Protein AF-0000000085036934 (afdb_homodimer)

pLDDT: mean 93.61, std 7.4, range [65.38, 98.94]

Nearest PDB structures (foldseek):
  5xdm-assembly1_B  TM=8.590E-01  e=5.770E-06  Escherichia coli K-12
  1hf2-assembly2_C  TM=4.468E-01  e=1.380E-09  Thermotoga maritima
  6riq-assembly1_A  TM=8.611E-01  e=1.944E-05  Pseudomonas aeruginosa
  4v02-assembly1_D  TM=7.630E-01  e=6.809E-06  Aquifex aeolicus
  4v02-assembly1_C  TM=7.528E-01  e=2.605E-04  Aquifex aeolicus

Secondary structure (DSSP, 8-state):
--SEEEEEETTEEEEEE-TTS-HHHHHHHHHHHHHHHHT-HHHHTSSSEEEEEE-TTBPPPHHHHHHHHHHHHTSTTEEEEEEE-SEEEHHHHHHHHHHH-EEEE--EE-TT-EEEE-SEEEE-SEE-TT-EEEESS-EEE-SEESSEEEESTTT-TT-EEEE--TT-SEEEETTEEEEPPTTTS-S-TTEEEEE-TTS-EEEEEGGGHHHH-HHHHHHTT--/--SEEEEEETTEEEEEE-TTS-HHHHHHHHHHHHHHHHT-HHHHTSSSEEEEEE-TTBPPPHHHHHHHHHHHHTSTTEEEEEEE-SEEEHHHHHHHHHHH-EEEE--EE-TT-EEEE-SEEEE-SEE-TT-EEEESS-EEE-SEESSEEEESTTT-TT-EEEE--TT-SEEEETTEEEEPPTTTS-S-TTEEEEE-TTS-EEEEEGGGHHHH-HHHHHHTT--

Foldseek 3Di:
DQQWDWDDDPQAIEIEGELPDDLVSRLVNVLVVVVVLLPDPVLVVDQAGEYEYEHEADDDDPVSVVVVQVSQVVPVRYDYPYYDYPDDDPVVVVVVCQAPDADEAADEFEAPEEDEGEHHYEYAYAYADNGEYEYLAEYQYPHHAQYEYEYNPAAHQLYKYFAQCQRYQKYYYRHEIDGRDHPNDDRDRFKMWGQDPVRHTDIDGNVCCCVRHVPVCVVVPND/DQQWDWDDDPQAIEIEGELPDDLVSRLVNVLVVVVVLLPDPVLVVDQAGEYEYEHEADDDDPVSVVVVQVSQVVPVRYDYPYYDYPDDDPVVVVVVCQAPDADEAADEFEAPEEDEGEHHYEYAYAYADNGEYEYLAEYQYPHHAQYEYEYNPAAHQLYKYFAQCQRYQKYYYRHEIDGRDHPNDDRDGFKMWGQDPVRHTDIDGNVCCCVRHVPVCVVVPND

Organism: Levilactobacillus brevis (strain ATCC 367 / BCRC 12310 / CIP 105137 / JCM 1170 / LMG 11437 / NCIMB 947 / NCTC 947) (NCBI:txid387344)

Sequence (446 aa):
MQAAVLRGTQNGYDLVLKQSASLDQILVDLKALLENLKVDPQALAASKVSLDVLTEDRILTADEKARIEQLIAQYPRFEIHKIAANVMTIADAVQLRERENVHLLSKVIRNGQEVAMTGDVLFLGKIHEGGKLRTTGNIFSMGDVAGILQAGYPDDESKLIMGNLQNAQQVRIAEQFEIVEPGQLSDSQQTIAHVNDLHVLTFGKLANLKKINPKLYNQIGGIMQAAVLRGTQNGYDLVLKQSASLDQILVDLKALLENLKVDPQALAASKVSLDVLTEDRILTADEKARIEQLIAQYPRFEIHKIAANVMTIADAVQLRERENVHLLSKVIRNGQEVAMTGDVLFLGKIHEGGKLRTTGNIFSMGDVAGILQAGYPDDESKLIMGNLQNAQQVRIAEQFEIVEPGQLSDSQQTIAHVNDLHVLTFGKLANLKKINPKLYNQIGGI

Structure (mmCIF, N/CA/C/O backbone):
data_AF-0000000085036934-model_v1
#
loop_
_entity.id
_entity.type
_entity.pdbx_description
1 polymer 'Septum site-determining protein MinC'
#
loop_
_atom_site.group_PDB
_atom_site.id
_atom_site.type_symbol
_atom_site.label_atom_id
_atom_site.label_alt_id
_atom_site.label_comp_id
_atom_site.label_asym_id
_atom_site.label_entity_id
_atom_site.label_seq_id
_atom_site.pdbx_PDB_ins_code
_atom_site.Cartn_x
_atom_site.Cartn_y
_atom_site.Cartn_z
_atom_site.occupancy
_atom_site.B_iso_or_equiv
_atom_site.auth_seq_id
_atom_site.auth_comp_id
_atom_site.auth_asym_id
_atom_site.auth_atom_id
_atom_site.pdbx_PDB_model_num
ATOM 1 N N . MET A 1 1 ? 7.184 31.703 23.406 1 69.56 1 MET A N 1
ATOM 2 C CA . MET A 1 1 ? 7.812 30.438 23.016 1 69.56 1 MET A CA 1
ATOM 3 C C . MET A 1 1 ? 8.5 30.594 21.656 1 69.56 1 MET A C 1
ATOM 5 O O . MET A 1 1 ? 8.109 31.438 20.844 1 69.56 1 MET A O 1
ATOM 9 N N . GLN A 1 2 ? 9.617 29.969 21.531 1 90.19 2 GLN A N 1
ATOM 10 C CA . GLN A 1 2 ? 10.383 30.078 20.297 1 90.19 2 GLN A CA 1
ATOM 11 C C . GLN A 1 2 ? 9.633 29.453 19.125 1 90.19 2 GLN A C 1
ATOM 13 O O . GLN A 1 2 ? 9.164 28.312 19.234 1 90.19 2 GLN A O 1
ATOM 18 N N . ALA A 1 3 ? 9.5 30.297 18.078 1 94.88 3 ALA A N 1
ATOM 19 C CA . ALA A 1 3 ? 8.742 29.859 16.906 1 94.88 3 ALA A CA 1
ATOM 20 C C . ALA A 1 3 ? 9.641 29.109 15.914 1 94.88 3 ALA A C 1
ATOM 22 O O . ALA A 1 3 ? 9.141 28.438 15.016 1 94.88 3 ALA A O 1
ATOM 23 N N . ALA A 1 4 ? 10.922 29.266 16.125 1 96.88 4 ALA A N 1
ATOM 24 C CA . ALA A 1 4 ? 11.906 28.578 15.305 1 96.88 4 ALA A CA 1
ATOM 25 C C . ALA A 1 4 ? 13.148 28.234 16.109 1 96.88 4 ALA A C 1
ATOM 27 O O . ALA A 1 4 ? 13.57 29 16.969 1 96.88 4 ALA A O 1
ATOM 28 N N . VAL A 1 5 ? 13.742 27.047 15.812 1 97.25 5 VAL A N 1
ATOM 29 C CA . VAL A 1 5 ? 14.938 26.609 16.531 1 97.25 5 VAL A CA 1
ATOM 30 C C . VAL A 1 5 ? 15.977 26.094 15.539 1 97.25 5 VAL A C 1
ATOM 32 O O . VAL A 1 5 ? 15.625 25.609 14.461 1 97.25 5 VAL A O 1
ATOM 35 N N . LEU A 1 6 ? 17.219 26.219 15.938 1 95.69 6 LEU A N 1
ATOM 36 C CA . LEU A 1 6 ? 18.359 25.781 15.125 1 95.69 6 LEU A CA 1
ATOM 37 C C . LEU A 1 6 ? 18.984 24.531 15.703 1 95.69 6 LEU A C 1
ATOM 39 O O . LEU A 1 6 ? 19.25 24.453 16.906 1 95.69 6 LEU A O 1
ATOM 43 N N . ARG A 1 7 ? 19.125 23.5 14.789 1 95.06 7 ARG A N 1
ATOM 44 C CA . ARG A 1 7 ? 19.812 22.266 15.172 1 95.06 7 ARG A CA 1
ATOM 45 C C . ARG A 1 7 ? 20.984 21.984 14.242 1 95.06 7 ARG A C 1
ATOM 47 O O . ARG A 1 7 ? 20.828 21.953 13.023 1 95.06 7 ARG A O 1
ATOM 54 N N . GLY A 1 8 ? 22.156 21.781 14.781 1 92.75 8 GLY A N 1
ATOM 55 C CA . GLY A 1 8 ? 23.312 21.391 13.984 1 92.75 8 GLY A CA 1
ATOM 56 C C . GLY A 1 8 ? 23.266 19.938 13.523 1 92.75 8 GLY A C 1
ATOM 57 O O . GLY A 1 8 ? 22.844 19.062 14.273 1 92.75 8 GLY A O 1
ATOM 58 N N . THR A 1 9 ? 23.609 19.766 12.242 1 91.75 9 THR A N 1
ATOM 59 C CA . THR A 1 9 ? 23.688 18.422 11.672 1 91.75 9 THR A CA 1
ATOM 60 C C . THR A 1 9 ? 25.047 18.203 11.016 1 91.75 9 THR A C 1
ATOM 62 O O . THR A 1 9 ? 25.875 19.109 10.961 1 91.75 9 THR A O 1
ATOM 65 N N . GLN A 1 10 ? 25.281 16.953 10.57 1 87.69 10 GLN A N 1
ATOM 66 C CA . GLN A 1 10 ? 26.547 16.625 9.914 1 87.69 10 GLN A CA 1
ATOM 67 C C . GLN A 1 10 ? 26.734 17.438 8.633 1 87.69 10 GLN A C 1
ATOM 69 O O . GLN A 1 10 ? 27.859 17.797 8.273 1 87.69 10 GLN A O 1
ATOM 74 N N . ASN A 1 11 ? 25.641 17.859 8.031 1 87.19 11 ASN A N 1
ATOM 75 C CA . ASN A 1 11 ? 25.719 18.469 6.707 1 87.19 11 ASN A CA 1
ATOM 76 C C . ASN A 1 11 ? 25.25 19.922 6.723 1 87.19 11 ASN A C 1
ATOM 78 O O . ASN A 1 11 ? 24.984 20.5 5.672 1 87.19 11 ASN A O 1
ATOM 82 N N . GLY A 1 12 ? 25.203 20.516 7.973 1 91.88 12 GLY A N 1
ATOM 83 C CA . GLY A 1 12 ? 24.719 21.875 8.055 1 91.88 12 GLY A CA 1
ATOM 84 C C . GLY A 1 12 ? 23.828 22.125 9.258 1 91.88 12 GLY A C 1
ATOM 85 O O . GLY A 1 12 ? 24.203 21.828 10.391 1 91.88 12 GLY A O 1
ATOM 86 N N . TYR A 1 13 ? 22.719 22.766 8.906 1 94.62 13 TYR A N 1
ATOM 87 C CA . TYR A 1 13 ? 21.828 23.094 10.016 1 94.62 13 TYR A CA 1
ATOM 88 C C . TYR A 1 13 ? 20.375 22.781 9.648 1 94.62 13 TYR A C 1
ATOM 90 O O . TYR A 1 13 ? 19.984 22.922 8.484 1 94.62 13 TYR A O 1
ATOM 98 N N . ASP A 1 14 ? 19.625 22.359 10.656 1 96.69 14 ASP A N 1
ATOM 99 C CA . ASP A 1 14 ? 18.172 22.297 10.562 1 96.69 14 ASP A CA 1
ATOM 100 C C . ASP A 1 14 ? 17.531 23.531 11.188 1 96.69 14 ASP A C 1
ATOM 102 O O . ASP A 1 14 ? 17.812 23.875 12.336 1 96.69 14 ASP A O 1
ATOM 106 N N . LEU A 1 15 ? 16.703 24.156 10.453 1 97.31 15 LEU A N 1
ATOM 107 C CA . LEU A 1 15 ? 15.781 25.156 10.984 1 97.31 15 LEU A CA 1
ATOM 108 C C . LEU A 1 15 ? 14.406 24.547 11.227 1 97.31 15 LEU A C 1
ATOM 110 O O . LEU A 1 15 ? 13.672 24.266 10.273 1 97.31 15 LEU A O 1
ATOM 114 N N . VAL A 1 16 ? 14.055 24.375 12.508 1 97.94 16 VAL A N 1
ATOM 115 C CA . VAL A 1 16 ? 12.781 23.75 12.852 1 97.94 16 VAL A CA 1
ATOM 116 C C . VAL A 1 16 ? 11.742 24.844 13.156 1 97.94 16 VAL A C 1
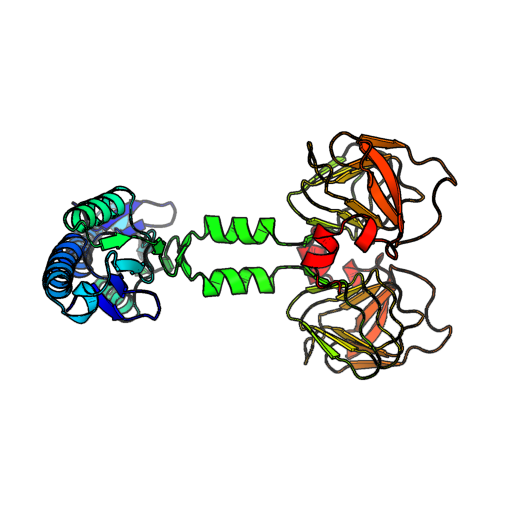ATOM 118 O O . VAL A 1 16 ? 11.906 25.609 14.109 1 97.94 16 VAL A O 1
ATOM 121 N N . LEU A 1 17 ? 10.742 24.891 12.32 1 96.69 17 LEU A N 1
ATOM 122 C CA . LEU A 1 17 ? 9.641 25.828 12.516 1 96.69 17 LEU A CA 1
ATOM 123 C C . LEU A 1 17 ? 8.5 25.172 13.297 1 96.69 17 LEU A C 1
ATOM 125 O O . LEU A 1 17 ? 7.969 24.141 12.875 1 96.69 17 LEU A O 1
ATOM 129 N N . LYS A 1 18 ? 8.148 25.828 14.32 1 94.25 18 LYS A N 1
ATOM 130 C CA . LYS A 1 18 ? 7.109 25.25 15.172 1 94.25 18 LYS A CA 1
ATOM 131 C C . LYS A 1 18 ? 5.75 25.297 14.477 1 94.25 18 LYS A C 1
ATOM 133 O O . LYS A 1 18 ? 5.34 26.344 13.977 1 94.25 18 LYS A O 1
ATOM 138 N N . GLN A 1 19 ? 5.086 24.172 14.547 1 91.38 19 GLN A N 1
ATOM 139 C CA . GLN A 1 19 ? 3.848 24.047 13.789 1 91.38 19 GLN A CA 1
ATOM 140 C C . GLN A 1 19 ? 2.752 24.938 14.367 1 91.38 19 GLN A C 1
ATOM 142 O O . GLN A 1 19 ? 1.83 25.328 13.648 1 91.38 19 GLN A O 1
ATOM 147 N N . SER A 1 20 ? 2.904 25.312 15.648 1 91.19 20 SER A N 1
ATOM 148 C CA . SER A 1 20 ? 1.858 26.062 16.344 1 91.19 20 SER A CA 1
ATOM 149 C C . SER A 1 20 ? 2.059 27.562 16.172 1 91.19 20 SER A C 1
ATOM 151 O O . SER A 1 20 ? 1.178 28.359 16.516 1 91.19 20 SER A O 1
ATOM 153 N N . ALA A 1 21 ? 3.133 27.938 15.609 1 91.5 21 ALA A N 1
ATOM 154 C CA . ALA A 1 21 ? 3.479 29.359 15.555 1 91.5 21 ALA A CA 1
ATOM 155 C C . ALA A 1 21 ? 2.936 30.016 14.289 1 91.5 21 ALA A C 1
ATOM 157 O O . ALA A 1 21 ? 2.791 29.344 13.258 1 91.5 21 ALA A O 1
ATOM 158 N N . SER A 1 22 ? 2.658 31.312 14.414 1 89.69 22 SER A N 1
ATOM 159 C CA . SER A 1 22 ? 2.293 32.094 13.227 1 89.69 22 SER A CA 1
ATOM 160 C C . SER A 1 22 ? 3.504 32.312 12.328 1 89.69 22 SER A C 1
ATOM 162 O O . SER A 1 22 ? 4.641 32.344 12.805 1 89.69 22 SER A O 1
ATOM 164 N N . LEU A 1 23 ? 3.205 32.531 11.047 1 91.44 23 LEU A N 1
ATOM 165 C CA . LEU A 1 23 ? 4.301 32.812 10.125 1 91.44 23 LEU A CA 1
ATOM 166 C C . LEU A 1 23 ? 5.07 34.031 10.555 1 91.44 23 LEU A C 1
ATOM 168 O O . LEU A 1 23 ? 6.301 34.094 10.461 1 91.44 23 LEU A O 1
ATOM 172 N N . ASP A 1 24 ? 4.34 35 11.016 1 92.5 24 ASP A N 1
ATOM 173 C CA . ASP A 1 24 ? 4.988 36.25 11.43 1 92.5 24 ASP A CA 1
ATOM 174 C C . ASP A 1 24 ? 6.012 36 12.531 1 92.5 24 ASP A C 1
ATOM 176 O O . ASP A 1 24 ? 7.141 36.469 12.461 1 92.5 24 ASP A O 1
ATOM 180 N N . GLN A 1 25 ? 5.551 35.25 13.516 1 93.38 25 GLN A N 1
ATOM 181 C CA . GLN A 1 25 ? 6.461 34.938 14.609 1 93.38 25 GLN A CA 1
ATOM 182 C C . GLN A 1 25 ? 7.629 34.094 14.125 1 93.38 25 GLN A C 1
ATOM 184 O O . GLN A 1 25 ? 8.758 34.25 14.586 1 93.38 25 GLN A O 1
ATOM 189 N N . ILE A 1 26 ? 7.336 33.219 13.211 1 95.38 26 ILE A N 1
ATOM 190 C CA . ILE A 1 26 ? 8.367 32.344 12.641 1 95.38 26 ILE A CA 1
ATOM 191 C C . ILE A 1 26 ? 9.414 33.188 11.938 1 95.38 26 ILE A C 1
ATOM 193 O O . ILE A 1 26 ? 10.617 33 12.133 1 95.38 26 ILE A O 1
ATOM 197 N N . LEU A 1 27 ? 8.961 34.125 11.156 1 96.31 27 LEU A N 1
ATOM 198 C CA . LEU A 1 27 ? 9.891 34.938 10.383 1 96.31 27 LEU A CA 1
ATOM 199 C C . LEU A 1 27 ? 10.766 35.781 11.297 1 96.31 27 LEU A C 1
ATOM 201 O O . LEU A 1 27 ? 11.953 35.969 11.023 1 96.31 27 LEU A O 1
ATOM 205 N N . VAL A 1 28 ? 10.227 36.25 12.375 1 96.38 28 VAL A N 1
ATOM 206 C CA . VAL A 1 28 ? 10.984 37.031 13.352 1 96.38 28 VAL A CA 1
ATOM 207 C C . VAL A 1 28 ? 12.078 36.156 13.969 1 96.38 28 VAL A C 1
ATOM 209 O O . VAL A 1 28 ? 13.25 36.562 14 1 96.38 28 VAL A O 1
ATOM 212 N N . ASP A 1 29 ? 11.695 35.031 14.383 1 96.94 29 ASP A N 1
ATOM 213 C CA . ASP A 1 29 ? 12.656 34.125 15.023 1 96.94 29 ASP A CA 1
ATOM 214 C C . ASP A 1 29 ? 13.695 33.625 14.023 1 96.94 29 ASP A C 1
ATOM 216 O O . ASP A 1 29 ? 14.875 33.5 14.367 1 96.94 29 ASP A O 1
ATOM 220 N N . LEU A 1 30 ? 13.211 33.312 12.828 1 96.5 30 LEU A N 1
ATOM 221 C CA . LEU A 1 30 ? 14.109 32.844 11.781 1 96.5 30 LEU A CA 1
ATOM 222 C C . LEU A 1 30 ? 15.172 33.875 11.461 1 96.5 30 LEU A C 1
ATOM 224 O O . LEU A 1 30 ? 16.359 33.562 11.336 1 96.5 30 LEU A O 1
ATOM 228 N N . LYS A 1 31 ? 14.734 35.125 11.359 1 96.56 31 LYS A N 1
ATOM 229 C CA . LYS A 1 31 ? 15.68 36.188 11.094 1 96.56 31 LYS A CA 1
ATOM 230 C C . LYS A 1 31 ? 16.734 36.281 12.195 1 96.56 31 LYS A C 1
ATOM 232 O O . LYS A 1 31 ? 17.922 36.406 11.906 1 96.56 31 LYS A O 1
ATOM 237 N N . ALA A 1 32 ? 16.312 36.219 13.375 1 96.31 32 ALA A N 1
ATOM 238 C CA . ALA A 1 32 ? 17.219 36.25 14.516 1 96.31 32 ALA A CA 1
ATOM 239 C C . ALA A 1 32 ? 18.234 35.125 14.461 1 96.31 32 ALA A C 1
ATOM 241 O O . ALA A 1 32 ? 19.422 35.344 14.711 1 96.31 32 ALA A O 1
ATOM 242 N N . LEU A 1 33 ? 17.781 33.969 14.172 1 95.69 33 LEU A N 1
ATOM 243 C CA . LEU A 1 33 ? 18.641 32.781 14.094 1 95.69 33 LEU A CA 1
ATOM 244 C C . LEU A 1 33 ? 19.672 32.969 12.977 1 95.69 33 LEU A C 1
ATOM 246 O O . LEU A 1 33 ? 20.844 32.625 13.164 1 95.69 33 LEU A O 1
ATOM 250 N N . LEU A 1 34 ? 19.266 33.469 11.852 1 95 34 LEU A N 1
ATOM 251 C CA . LEU A 1 34 ? 20.141 33.656 10.703 1 95 34 LEU A CA 1
ATOM 252 C C . LEU A 1 34 ? 21.203 34.719 10.984 1 95 34 LEU A C 1
ATOM 254 O O . LEU A 1 34 ? 22.375 34.531 10.602 1 95 34 LEU A O 1
ATOM 258 N N . GLU A 1 35 ? 20.844 35.719 11.711 1 94.88 35 GLU A N 1
ATOM 259 C CA . GLU A 1 35 ? 21.797 36.75 12.086 1 94.88 35 GLU A CA 1
ATOM 260 C C . GLU A 1 35 ? 22.875 36.219 13.016 1 94.88 35 GLU A C 1
ATOM 262 O O . GLU A 1 35 ? 24.062 36.562 12.883 1 94.88 35 GLU A O 1
ATOM 267 N N . ASN A 1 36 ? 22.406 35.344 13.859 1 92.56 36 ASN A N 1
ATOM 268 C CA . ASN A 1 36 ? 23.344 34.719 14.781 1 92.56 36 ASN A CA 1
ATOM 269 C C . ASN A 1 36 ? 24.266 33.75 14.062 1 92.56 36 ASN A C 1
ATOM 271 O O . ASN A 1 36 ? 25.469 33.656 14.375 1 92.56 36 ASN A O 1
ATOM 275 N N . LEU A 1 37 ? 23.719 33.062 13.133 1 89.5 37 LEU A N 1
ATOM 276 C CA . LEU A 1 37 ? 24.469 32.094 12.375 1 89.5 37 LEU A CA 1
ATOM 277 C C . LEU A 1 37 ? 25.5 32.75 11.477 1 89.5 37 LEU A C 1
ATOM 279 O O . LEU A 1 37 ? 26.578 32.219 11.242 1 89.5 37 LEU A O 1
ATOM 283 N N . LYS A 1 38 ? 25.156 33.875 10.977 1 86.75 38 LYS A N 1
ATOM 284 C CA . LYS A 1 38 ? 26.016 34.625 10.07 1 86.75 38 LYS A CA 1
ATOM 285 C C . LYS A 1 38 ? 27.344 34.969 10.734 1 86.75 38 LYS A C 1
ATOM 287 O O . LYS A 1 38 ? 28.391 35.031 10.078 1 86.75 38 LYS A O 1
ATOM 292 N N . VAL A 1 39 ? 27.359 35.156 12.031 1 84.81 39 VAL A N 1
ATOM 293 C CA . VAL A 1 39 ? 28.562 35.594 12.711 1 84.81 39 VAL A CA 1
ATOM 294 C C . VAL A 1 39 ? 29.188 34.438 13.484 1 84.81 39 VAL A C 1
ATOM 296 O O . VAL A 1 39 ? 30.203 34.625 14.172 1 84.81 39 VAL A O 1
ATOM 299 N N . ASP A 1 40 ? 28.594 33.312 13.375 1 80.44 40 ASP A N 1
ATOM 300 C CA . ASP A 1 40 ? 29.125 32.125 14.047 1 80.44 40 ASP A CA 1
ATOM 301 C C . ASP A 1 40 ? 30.422 31.641 13.391 1 80.44 40 ASP A C 1
ATOM 303 O O . ASP A 1 40 ? 30.453 31.406 12.18 1 80.44 40 ASP A O 1
ATOM 307 N N . PRO A 1 41 ? 31.484 31.516 14.133 1 76.69 41 PRO A N 1
ATOM 308 C CA . PRO A 1 41 ? 32.781 31.109 13.594 1 76.69 41 PRO A CA 1
ATOM 309 C C . PRO A 1 41 ? 32.719 29.75 12.883 1 76.69 41 PRO A C 1
ATOM 311 O O . PRO A 1 41 ? 33.375 29.562 11.852 1 76.69 41 PRO A O 1
ATOM 314 N N . GLN A 1 42 ? 31.953 28.812 13.398 1 72.75 42 GLN A N 1
ATOM 315 C CA . GLN A 1 42 ? 31.859 27.5 12.789 1 72.75 42 GLN A CA 1
ATOM 316 C C . GLN A 1 42 ? 31.188 27.578 11.422 1 72.75 42 GLN A C 1
ATOM 318 O O . GLN A 1 42 ? 31.609 26.891 10.477 1 72.75 42 GLN A O 1
ATOM 323 N N . ALA A 1 43 ? 30.328 28.406 11.281 1 71.56 43 ALA A N 1
ATOM 324 C CA . ALA A 1 43 ? 29.625 28.609 10.016 1 71.56 43 ALA A CA 1
ATOM 325 C C . ALA A 1 43 ? 30.469 29.422 9.039 1 71.56 43 ALA A C 1
ATOM 327 O O . ALA A 1 43 ? 30.375 29.234 7.824 1 71.56 43 ALA A O 1
ATOM 328 N N . LEU A 1 44 ? 31.312 30.188 9.523 1 71.94 44 LEU A N 1
ATOM 329 C CA . LEU A 1 44 ? 32.156 31.062 8.711 1 71.94 44 LEU A CA 1
ATOM 330 C C . LEU A 1 44 ? 33.219 30.25 7.953 1 71.94 44 LEU A C 1
ATOM 332 O O . LEU A 1 44 ? 33.688 30.688 6.906 1 71.94 44 LEU A O 1
ATOM 336 N N . ALA A 1 45 ? 33.469 29.125 8.469 1 70.25 45 ALA A N 1
ATOM 337 C CA . ALA A 1 45 ? 34.5 28.297 7.848 1 70.25 45 ALA A CA 1
ATOM 338 C C . ALA A 1 45 ? 34 27.672 6.551 1 70.25 45 ALA A C 1
ATOM 340 O O . ALA A 1 45 ? 34.781 27.312 5.672 1 70.25 45 ALA A O 1
ATOM 341 N N . ALA A 1 46 ? 32.688 27.625 6.527 1 69 46 ALA A N 1
ATOM 342 C CA . ALA A 1 46 ? 32.125 26.984 5.344 1 69 46 ALA A CA 1
ATOM 343 C C . ALA A 1 46 ? 31.812 28.016 4.266 1 69 46 ALA A C 1
ATOM 345 O O . ALA A 1 46 ? 31.375 29.125 4.57 1 69 46 ALA A O 1
ATOM 346 N N . SER A 1 47 ? 32.094 27.797 3.033 1 74.31 47 SER A N 1
ATOM 347 C CA . SER A 1 47 ? 31.75 28.688 1.928 1 74.31 47 SER A CA 1
ATOM 348 C C . SER A 1 47 ? 30.25 28.781 1.759 1 74.31 47 SER A C 1
ATOM 350 O O . SER A 1 47 ? 29.703 29.875 1.535 1 74.31 47 SER A O 1
ATOM 352 N N . LYS A 1 48 ? 29.547 27.703 1.915 1 87.25 48 LYS A N 1
ATOM 353 C CA . LYS A 1 48 ? 28.094 27.641 1.86 1 87.25 48 LYS A CA 1
ATOM 354 C C . LYS A 1 48 ? 27.531 26.75 2.963 1 87.25 48 LYS A C 1
ATOM 356 O O . LYS A 1 48 ? 28.109 25.703 3.266 1 87.25 48 LYS A O 1
ATOM 361 N N . VAL A 1 49 ? 26.625 27.328 3.633 1 90.88 49 VAL A N 1
ATOM 362 C CA . VAL A 1 49 ? 25.984 26.578 4.711 1 90.88 49 VAL A CA 1
ATOM 363 C C . VAL A 1 49 ? 24.641 26.047 4.238 1 90.88 49 VAL A C 1
ATOM 365 O O . VAL A 1 49 ? 23.781 26.812 3.791 1 90.88 49 VAL A O 1
ATOM 368 N N . SER A 1 50 ? 24.453 24.75 4.234 1 92.94 50 SER A N 1
ATOM 369 C CA . SER A 1 50 ? 23.219 24.094 3.814 1 92.94 50 SER A CA 1
ATOM 370 C C . SER A 1 50 ? 22.188 24.078 4.945 1 92.94 50 SER A C 1
ATOM 372 O O . SER A 1 50 ? 22.516 23.734 6.082 1 92.94 50 SER A O 1
ATOM 374 N N . LEU A 1 51 ? 20.969 24.469 4.602 1 95.69 51 LEU A N 1
ATOM 375 C CA . LEU A 1 51 ? 19.891 24.516 5.586 1 95.69 51 LEU A CA 1
ATOM 376 C C . LEU A 1 51 ? 18.734 23.594 5.184 1 95.69 51 LEU A C 1
ATOM 378 O O . LEU A 1 51 ? 18.266 23.641 4.039 1 95.69 51 LEU A O 1
ATOM 382 N N . ASP A 1 52 ? 18.344 22.734 6.102 1 97.06 52 ASP A N 1
ATOM 383 C CA . ASP A 1 52 ? 17.047 22.062 6.004 1 97.06 52 ASP A CA 1
ATOM 384 C C . ASP A 1 52 ? 15.984 22.797 6.82 1 97.06 52 ASP A C 1
ATOM 386 O O . ASP A 1 52 ? 16.188 23.078 8.008 1 97.06 52 ASP A O 1
ATOM 390 N N . VAL A 1 53 ? 14.898 23.141 6.137 1 97.75 53 VAL A N 1
ATOM 391 C CA . VAL A 1 53 ? 13.789 23.781 6.828 1 97.75 53 VAL A CA 1
ATOM 392 C C . VAL A 1 53 ? 12.711 22.734 7.145 1 97.75 53 VAL A C 1
ATOM 394 O O . VAL A 1 53 ? 12.047 22.219 6.242 1 97.75 53 VAL A O 1
ATOM 397 N N . LEU A 1 54 ? 12.531 22.469 8.422 1 97.69 54 LEU A N 1
ATOM 398 C CA . LEU A 1 54 ? 11.594 21.453 8.875 1 97.69 54 LEU A CA 1
ATOM 399 C C . LEU A 1 54 ? 10.375 22.078 9.531 1 97.69 54 LEU A C 1
ATOM 401 O O . LEU A 1 54 ? 10.508 22.922 10.43 1 97.69 54 LEU A O 1
ATOM 405 N N . THR A 1 55 ? 9.18 21.688 9.109 1 97.12 55 THR A N 1
ATOM 406 C CA . THR A 1 55 ? 7.984 22.422 9.508 1 97.12 55 THR A CA 1
ATOM 407 C C . THR A 1 55 ? 7.09 21.562 10.398 1 97.12 55 THR A C 1
ATOM 409 O O . THR A 1 55 ? 5.879 21.766 10.453 1 97.12 55 THR A O 1
ATOM 412 N N . GLU A 1 56 ? 7.711 20.516 10.93 1 96.12 56 GLU A N 1
ATOM 413 C CA . GLU A 1 56 ? 7.012 19.625 11.852 1 96.12 56 GLU A CA 1
ATOM 414 C C . GLU A 1 56 ? 5.727 19.094 11.219 1 96.12 56 GLU A C 1
ATOM 416 O O . GLU A 1 56 ? 5.762 18.484 10.148 1 96.12 56 GLU A O 1
ATOM 421 N N . ASP A 1 57 ? 4.574 19.203 11.922 1 96.5 57 ASP A N 1
ATOM 422 C CA . ASP A 1 57 ? 3.34 18.578 11.477 1 96.5 57 ASP A CA 1
ATOM 423 C C . ASP A 1 57 ? 2.42 19.578 10.789 1 96.5 57 ASP A C 1
ATOM 425 O O . ASP A 1 57 ? 1.218 19.609 11.055 1 96.5 57 ASP A O 1
ATOM 429 N N . ARG A 1 58 ? 3.039 20.375 9.906 1 95.75 58 ARG A N 1
ATOM 430 C CA . ARG A 1 58 ? 2.332 21.391 9.133 1 95.75 58 ARG A CA 1
ATOM 431 C C . ARG A 1 58 ? 2.924 21.531 7.738 1 95.75 58 ARG A C 1
ATOM 433 O O . ARG A 1 58 ? 4.145 21.578 7.574 1 95.75 58 ARG A O 1
ATOM 440 N N . ILE A 1 59 ? 2.021 21.531 6.723 1 96 59 ILE A N 1
ATOM 441 C CA . ILE A 1 59 ? 2.455 21.891 5.371 1 96 59 ILE A CA 1
ATOM 442 C C . ILE A 1 59 ? 2.314 23.391 5.16 1 96 59 ILE A C 1
ATOM 444 O O . ILE A 1 59 ? 1.242 23.953 5.387 1 96 59 ILE A O 1
ATOM 448 N N . LEU A 1 60 ? 3.357 24.031 4.742 1 96.06 60 LEU A N 1
ATOM 449 C CA . LEU A 1 60 ? 3.336 25.453 4.457 1 96.06 60 LEU A CA 1
ATOM 450 C C . LEU A 1 60 ? 2.58 25.734 3.162 1 96.06 60 LEU A C 1
ATOM 452 O O . LEU A 1 60 ? 2.674 24.969 2.203 1 96.06 60 LEU A O 1
ATOM 456 N N . THR A 1 61 ? 1.877 26.891 3.184 1 94 61 THR A N 1
ATOM 457 C CA . THR A 1 61 ? 1.294 27.359 1.931 1 94 61 THR A CA 1
ATOM 458 C C . THR A 1 61 ? 2.381 27.844 0.979 1 94 61 THR A C 1
ATOM 460 O O . THR A 1 61 ? 3.518 28.078 1.395 1 94 61 THR A O 1
ATOM 463 N N . ALA A 1 62 ? 1.945 28.016 -0.305 1 95.06 62 ALA A N 1
ATOM 464 C CA . ALA A 1 62 ? 2.881 28.516 -1.308 1 95.06 62 ALA A CA 1
ATOM 465 C C . ALA A 1 62 ? 3.422 29.891 -0.914 1 95.06 62 ALA A C 1
ATOM 467 O O . ALA A 1 62 ? 4.617 30.156 -1.066 1 95.06 62 ALA A O 1
ATOM 468 N N . ASP A 1 63 ? 2.549 30.672 -0.404 1 95.31 63 ASP A N 1
ATOM 469 C CA . ASP A 1 63 ? 2.947 32 0.025 1 95.31 63 ASP A CA 1
ATOM 470 C C . ASP A 1 63 ? 3.922 31.938 1.198 1 95.31 63 ASP A C 1
ATOM 472 O O . ASP A 1 63 ? 4.914 32.656 1.229 1 95.31 63 ASP A O 1
ATOM 476 N N . GLU A 1 64 ? 3.689 31.094 2.141 1 95.62 64 GLU A N 1
ATOM 477 C CA . GLU A 1 64 ? 4.562 30.953 3.305 1 95.62 64 GLU A CA 1
ATOM 478 C C . GLU A 1 64 ? 5.953 30.484 2.898 1 95.62 64 GLU A C 1
ATOM 480 O O . GLU A 1 64 ? 6.957 31 3.377 1 95.62 64 GLU A O 1
ATOM 485 N N . LYS A 1 65 ? 5.941 29.5 2.027 1 96.62 65 LYS A N 1
ATOM 486 C CA . LYS A 1 65 ? 7.211 28.984 1.523 1 96.62 65 LYS A CA 1
ATOM 487 C C . LYS A 1 65 ? 8.023 30.078 0.848 1 96.62 65 LYS A C 1
ATOM 489 O O . LYS A 1 65 ? 9.219 30.219 1.108 1 96.62 65 LYS A O 1
ATOM 494 N N . ALA A 1 66 ? 7.34 30.828 0.075 1 97.12 66 ALA A N 1
ATOM 495 C CA . ALA A 1 66 ? 7.996 31.906 -0.656 1 97.12 66 ALA A CA 1
ATOM 496 C C . ALA A 1 66 ? 8.594 32.938 0.301 1 97.12 66 ALA A C 1
ATOM 498 O O . ALA A 1 66 ? 9.711 33.406 0.093 1 97.12 66 ALA A O 1
ATOM 499 N N . ARG A 1 67 ? 7.93 33.281 1.315 1 96.94 67 ARG A N 1
ATOM 500 C CA . ARG A 1 67 ? 8.391 34.25 2.283 1 96.94 67 ARG A CA 1
ATOM 501 C C . ARG A 1 67 ? 9.609 33.75 3.043 1 96.94 67 ARG A C 1
ATOM 503 O O . ARG A 1 67 ? 10.547 34.531 3.307 1 96.94 67 ARG A O 1
ATOM 510 N N . ILE A 1 68 ? 9.594 32.5 3.316 1 97.06 68 ILE A N 1
ATOM 511 C CA . ILE A 1 68 ? 10.727 31.906 4.012 1 97.06 68 ILE A CA 1
ATOM 512 C C . ILE A 1 68 ? 11.945 31.891 3.096 1 97.06 68 ILE A C 1
ATOM 514 O O . ILE A 1 68 ? 13.047 32.25 3.508 1 97.06 68 ILE A O 1
ATOM 518 N N . GLU A 1 69 ? 11.719 31.484 1.893 1 97.25 69 GLU A N 1
ATOM 519 C CA . GLU A 1 69 ? 12.805 31.438 0.915 1 97.25 69 GLU A CA 1
ATOM 520 C C . GLU A 1 69 ? 13.383 32.844 0.683 1 97.25 69 GLU A C 1
ATOM 522 O O . GLU A 1 69 ? 14.602 33 0.58 1 97.25 69 GLU A O 1
ATOM 527 N N . GLN A 1 70 ? 12.508 33.844 0.598 1 97.12 70 GLN A N 1
ATOM 528 C CA . GLN A 1 70 ? 12.93 35.219 0.394 1 97.12 70 GLN A CA 1
ATOM 529 C C . GLN A 1 70 ? 13.773 35.719 1.565 1 97.12 70 GLN A C 1
ATOM 531 O O . GLN A 1 70 ? 14.789 36.406 1.366 1 97.12 70 GLN A O 1
ATOM 536 N N . LEU A 1 71 ? 13.375 35.375 2.732 1 97.25 71 LEU A N 1
ATOM 537 C CA . LEU A 1 71 ? 14.125 35.781 3.92 1 97.25 71 LEU A CA 1
ATOM 538 C C . LEU A 1 71 ? 15.523 35.156 3.91 1 97.25 71 LEU A C 1
ATOM 540 O O . LEU A 1 71 ? 16.516 35.875 4.105 1 97.25 71 LEU A O 1
ATOM 544 N N . ILE A 1 72 ? 15.617 33.875 3.621 1 96.12 72 ILE A N 1
ATOM 545 C CA . ILE A 1 72 ? 16.891 33.188 3.668 1 96.12 72 ILE A CA 1
ATOM 546 C C . ILE A 1 72 ? 17.797 33.656 2.537 1 96.12 72 ILE A C 1
ATOM 548 O O . ILE A 1 72 ? 19.016 33.75 2.701 1 96.12 72 ILE A O 1
ATOM 552 N N . ALA A 1 73 ? 17.203 34.062 1.438 1 95.44 73 ALA A N 1
ATOM 553 C CA . ALA A 1 73 ? 17.938 34.531 0.272 1 95.44 73 ALA A CA 1
ATOM 554 C C . ALA A 1 73 ? 18.703 35.812 0.594 1 95.44 73 ALA A C 1
ATOM 556 O O . ALA A 1 73 ? 19.641 36.188 -0.127 1 95.44 73 ALA A O 1
ATOM 557 N N . GLN A 1 74 ? 18.328 36.469 1.605 1 95.19 74 GLN A N 1
ATOM 558 C CA . GLN A 1 74 ? 19.016 37.719 2.023 1 95.19 74 GLN A CA 1
ATOM 559 C C . GLN A 1 74 ? 20.375 37.406 2.639 1 95.19 74 GLN A C 1
ATOM 561 O O . GLN A 1 74 ? 21.188 38.312 2.861 1 95.19 74 GLN A O 1
ATOM 566 N N . TYR A 1 75 ? 20.578 36.156 2.832 1 93.31 75 TYR A N 1
ATOM 567 C CA . TYR A 1 75 ? 21.859 35.688 3.381 1 93.31 75 TYR A CA 1
ATOM 568 C C . TYR A 1 75 ? 22.562 34.781 2.396 1 93.31 75 TYR A C 1
ATOM 570 O O . TYR A 1 75 ? 22.406 33.562 2.449 1 93.31 75 TYR A O 1
ATOM 578 N N . PRO A 1 76 ? 23.453 35.312 1.617 1 88.88 76 PRO A N 1
ATOM 579 C CA . PRO A 1 76 ? 24.016 34.625 0.469 1 88.88 76 PRO A CA 1
ATOM 580 C C . PRO A 1 76 ? 24.781 33.344 0.875 1 88.88 76 PRO A C 1
ATOM 582 O O . PRO A 1 76 ? 24.938 32.438 0.067 1 88.88 76 PRO A O 1
ATOM 585 N N . ARG A 1 77 ? 25.234 33.312 2.078 1 90.5 77 ARG A N 1
ATOM 586 C CA . ARG A 1 77 ? 26.016 32.156 2.508 1 90.5 77 ARG A CA 1
ATOM 587 C C . ARG A 1 77 ? 25.109 30.953 2.799 1 90.5 77 ARG A C 1
ATOM 589 O O . ARG A 1 77 ? 25.594 29.828 2.936 1 90.5 77 ARG A O 1
ATOM 596 N N . PHE A 1 78 ? 23.859 31.234 2.943 1 93.75 78 PHE A N 1
ATOM 597 C CA . PHE A 1 78 ? 22.938 30.172 3.318 1 93.75 78 PHE A CA 1
ATOM 598 C C . PHE A 1 78 ? 22.156 29.672 2.105 1 93.75 78 PHE A C 1
ATOM 600 O O . PHE A 1 78 ? 21.703 30.484 1.288 1 93.75 78 PHE A O 1
ATOM 607 N N . GLU A 1 79 ? 22.062 28.328 2.004 1 93.94 79 GLU A N 1
ATOM 608 C CA . GLU A 1 79 ? 21.297 27.703 0.931 1 93.94 79 GLU A CA 1
ATOM 609 C C . GLU A 1 79 ? 20.281 26.703 1.486 1 93.94 79 GLU A C 1
ATOM 611 O O . GLU A 1 79 ? 20.625 25.859 2.324 1 93.94 79 GLU A O 1
ATOM 616 N N . ILE A 1 80 ? 19.125 26.828 0.969 1 96.56 80 ILE A N 1
ATOM 617 C CA . ILE A 1 80 ? 18.094 25.875 1.38 1 96.56 80 ILE A CA 1
ATOM 618 C C . ILE A 1 80 ? 18.266 24.562 0.617 1 96.56 80 ILE A C 1
ATOM 620 O O . ILE A 1 80 ? 18.203 24.547 -0.615 1 96.56 80 ILE A O 1
ATOM 624 N N . HIS A 1 81 ? 18.516 23.531 1.334 1 95.94 81 HIS A N 1
ATOM 625 C CA . HIS A 1 81 ? 18.578 22.203 0.742 1 95.94 81 HIS A CA 1
ATOM 626 C C . HIS A 1 81 ? 17.172 21.625 0.542 1 95.94 81 HIS A C 1
ATOM 628 O O . HIS A 1 81 ? 16.875 21.062 -0.51 1 95.94 81 HIS A O 1
ATOM 634 N N . LYS A 1 82 ? 16.281 21.781 1.575 1 96.12 82 LYS A N 1
ATOM 635 C CA . LYS A 1 82 ? 14.906 21.312 1.453 1 96.12 82 LYS A CA 1
ATOM 636 C C . LYS A 1 82 ? 14.008 22 2.479 1 96.12 82 LYS A C 1
ATOM 638 O O . LYS A 1 82 ? 14.484 22.469 3.518 1 96.12 82 LYS A O 1
ATOM 643 N N . ILE A 1 83 ? 12.789 22.078 2.121 1 96.62 83 ILE A N 1
ATOM 644 C CA . ILE A 1 83 ? 11.703 22.391 3.039 1 96.62 83 ILE A CA 1
ATOM 645 C C . ILE A 1 83 ? 10.781 21.172 3.176 1 96.62 83 ILE A C 1
ATOM 647 O O . ILE A 1 83 ? 10.188 20.734 2.193 1 96.62 83 ILE A O 1
ATOM 651 N N . ALA A 1 84 ? 10.797 20.656 4.426 1 96.62 84 ALA A N 1
ATOM 652 C CA . ALA A 1 84 ? 10.102 19.391 4.574 1 96.62 84 ALA A CA 1
ATOM 653 C C . ALA A 1 84 ? 9.219 19.391 5.816 1 96.62 84 ALA A C 1
ATOM 655 O O . ALA A 1 84 ? 9.633 19.844 6.883 1 96.62 84 ALA A O 1
ATOM 656 N N . ALA A 1 85 ? 8.008 18.906 5.629 1 96.81 85 ALA A N 1
ATOM 657 C CA . ALA A 1 85 ? 7.09 18.625 6.734 1 96.81 85 ALA A CA 1
ATOM 658 C C . ALA A 1 85 ? 7.168 17.172 7.168 1 96.81 85 ALA A C 1
ATOM 660 O O . ALA A 1 85 ? 7.637 16.312 6.414 1 96.81 85 ALA A O 1
ATOM 661 N N . ASN A 1 86 ? 6.703 16.969 8.375 1 96.69 86 ASN A N 1
ATOM 662 C CA . ASN A 1 86 ? 6.602 15.609 8.875 1 96.69 86 ASN A CA 1
ATOM 663 C C . ASN A 1 86 ? 5.262 14.977 8.516 1 96.69 86 ASN A C 1
ATOM 665 O O . ASN A 1 86 ? 4.898 13.922 9.047 1 96.69 86 ASN A O 1
ATOM 669 N N . VAL A 1 87 ? 4.531 15.664 7.711 1 96.56 87 VAL A N 1
ATOM 670 C CA . VAL A 1 87 ? 3.197 15.211 7.332 1 96.56 87 VAL A CA 1
ATOM 671 C C . VAL A 1 87 ? 3.049 15.25 5.812 1 96.56 87 VAL A C 1
ATOM 673 O O . VAL A 1 87 ? 3.824 15.922 5.125 1 96.56 87 VAL A O 1
ATOM 676 N N . MET A 1 88 ? 2.109 14.508 5.297 1 95.94 88 MET A N 1
ATOM 677 C CA . MET A 1 88 ? 1.635 14.555 3.916 1 95.94 88 MET A CA 1
ATOM 678 C C . MET A 1 88 ? 0.111 14.57 3.865 1 95.94 88 MET A C 1
ATOM 680 O O . MET A 1 88 ? -0.551 14.227 4.844 1 95.94 88 MET A O 1
ATOM 684 N N . THR A 1 89 ? -0.388 15.086 2.811 1 95.25 89 THR A N 1
ATOM 685 C CA . THR A 1 89 ? -1.843 15.109 2.705 1 95.25 89 THR A CA 1
ATOM 686 C C . THR A 1 89 ? -2.404 13.688 2.668 1 95.25 89 THR A C 1
ATOM 688 O O . THR A 1 89 ? -1.742 12.766 2.191 1 95.25 89 THR A O 1
ATOM 691 N N . ILE A 1 90 ? -3.57 13.562 3.146 1 92.62 90 ILE A N 1
ATOM 692 C CA . ILE A 1 90 ? -4.262 12.281 3.102 1 92.62 90 ILE A CA 1
ATOM 693 C C . ILE A 1 90 ? -4.414 11.828 1.652 1 92.62 90 ILE A C 1
ATOM 695 O O . ILE A 1 90 ? -4.203 10.656 1.337 1 92.62 90 ILE A O 1
ATOM 699 N N . ALA A 1 91 ? -4.656 12.742 0.748 1 90.25 91 ALA A N 1
ATOM 700 C CA . ALA A 1 91 ? -4.781 12.422 -0.673 1 90.25 91 ALA A CA 1
ATOM 701 C C . ALA A 1 91 ? -3.471 11.867 -1.228 1 90.25 91 ALA A C 1
ATOM 703 O O . ALA A 1 91 ? -3.471 10.875 -1.958 1 90.25 91 ALA A O 1
ATOM 704 N N . ASP A 1 92 ? -2.363 12.484 -0.853 1 89.94 92 ASP A N 1
ATOM 705 C CA . ASP A 1 92 ? -1.059 12.008 -1.293 1 89.94 92 ASP A CA 1
ATOM 706 C C . ASP A 1 92 ? -0.757 10.625 -0.714 1 89.94 92 ASP A C 1
ATOM 708 O O . ASP A 1 92 ? -0.201 9.766 -1.401 1 89.94 92 ASP A O 1
ATOM 712 N N . ALA A 1 93 ? -1.095 10.414 0.519 1 88 93 ALA A N 1
ATOM 713 C CA . ALA A 1 93 ? -0.878 9.125 1.172 1 88 93 ALA A CA 1
ATOM 714 C C . ALA A 1 93 ? -1.669 8.016 0.479 1 88 93 ALA A C 1
ATOM 716 O O . ALA A 1 93 ? -1.15 6.922 0.256 1 88 93 ALA A O 1
ATOM 717 N N . VAL A 1 94 ? -2.869 8.352 0.142 1 80.38 94 VAL A N 1
ATOM 718 C CA . VAL A 1 94 ? -3.742 7.402 -0.544 1 80.38 94 VAL A CA 1
ATOM 719 C C . VAL A 1 94 ? -3.172 7.086 -1.925 1 80.38 94 VAL A C 1
ATOM 721 O O . VAL A 1 94 ? -3.125 5.922 -2.33 1 80.38 94 VAL A O 1
ATOM 724 N N . GLN A 1 95 ? -2.691 8.062 -2.562 1 76.69 95 GLN A N 1
ATOM 725 C CA . GLN A 1 95 ? -2.094 7.875 -3.881 1 76.69 95 GLN A CA 1
ATOM 726 C C . GLN A 1 95 ? -0.836 7.016 -3.795 1 76.69 95 GLN A C 1
ATOM 728 O O . GLN A 1 95 ? -0.609 6.152 -4.648 1 76.69 95 GLN A O 1
ATOM 733 N N . LEU A 1 96 ? -0.024 7.336 -2.805 1 75.31 96 LEU A N 1
ATOM 734 C CA . LEU A 1 96 ? 1.188 6.547 -2.6 1 75.31 96 LEU A CA 1
ATOM 735 C C . LEU A 1 96 ? 0.849 5.086 -2.336 1 75.31 96 LEU A C 1
ATOM 737 O O . LEU A 1 96 ? 1.478 4.188 -2.902 1 75.31 96 LEU A O 1
ATOM 741 N N . ARG A 1 97 ? -0.146 4.863 -1.578 1 72.75 97 ARG A N 1
ATOM 742 C CA . ARG A 1 97 ? -0.607 3.516 -1.27 1 72.75 97 ARG A CA 1
ATOM 743 C C . ARG A 1 97 ? -1.106 2.807 -2.523 1 72.75 97 ARG A C 1
ATOM 745 O O . ARG A 1 97 ? -0.771 1.645 -2.762 1 72.75 97 ARG A O 1
ATOM 752 N N . GLU A 1 98 ? -1.888 3.51 -3.26 1 65.5 98 GLU A N 1
ATOM 753 C CA . GLU A 1 98 ? -2.484 2.932 -4.461 1 65.5 98 GLU A CA 1
ATOM 754 C C . GLU A 1 98 ? -1.417 2.602 -5.5 1 65.5 98 GLU A C 1
ATOM 756 O O . GLU A 1 98 ? -1.534 1.611 -6.227 1 65.5 98 GLU A O 1
ATOM 761 N N . ARG A 1 99 ? -0.404 3.373 -5.477 1 66.5 99 ARG A N 1
ATOM 762 C CA . ARG A 1 99 ? 0.649 3.199 -6.473 1 66.5 99 ARG A CA 1
ATOM 763 C C . ARG A 1 99 ? 1.552 2.023 -6.117 1 66.5 99 ARG A C 1
ATOM 765 O O . ARG A 1 99 ? 2.055 1.33 -7.004 1 66.5 99 ARG A O 1
ATOM 772 N N . GLU A 1 100 ? 1.72 1.792 -4.918 1 66.94 100 GLU A N 1
ATOM 773 C CA . GLU A 1 100 ? 2.758 0.844 -4.523 1 66.94 100 GLU A CA 1
ATOM 774 C C . GLU A 1 100 ? 2.154 -0.5 -4.125 1 66.94 100 GLU A C 1
ATOM 776 O O . GLU A 1 100 ? 2.879 -1.48 -3.938 1 66.94 100 GLU A O 1
ATOM 781 N N . ASN A 1 101 ? 0.837 -0.513 -4.141 1 71.12 101 ASN A N 1
ATOM 782 C CA . ASN A 1 101 ? 0.217 -1.726 -3.617 1 71.12 101 ASN A CA 1
ATOM 783 C C . ASN A 1 101 ? -0.157 -2.691 -4.738 1 71.12 101 ASN A C 1
ATOM 785 O O . ASN A 1 101 ? -0.455 -2.268 -5.855 1 71.12 101 ASN A O 1
ATOM 789 N N . VAL A 1 102 ? 0.151 -4.023 -4.578 1 89.81 102 VAL A N 1
ATOM 790 C CA . VAL A 1 102 ? -0.524 -5.043 -5.371 1 89.81 102 VAL A CA 1
ATOM 791 C C . VAL A 1 102 ? -1.974 -5.18 -4.914 1 89.81 102 VAL A C 1
ATOM 793 O O . VAL A 1 102 ? -2.236 -5.547 -3.764 1 89.81 102 VAL A O 1
ATOM 796 N N . HIS A 1 103 ? -2.871 -4.855 -5.738 1 88.69 103 HIS A N 1
ATOM 797 C CA . HIS A 1 103 ? -4.289 -4.926 -5.41 1 88.69 103 HIS A CA 1
ATOM 798 C C . HIS A 1 103 ? -4.84 -6.328 -5.637 1 88.69 103 HIS A C 1
ATOM 800 O O . HIS A 1 103 ? -4.613 -6.926 -6.691 1 88.69 103 HIS A O 1
ATOM 806 N N . LEU A 1 104 ? -5.566 -6.816 -4.625 1 92.19 104 LEU A N 1
ATOM 807 C CA . LEU A 1 104 ? -6.262 -8.086 -4.766 1 92.19 104 LEU A CA 1
ATOM 808 C C . LEU A 1 104 ? -7.59 -7.906 -5.488 1 92.19 104 LEU A C 1
ATOM 810 O O . LEU A 1 104 ? -8.336 -6.969 -5.195 1 92.19 104 LEU A O 1
ATOM 814 N N . LEU A 1 105 ? -7.879 -8.812 -6.48 1 93.81 105 LEU A N 1
ATOM 815 C CA . LEU A 1 105 ? -9.141 -8.75 -7.207 1 93.81 105 LEU A CA 1
ATOM 816 C C . LEU A 1 105 ? -9.711 -10.156 -7.406 1 93.81 105 LEU A C 1
ATOM 818 O O . LEU A 1 105 ? -9.062 -11.016 -8 1 93.81 105 LEU A O 1
ATOM 822 N N . SER A 1 106 ? -10.859 -10.469 -6.883 1 94.19 106 SER A N 1
ATOM 823 C CA . SER A 1 106 ? -11.523 -11.758 -7.059 1 94.19 106 SER A CA 1
ATOM 824 C C . SER A 1 106 ? -12.852 -11.594 -7.797 1 94.19 106 SER A C 1
ATOM 826 O O . SER A 1 106 ? -13.766 -12.406 -7.633 1 94.19 106 SER A O 1
ATOM 828 N N . LYS A 1 107 ? -12.984 -11.031 -8.867 1 94.25 107 LYS A N 1
ATOM 829 C CA . LYS A 1 107 ? -14.211 -10.75 -9.609 1 94.25 107 LYS A CA 1
ATOM 830 C C . LYS A 1 107 ? -14.398 -11.742 -10.75 1 94.25 107 LYS A C 1
ATOM 832 O O . LYS A 1 107 ? -13.422 -12.281 -11.281 1 94.25 107 LYS A O 1
ATOM 837 N N . VAL A 1 108 ? -15.711 -12 -11.102 1 96.69 108 VAL A N 1
ATOM 838 C CA . VAL A 1 108 ? -16.047 -12.656 -12.359 1 96.69 108 VAL A CA 1
ATOM 839 C C . VAL A 1 108 ? -16.25 -11.609 -13.453 1 96.69 108 VAL A C 1
ATOM 841 O O . VAL A 1 108 ? -17.094 -10.719 -13.32 1 96.69 108 VAL A O 1
ATOM 844 N N . ILE A 1 109 ? -15.469 -11.672 -14.414 1 98 109 ILE A N 1
ATOM 845 C CA . ILE A 1 109 ? -15.555 -10.75 -15.539 1 98 109 ILE A CA 1
ATOM 846 C C . ILE A 1 109 ? -16.125 -11.477 -16.75 1 98 109 ILE A C 1
ATOM 848 O O . ILE A 1 109 ? -15.477 -12.375 -17.297 1 98 109 ILE A O 1
ATOM 852 N N . ARG A 1 110 ? -17.312 -11.078 -17.172 1 97.94 110 ARG A N 1
ATOM 853 C CA . ARG A 1 110 ? -18.047 -11.797 -18.203 1 97.94 110 ARG A CA 1
ATOM 854 C C . ARG A 1 110 ? -17.922 -11.102 -19.562 1 97.94 110 ARG A C 1
ATOM 856 O O . ARG A 1 110 ? -17.422 -9.977 -19.641 1 97.94 110 ARG A O 1
ATOM 863 N N . ASN A 1 111 ? -18.375 -11.844 -20.562 1 97.94 111 ASN A N 1
ATOM 864 C CA . ASN A 1 111 ? -18.328 -11.336 -21.922 1 97.94 111 ASN A CA 1
ATOM 865 C C . ASN A 1 111 ? -18.844 -9.906 -22.016 1 97.94 111 ASN A C 1
ATOM 867 O O . ASN A 1 111 ? -19.922 -9.602 -21.516 1 97.94 111 ASN A O 1
ATOM 871 N N . GLY A 1 112 ? -17.969 -9.078 -22.594 1 97.81 112 GLY A N 1
ATOM 872 C CA . GLY A 1 112 ? -18.359 -7.691 -22.781 1 97.81 112 GLY A CA 1
ATOM 873 C C . GLY A 1 112 ? -18.016 -6.797 -21.609 1 97.81 112 GLY A C 1
ATOM 874 O O . GLY A 1 112 ? -18.078 -5.57 -21.719 1 97.81 112 GLY A O 1
ATOM 875 N N . GLN A 1 113 ? -17.672 -7.301 -20.453 1 97.75 113 GLN A N 1
ATOM 876 C CA . GLN A 1 113 ? -17.297 -6.52 -19.281 1 97.75 113 GLN A CA 1
ATOM 877 C C . GLN A 1 113 ? -15.797 -6.223 -19.266 1 97.75 113 GLN A C 1
ATOM 879 O O . GLN A 1 113 ? -14.992 -7.059 -19.672 1 97.75 113 GLN A O 1
ATOM 884 N N . GLU A 1 114 ? -15.531 -5.016 -18.875 1 97.88 114 GLU A N 1
ATOM 885 C CA . GLU A 1 114 ? -14.141 -4.602 -18.688 1 97.88 114 GLU A CA 1
ATOM 886 C C . GLU A 1 114 ? -13.906 -4.035 -17.297 1 97.88 114 GLU A C 1
ATOM 888 O O . GLU A 1 114 ? -14.727 -3.268 -16.781 1 97.88 114 GLU A O 1
ATOM 893 N N . VAL A 1 115 ? -12.891 -4.477 -16.656 1 97.25 115 VAL A N 1
ATOM 894 C CA . VAL A 1 115 ? -12.461 -3.93 -15.383 1 97.25 115 VAL A CA 1
ATOM 895 C C . VAL A 1 115 ? -11.133 -3.207 -15.547 1 97.25 115 VAL A C 1
ATOM 897 O O . VAL A 1 115 ? -10.18 -3.762 -16.109 1 97.25 115 VAL A O 1
ATOM 900 N N . ALA A 1 116 ? -11.07 -1.958 -15.133 1 96 116 ALA A N 1
ATOM 901 C CA . ALA A 1 116 ? -9.852 -1.147 -15.18 1 96 116 ALA A CA 1
ATOM 902 C C . ALA A 1 116 ? -9.289 -0.921 -13.781 1 96 116 ALA A C 1
ATOM 904 O O . ALA A 1 116 ? -10.023 -0.542 -12.859 1 96 116 ALA A O 1
ATOM 905 N N . MET A 1 117 ? -8.039 -1.224 -13.641 1 92.25 117 MET A N 1
ATOM 906 C CA . MET A 1 117 ? -7.352 -1.039 -12.367 1 92.25 117 MET A CA 1
ATOM 907 C C . MET A 1 117 ? -6.145 -0.12 -12.531 1 92.25 117 MET A C 1
ATOM 909 O O . MET A 1 117 ? -5.699 0.132 -13.648 1 92.25 117 MET A O 1
ATOM 913 N N . THR A 1 118 ? -5.695 0.402 -11.406 1 89.12 118 THR A N 1
ATOM 914 C CA . THR A 1 118 ? -4.453 1.158 -11.328 1 89.12 118 THR A CA 1
ATOM 915 C C . THR A 1 118 ? -3.436 0.441 -10.445 1 89.12 118 THR A C 1
ATOM 917 O O . THR A 1 118 ? -3.777 -0.041 -9.359 1 89.12 118 THR A O 1
ATOM 920 N N . GLY A 1 119 ? -2.17 0.35 -10.93 1 89.5 119 GLY A N 1
ATOM 921 C CA . GLY A 1 119 ? -1.134 -0.336 -10.172 1 89.5 119 GLY A CA 1
ATOM 922 C C . GLY A 1 119 ? -1.091 -1.829 -10.438 1 89.5 119 GLY A C 1
ATOM 923 O O . GLY A 1 119 ? -1.643 -2.303 -11.438 1 89.5 119 GLY A O 1
ATOM 924 N N . ASP A 1 120 ? -0.344 -2.559 -9.578 1 94.38 120 ASP A N 1
ATOM 925 C CA . ASP A 1 120 ? -0.215 -4.004 -9.727 1 94.38 120 ASP A CA 1
ATOM 926 C C . ASP A 1 120 ? -1.46 -4.723 -9.219 1 94.38 120 ASP A C 1
ATOM 928 O O . ASP A 1 120 ? -2.104 -4.266 -8.273 1 94.38 120 ASP A O 1
ATOM 932 N N . VAL A 1 121 ? -1.764 -5.836 -9.891 1 95.12 121 VAL A N 1
ATOM 933 C CA . VAL A 1 121 ? -2.965 -6.578 -9.523 1 95.12 121 VAL A CA 1
ATOM 934 C C . VAL A 1 121 ? -2.617 -8.047 -9.305 1 95.12 121 VAL A C 1
ATOM 936 O O . VAL A 1 121 ? -1.879 -8.641 -10.094 1 95.12 121 VAL A O 1
ATOM 939 N N . LEU A 1 122 ? -3.039 -8.562 -8.188 1 97.06 122 LEU A N 1
ATOM 940 C CA . LEU A 1 122 ? -3.143 -10 -7.988 1 97.06 122 LEU A CA 1
ATOM 941 C C . LEU A 1 122 ? -4.574 -10.477 -8.203 1 97.06 122 LEU A C 1
ATOM 943 O O . LEU A 1 122 ? -5.465 -10.164 -7.414 1 97.06 122 LEU A O 1
ATOM 947 N N . PHE A 1 123 ? -4.75 -11.242 -9.344 1 98 123 PHE A N 1
ATOM 948 C CA . PHE A 1 123 ? -6.082 -11.641 -9.773 1 98 123 PHE A CA 1
ATOM 949 C C . PHE A 1 123 ? -6.418 -13.039 -9.289 1 98 123 PHE A C 1
ATOM 951 O O . PHE A 1 123 ? -5.695 -14 -9.578 1 98 123 PHE A O 1
ATOM 958 N N . LEU A 1 124 ? -7.562 -13.188 -8.555 1 97.62 124 LEU A N 1
ATOM 959 C CA . LEU A 1 124 ? -7.977 -14.453 -7.949 1 97.62 124 LEU A CA 1
ATOM 960 C C . LEU A 1 124 ? -9.336 -14.898 -8.484 1 97.62 124 LEU A C 1
ATOM 962 O O . LEU A 1 124 ? -9.961 -15.797 -7.922 1 97.62 124 LEU A O 1
ATOM 966 N N . GLY A 1 125 ? -9.797 -14.25 -9.484 1 97.31 125 GLY A N 1
ATOM 967 C CA . GLY A 1 125 ? -11.148 -14.508 -9.953 1 97.31 125 GLY A CA 1
ATOM 968 C C . GLY A 1 125 ? -11.188 -15.297 -11.25 1 97.31 125 GLY A C 1
ATOM 969 O O . GLY A 1 125 ? -10.383 -16.203 -11.453 1 97.31 125 GLY A O 1
ATOM 970 N N . LYS A 1 126 ? -12.273 -15.016 -11.992 1 97.75 126 LYS A N 1
ATOM 971 C CA . LYS A 1 126 ? -12.5 -15.695 -13.266 1 97.75 126 LYS A CA 1
ATOM 972 C C . LYS A 1 126 ? -12.789 -14.688 -14.375 1 97.75 126 LYS A C 1
ATOM 974 O O . LYS A 1 126 ? -13.602 -13.781 -14.203 1 97.75 126 LYS A O 1
ATOM 979 N N . ILE A 1 127 ? -12.047 -14.805 -15.438 1 98.56 127 ILE A N 1
ATOM 980 C CA . ILE A 1 127 ? -12.328 -14 -16.625 1 98.56 127 ILE A CA 1
ATOM 981 C C . ILE A 1 127 ? -12.852 -14.906 -17.734 1 98.56 127 ILE A C 1
ATOM 983 O O . ILE A 1 127 ? -12.141 -15.805 -18.203 1 98.56 127 ILE A O 1
ATOM 987 N N . HIS A 1 128 ? -14.086 -14.688 -18.203 1 98.56 128 HIS A N 1
ATOM 988 C CA . HIS A 1 128 ? -14.672 -15.445 -19.297 1 98.56 128 HIS A CA 1
ATOM 989 C C . HIS A 1 128 ? -14.242 -14.875 -20.641 1 98.56 128 HIS A C 1
ATOM 991 O O . HIS A 1 128 ? -13.727 -13.75 -20.719 1 98.56 128 HIS A O 1
ATOM 997 N N . GLU A 1 129 ? -14.453 -15.703 -21.656 1 98.31 129 GLU A N 1
ATOM 998 C CA . GLU A 1 129 ? -14.172 -15.242 -23 1 98.31 129 GLU A CA 1
ATOM 999 C C . GLU A 1 129 ? -14.859 -13.906 -23.297 1 98.31 129 GLU A C 1
ATOM 1001 O O . GLU A 1 129 ? -16.031 -13.719 -22.953 1 98.31 129 GLU A O 1
ATOM 1006 N N . GLY A 1 130 ? -14.094 -12.992 -23.797 1 98.44 130 GLY A N 1
ATOM 1007 C CA . GLY A 1 130 ? -14.625 -11.68 -24.125 1 98.44 130 GLY A CA 1
ATOM 1008 C C . GLY A 1 130 ? -14.562 -10.711 -22.969 1 98.44 130 GLY A C 1
ATOM 1009 O O . GLY A 1 130 ? -14.758 -9.5 -23.156 1 98.44 130 GLY A O 1
ATOM 1010 N N . GLY A 1 131 ? -14.359 -11.164 -21.75 1 98.75 131 GLY A N 1
ATOM 1011 C CA . GLY A 1 131 ? -14.094 -10.305 -20.609 1 98.75 131 GLY A CA 1
ATOM 1012 C C . GLY A 1 131 ? -12.68 -9.75 -20.609 1 98.75 131 GLY A C 1
ATOM 1013 O O . GLY A 1 131 ? -11.766 -10.367 -21.172 1 98.75 131 GLY A O 1
ATOM 1014 N N . LYS A 1 132 ? -12.469 -8.578 -19.969 1 98.75 132 LYS A N 1
ATOM 1015 C CA . LYS A 1 132 ? -11.156 -7.953 -20.031 1 98.75 132 LYS A CA 1
ATOM 1016 C C . LYS A 1 132 ? -10.773 -7.328 -18.703 1 98.75 132 LYS A C 1
ATOM 1018 O O . LYS A 1 132 ? -11.586 -6.645 -18.078 1 98.75 132 LYS A O 1
ATOM 1023 N N . LEU A 1 133 ? -9.594 -7.629 -18.234 1 98.75 133 LEU A N 1
ATOM 1024 C CA . LEU A 1 133 ? -8.945 -6.926 -17.141 1 98.75 133 LEU A CA 1
ATOM 1025 C C . LEU A 1 133 ? -7.77 -6.098 -17.641 1 98.75 133 LEU A C 1
ATOM 1027 O O . LEU A 1 133 ? -6.883 -6.617 -18.312 1 98.75 133 LEU A O 1
ATOM 1031 N N . ARG A 1 134 ? -7.754 -4.824 -17.422 1 98.56 134 ARG A N 1
ATOM 1032 C CA . ARG A 1 134 ? -6.621 -3.969 -17.766 1 98.56 134 ARG A CA 1
ATOM 1033 C C . ARG A 1 134 ? -6.133 -3.191 -16.547 1 98.56 134 ARG A C 1
ATOM 1035 O O . ARG A 1 134 ? -6.93 -2.803 -15.688 1 98.56 134 ARG A O 1
ATOM 1042 N N . THR A 1 135 ? -4.863 -2.984 -16.469 1 96.75 135 THR A N 1
ATOM 1043 C CA . THR A 1 135 ? -4.285 -2.215 -15.383 1 96.75 135 THR A CA 1
ATOM 1044 C C . THR A 1 135 ? -3.066 -1.429 -15.852 1 96.75 135 THR A C 1
ATOM 1046 O O . THR A 1 135 ? -2.459 -1.769 -16.875 1 96.75 135 THR A O 1
ATOM 1049 N N . THR A 1 136 ? -2.762 -0.414 -15.125 1 94.69 136 THR A N 1
ATOM 1050 C CA . THR A 1 136 ? -1.577 0.376 -15.438 1 94.69 136 THR A CA 1
ATOM 1051 C C . THR A 1 136 ? -0.312 -0.335 -14.969 1 94.69 136 THR A C 1
ATOM 1053 O O . THR A 1 136 ? 0.791 -0.011 -15.414 1 94.69 136 THR A O 1
ATOM 1056 N N . GLY A 1 137 ? -0.401 -1.284 -14.031 1 95.44 137 GLY A N 1
ATOM 1057 C CA . GLY A 1 137 ? 0.739 -2.002 -13.484 1 95.44 137 GLY A CA 1
ATOM 1058 C C . GLY A 1 137 ? 0.879 -3.408 -14.039 1 95.44 137 GLY A C 1
ATOM 1059 O O . GLY A 1 137 ? 0.57 -3.656 -15.203 1 95.44 137 GLY A O 1
ATOM 1060 N N . ASN A 1 138 ? 1.557 -4.328 -13.25 1 97.5 138 ASN A N 1
ATOM 1061 C CA . ASN A 1 138 ? 1.674 -5.75 -13.555 1 97.5 138 ASN A CA 1
ATOM 1062 C C . ASN A 1 138 ? 0.399 -6.508 -13.203 1 97.5 138 ASN A C 1
ATOM 1064 O O . ASN A 1 138 ? -0.394 -6.047 -12.375 1 97.5 138 ASN A O 1
ATOM 1068 N N . ILE A 1 139 ? 0.247 -7.652 -13.844 1 98.44 139 ILE A N 1
ATOM 1069 C CA . ILE A 1 139 ? -0.813 -8.578 -13.461 1 98.44 139 ILE A CA 1
ATOM 1070 C C . ILE A 1 139 ? -0.205 -9.906 -13.031 1 98.44 139 ILE A C 1
ATOM 1072 O O . ILE A 1 139 ? 0.553 -10.523 -13.789 1 98.44 139 ILE A O 1
ATOM 1076 N N . PHE A 1 140 ? -0.472 -10.273 -11.836 1 98.44 140 PHE A N 1
ATOM 1077 C CA . PHE A 1 140 ? -0.234 -11.625 -11.336 1 98.44 140 PHE A CA 1
ATOM 1078 C C . PHE A 1 140 ? -1.544 -12.391 -11.203 1 98.44 140 PHE A C 1
ATOM 1080 O O . PHE A 1 140 ? -2.422 -12 -10.43 1 98.44 140 PHE A O 1
ATOM 1087 N N . SER A 1 141 ? -1.672 -13.453 -11.938 1 98.44 141 SER A N 1
ATOM 1088 C CA . SER A 1 141 ? -2.967 -14.125 -11.969 1 98.44 141 SER A CA 1
ATOM 1089 C C . SER A 1 141 ? -2.877 -15.531 -11.375 1 98.44 141 SER A C 1
ATOM 1091 O O . SER A 1 141 ? -2.076 -16.344 -11.828 1 98.44 141 SER A O 1
ATOM 1093 N N . MET A 1 142 ? -3.68 -15.773 -10.391 1 97.88 142 MET A N 1
ATOM 1094 C CA . MET A 1 142 ? -3.863 -17.109 -9.844 1 97.88 142 MET A CA 1
ATOM 1095 C C . MET A 1 142 ? -5.258 -17.641 -10.156 1 97.88 142 MET A C 1
ATOM 1097 O O . MET A 1 142 ? -5.594 -18.766 -9.797 1 97.88 142 MET A O 1
ATOM 1101 N N . GLY A 1 143 ? -6.031 -16.828 -10.82 1 97.88 143 GLY A N 1
ATOM 1102 C CA . GLY A 1 143 ? -7.391 -17.203 -11.188 1 97.88 143 GLY A CA 1
ATOM 1103 C C . GLY A 1 143 ? -7.477 -17.875 -12.547 1 97.88 143 GLY A C 1
ATOM 1104 O O . GLY A 1 143 ? -6.461 -18.281 -13.109 1 97.88 143 GLY A O 1
ATOM 1105 N N . ASP A 1 144 ? -8.758 -18.016 -13.031 1 97.75 144 ASP A N 1
ATOM 1106 C CA . ASP A 1 144 ? -9.039 -18.625 -14.328 1 97.75 144 ASP A CA 1
ATOM 1107 C C . ASP A 1 144 ? -9.227 -17.562 -15.406 1 97.75 144 ASP A C 1
ATOM 1109 O O . ASP A 1 144 ? -10.141 -16.734 -15.32 1 97.75 144 ASP A O 1
ATOM 1113 N N . VAL A 1 145 ? -8.352 -17.703 -16.406 1 98.31 145 VAL A N 1
ATOM 1114 C CA . VAL A 1 145 ? -8.383 -16.641 -17.422 1 98.31 145 VAL A CA 1
ATOM 1115 C C . VAL A 1 145 ? -8.703 -17.25 -18.781 1 98.31 145 VAL A C 1
ATOM 1117 O O . VAL A 1 145 ? -7.875 -17.938 -19.375 1 98.31 145 VAL A O 1
ATOM 1120 N N . ALA A 1 146 ? -9.898 -16.969 -19.297 1 98.62 146 ALA A N 1
ATOM 1121 C CA . ALA A 1 146 ? -10.289 -17.359 -20.641 1 98.62 146 ALA A CA 1
ATOM 1122 C C . ALA A 1 146 ? -10.484 -16.141 -21.531 1 98.62 146 ALA A C 1
ATOM 1124 O O . ALA A 1 146 ? -10.758 -16.281 -22.734 1 98.62 146 ALA A O 1
ATOM 1125 N N . GLY A 1 147 ? -10.305 -14.93 -20.984 1 98.81 147 GLY A N 1
ATOM 1126 C CA . GLY A 1 147 ? -10.508 -13.688 -21.719 1 98.81 147 GLY A CA 1
ATOM 1127 C C . GLY A 1 147 ? -9.219 -12.961 -22.016 1 98.81 147 GLY A C 1
ATOM 1128 O O . GLY A 1 147 ? -8.266 -13.555 -22.516 1 98.81 147 GLY A O 1
ATOM 1129 N N . ILE A 1 148 ? -9.281 -11.602 -21.734 1 98.88 148 ILE A N 1
ATOM 1130 C CA . ILE A 1 148 ? -8.195 -10.727 -22.172 1 98.88 148 ILE A CA 1
ATOM 1131 C C . ILE A 1 148 ? -7.543 -10.078 -20.953 1 98.88 148 ILE A C 1
ATOM 1133 O O . ILE A 1 148 ? -8.234 -9.586 -20.062 1 98.88 148 ILE A O 1
ATOM 1137 N N . LEU A 1 149 ? -6.203 -10.133 -20.875 1 98.94 149 LEU A N 1
ATOM 1138 C CA . LEU A 1 149 ? -5.422 -9.406 -19.875 1 98.94 149 LEU A CA 1
ATOM 1139 C C . LEU A 1 149 ? -4.578 -8.32 -20.531 1 98.94 149 LEU A C 1
ATOM 1141 O O . LEU A 1 149 ? -3.951 -8.562 -21.578 1 98.94 149 LEU A O 1
ATOM 1145 N N . GLN A 1 150 ? -4.602 -7.121 -19.938 1 98.94 150 GLN A N 1
ATOM 1146 C CA . GLN A 1 150 ? -3.723 -6.062 -20.422 1 98.94 150 GLN A CA 1
ATOM 1147 C C . GLN A 1 150 ? -2.998 -5.383 -19.266 1 98.94 150 GLN A C 1
ATOM 1149 O O . GLN A 1 150 ? -3.627 -4.738 -18.422 1 98.94 150 GLN A O 1
ATOM 1154 N N . ALA A 1 151 ? -1.715 -5.496 -19.234 1 98.75 151 ALA A N 1
ATOM 1155 C CA . ALA A 1 151 ? -0.851 -4.828 -18.281 1 98.75 151 ALA A CA 1
ATOM 1156 C C . ALA A 1 151 ? -0.172 -3.609 -18.891 1 98.75 151 ALA A C 1
ATOM 1158 O O . ALA A 1 151 ? -0.035 -3.523 -20.125 1 98.75 151 ALA A O 1
ATOM 1159 N N . GLY A 1 152 ? 0.25 -2.664 -18.062 1 98.12 152 GLY A N 1
ATOM 1160 C CA . GLY A 1 152 ? 0.991 -1.506 -18.531 1 98.12 152 GLY A CA 1
ATOM 1161 C C . GLY A 1 152 ? 0.153 -0.564 -19.375 1 98.12 152 GLY A C 1
ATOM 1162 O O . GLY A 1 152 ? 0.68 0.134 -20.25 1 98.12 152 GLY A O 1
ATOM 1163 N N . TYR A 1 153 ? -1.145 -0.724 -19.234 1 97.75 153 TYR A N 1
ATOM 1164 C CA . TYR A 1 153 ? -2.027 0.172 -19.969 1 97.75 153 TYR A CA 1
ATOM 1165 C C . TYR A 1 153 ? -1.729 1.629 -19.641 1 97.75 153 TYR A C 1
ATOM 1167 O O . TYR A 1 153 ? -1.572 1.984 -18.469 1 97.75 153 TYR A O 1
ATOM 1175 N N . PRO A 1 154 ? -1.733 2.621 -20.516 1 96.62 154 PRO A N 1
ATOM 1176 C CA . PRO A 1 154 ? -1.937 2.363 -21.953 1 96.62 154 PRO A CA 1
ATOM 1177 C C . PRO A 1 154 ? -0.627 2.121 -22.688 1 96.62 154 PRO A C 1
ATOM 1179 O O . PRO A 1 154 ? -0.636 1.579 -23.797 1 96.62 154 PRO A O 1
ATOM 1182 N N . ASP A 1 155 ? 0.584 2.477 -22.094 1 97.75 155 ASP A N 1
ATOM 1183 C CA . ASP A 1 155 ? 1.752 2.518 -22.969 1 97.75 155 ASP A CA 1
ATOM 1184 C C . ASP A 1 155 ? 3.023 2.156 -22.203 1 97.75 155 ASP A C 1
ATOM 1186 O O . ASP A 1 155 ? 4.129 2.467 -22.656 1 97.75 155 ASP A O 1
ATOM 1190 N N . ASP A 1 156 ? 2.941 1.509 -21.078 1 98 156 ASP A N 1
ATOM 1191 C CA . ASP A 1 156 ? 4.121 1.116 -20.312 1 98 156 ASP A CA 1
ATOM 1192 C C . ASP A 1 156 ? 4.547 -0.31 -20.656 1 98 156 ASP A C 1
ATOM 1194 O O . ASP A 1 156 ? 4.047 -1.27 -20.062 1 98 156 ASP A O 1
ATOM 1198 N N . GLU A 1 157 ? 5.547 -0.485 -21.438 1 98.38 157 GLU A N 1
ATOM 1199 C CA . GLU A 1 157 ? 6 -1.779 -21.938 1 98.38 157 GLU A CA 1
ATOM 1200 C C . GLU A 1 157 ? 6.859 -2.5 -20.891 1 98.38 157 GLU A C 1
ATOM 1202 O O . GLU A 1 157 ? 7.215 -3.666 -21.078 1 98.38 157 GLU A O 1
ATOM 1207 N N . SER A 1 158 ? 7.16 -1.825 -19.859 1 97.75 158 SER A N 1
ATOM 1208 C CA . SER A 1 158 ? 8.031 -2.439 -18.859 1 97.75 158 SER A CA 1
ATOM 1209 C C . SER A 1 158 ? 7.246 -3.393 -17.953 1 97.75 158 SER A C 1
ATOM 1211 O O . SER A 1 158 ? 7.832 -4.094 -17.125 1 97.75 158 SER A O 1
ATOM 1213 N N . LYS A 1 159 ? 5.922 -3.412 -18.047 1 98.06 159 LYS A N 1
ATOM 1214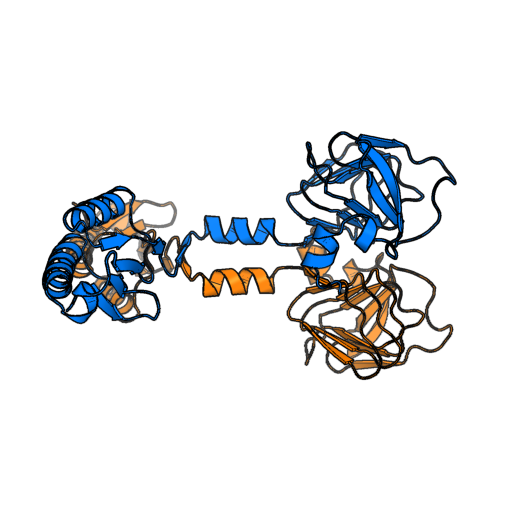 C CA . LYS A 1 159 ? 5.086 -4.25 -17.203 1 98.06 159 LYS A CA 1
ATOM 1215 C C . LYS A 1 159 ? 4.984 -5.668 -17.75 1 98.06 159 LYS A C 1
ATOM 1217 O O . LYS A 1 159 ? 5.391 -5.93 -18.891 1 98.06 159 LYS A O 1
ATOM 1222 N N . LEU A 1 160 ? 4.527 -6.586 -16.906 1 98.69 160 LEU A N 1
ATOM 1223 C CA . LEU A 1 160 ? 4.418 -7.98 -17.328 1 98.69 160 LEU A CA 1
ATOM 1224 C C . LEU A 1 160 ? 3.127 -8.602 -16.812 1 98.69 160 LEU A C 1
ATOM 1226 O O . LEU A 1 160 ? 2.441 -8.016 -15.969 1 98.69 160 LEU A O 1
ATOM 1230 N N . ILE A 1 161 ? 2.717 -9.727 -17.375 1 98.88 161 ILE A N 1
ATOM 1231 C CA . ILE A 1 161 ? 1.641 -10.594 -16.906 1 98.88 161 ILE A CA 1
ATOM 1232 C C . ILE A 1 161 ? 2.205 -11.969 -16.547 1 98.88 161 ILE A C 1
ATOM 1234 O O . ILE A 1 161 ? 2.916 -12.578 -17.344 1 98.88 161 ILE A O 1
ATOM 1238 N N . MET A 1 162 ? 1.896 -12.398 -15.336 1 98.62 162 MET A N 1
ATOM 1239 C CA . MET A 1 162 ? 2.328 -13.734 -14.93 1 98.62 162 MET A CA 1
ATOM 1240 C C . MET A 1 162 ? 1.138 -14.586 -14.5 1 98.62 162 MET A C 1
ATOM 1242 O O . MET A 1 162 ? 0.232 -14.094 -13.82 1 98.62 162 MET A O 1
ATOM 1246 N N . GLY A 1 163 ? 1.128 -15.836 -14.898 1 98.44 163 GLY A N 1
ATOM 1247 C CA . GLY A 1 163 ? 0.095 -16.781 -14.5 1 98.44 163 GLY A CA 1
ATOM 1248 C C . GLY A 1 163 ? -0.149 -17.875 -15.531 1 98.44 163 GLY A C 1
ATOM 1249 O O . GLY A 1 163 ? 0.657 -18.062 -16.453 1 98.44 163 GLY A O 1
ATOM 1250 N N . ASN A 1 164 ? -1.153 -18.656 -15.297 1 98 164 ASN A N 1
ATOM 1251 C CA . ASN A 1 164 ? -1.555 -19.609 -16.328 1 98 164 ASN A CA 1
ATOM 1252 C C . ASN A 1 164 ? -2.305 -18.938 -17.469 1 98 164 ASN A C 1
ATOM 1254 O O . ASN A 1 164 ? -3.473 -18.578 -17.312 1 98 164 ASN A O 1
ATOM 1258 N N . LEU A 1 165 ? -1.605 -18.828 -18.594 1 98.44 165 LEU A N 1
ATOM 1259 C CA . LEU A 1 165 ? -2.127 -18.047 -19.719 1 98.44 165 LEU A CA 1
ATOM 1260 C C . LEU A 1 165 ? -2.555 -18.953 -20.859 1 98.44 165 LEU A C 1
ATOM 1262 O O . LEU A 1 165 ? -2.908 -18.469 -21.938 1 98.44 165 LEU A O 1
ATOM 1266 N N . GLN A 1 166 ? -2.561 -20.266 -20.641 1 97.81 166 GLN A N 1
ATOM 1267 C CA . GLN A 1 166 ? -2.758 -21.25 -21.703 1 97.81 166 GLN A CA 1
ATOM 1268 C C . GLN A 1 166 ? -4.109 -21.062 -22.375 1 97.81 166 GLN A C 1
ATOM 1270 O O . GLN A 1 166 ? -4.246 -21.297 -23.578 1 97.81 166 GLN A O 1
ATOM 1275 N N . ASN A 1 167 ? -5.074 -20.578 -21.641 1 98 167 ASN A N 1
ATOM 1276 C CA . ASN A 1 167 ? -6.43 -20.5 -22.172 1 98 167 ASN A CA 1
ATOM 1277 C C . ASN A 1 167 ? -6.852 -19.047 -22.406 1 98 167 ASN A C 1
ATOM 1279 O O . ASN A 1 167 ? -8.008 -18.781 -22.734 1 98 167 ASN A O 1
ATOM 1283 N N . ALA A 1 168 ? -5.969 -18.141 -22.141 1 98.69 168 ALA A N 1
ATOM 1284 C CA . ALA A 1 168 ? -6.316 -16.75 -22.391 1 98.69 168 ALA A CA 1
ATOM 1285 C C . ALA A 1 168 ? -6.609 -16.5 -23.859 1 98.69 168 ALA A C 1
ATOM 1287 O O . ALA A 1 168 ? -5.93 -17.062 -24.734 1 98.69 168 ALA A O 1
ATOM 1288 N N . GLN A 1 169 ? -7.582 -15.703 -24.109 1 98.62 169 GLN A N 1
ATOM 1289 C CA . GLN A 1 169 ? -7.895 -15.289 -25.469 1 98.62 169 GLN A CA 1
ATOM 1290 C C . GLN A 1 169 ? -6.793 -14.398 -26.031 1 98.62 169 GLN A C 1
ATOM 1292 O O . GLN A 1 169 ? -6.41 -14.547 -27.203 1 98.62 169 GLN A O 1
ATOM 1297 N N . GLN A 1 170 ? -6.375 -13.477 -25.266 1 98.69 170 GLN A N 1
ATOM 1298 C CA . GLN A 1 170 ? -5.395 -12.477 -25.672 1 98.69 170 GLN A CA 1
ATOM 1299 C C . GLN A 1 170 ? -4.668 -11.891 -24.469 1 98.69 170 GLN A C 1
ATOM 1301 O O . GLN A 1 170 ? -5.266 -11.695 -23.406 1 98.69 170 GLN A O 1
ATOM 1306 N N . VAL A 1 171 ? -3.348 -11.656 -24.688 1 98.88 171 VAL A N 1
ATOM 1307 C CA . VAL A 1 171 ? -2.541 -10.945 -23.703 1 98.88 171 VAL A CA 1
ATOM 1308 C C . VAL A 1 171 ? -1.948 -9.688 -24.344 1 98.88 171 VAL A C 1
ATOM 1310 O O . VAL A 1 171 ? -1.504 -9.711 -25.484 1 98.88 171 VAL A O 1
ATOM 1313 N N . ARG A 1 172 ? -2.037 -8.586 -23.578 1 98.88 172 ARG A N 1
ATOM 1314 C CA . ARG A 1 172 ? -1.521 -7.305 -24.047 1 98.88 172 ARG A CA 1
ATOM 1315 C C . ARG A 1 172 ? -0.604 -6.668 -23 1 98.88 172 ARG A C 1
ATOM 1317 O O . ARG A 1 172 ? -0.889 -6.715 -21.812 1 98.88 172 ARG A O 1
ATOM 1324 N N . ILE A 1 173 ? 0.493 -6.152 -23.469 1 98.88 173 ILE A N 1
ATOM 1325 C CA . ILE A 1 173 ? 1.354 -5.289 -22.672 1 98.88 173 ILE A CA 1
ATOM 1326 C C . ILE A 1 173 ? 1.513 -3.936 -23.359 1 98.88 173 ILE A C 1
ATOM 1328 O O . ILE A 1 173 ? 2.078 -3.855 -24.453 1 98.88 173 ILE A O 1
ATOM 1332 N N . ALA A 1 174 ? 1.021 -2.879 -22.641 1 98.44 174 ALA A N 1
ATOM 1333 C CA . ALA A 1 174 ? 0.938 -1.591 -23.328 1 98.44 174 ALA A CA 1
ATOM 1334 C C . ALA A 1 174 ? 0.155 -1.712 -24.625 1 98.44 174 ALA A C 1
ATOM 1336 O O . ALA A 1 174 ? -1.001 -2.143 -24.625 1 98.44 174 ALA A O 1
ATOM 1337 N N . GLU A 1 175 ? 0.768 -1.462 -25.703 1 98.12 175 GLU A N 1
ATOM 1338 C CA . GLU A 1 175 ? 0.087 -1.506 -27 1 98.12 175 GLU A CA 1
ATOM 1339 C C . GLU A 1 175 ? 0.379 -2.811 -27.734 1 98.12 175 GLU A C 1
ATOM 1341 O O . GLU A 1 175 ? -0.236 -3.102 -28.766 1 98.12 175 GLU A O 1
ATOM 1346 N N . GLN A 1 176 ? 1.244 -3.639 -27.281 1 98.56 176 GLN A N 1
ATOM 1347 C CA . GLN A 1 176 ? 1.593 -4.902 -27.922 1 98.56 176 GLN A CA 1
ATOM 1348 C C . GLN A 1 176 ? 0.632 -6.012 -27.5 1 98.56 176 GLN A C 1
ATOM 1350 O O . GLN A 1 176 ? 0.179 -6.051 -26.359 1 98.56 176 GLN A O 1
ATOM 1355 N N . PHE A 1 177 ? 0.339 -6.91 -28.422 1 98.19 177 PHE A N 1
ATOM 1356 C CA . PHE A 1 177 ? -0.575 -7.977 -28.031 1 98.19 177 PHE A CA 1
ATOM 1357 C C . PHE A 1 177 ? -0.235 -9.273 -28.75 1 98.19 177 PHE A C 1
ATOM 1359 O O . PHE A 1 177 ? 0.503 -9.266 -29.734 1 98.19 177 PHE A O 1
ATOM 1366 N N . GLU A 1 178 ? -0.651 -10.32 -28.219 1 98 178 GLU A N 1
ATOM 1367 C CA . GLU A 1 178 ? -0.569 -11.672 -28.766 1 98 178 GLU A CA 1
ATOM 1368 C C . GLU A 1 178 ? -1.87 -12.438 -28.547 1 98 178 GLU A C 1
ATOM 1370 O O . GLU A 1 178 ? -2.4 -12.461 -27.438 1 98 178 GLU A O 1
ATOM 1375 N N . ILE A 1 179 ? -2.402 -12.906 -29.594 1 98.31 179 ILE A N 1
ATOM 1376 C CA . ILE A 1 179 ? -3.488 -13.875 -29.484 1 98.31 179 ILE A CA 1
ATOM 1377 C C . ILE A 1 179 ? -2.924 -15.242 -29.094 1 98.31 179 ILE A C 1
ATOM 1379 O O . ILE A 1 179 ? -2.033 -15.773 -29.766 1 98.31 179 ILE A O 1
ATOM 1383 N N . VAL A 1 180 ? -3.449 -15.781 -28.016 1 98 180 VAL A N 1
ATOM 1384 C CA . VAL A 1 180 ? -2.914 -17.047 -27.531 1 98 180 VAL A CA 1
ATOM 1385 C C . VAL A 1 180 ? -3.6 -18.203 -28.25 1 98 180 VAL A C 1
ATOM 1387 O O . VAL A 1 180 ? -4.789 -18.453 -28.047 1 98 180 VAL A O 1
ATOM 1390 N N . GLU A 1 181 ? -2.828 -18.922 -28.969 1 97.06 181 GLU A N 1
ATOM 1391 C CA . GLU A 1 181 ? -3.371 -20.047 -29.719 1 97.06 181 GLU A CA 1
ATOM 1392 C C . GLU A 1 181 ? -3.436 -21.312 -28.859 1 97.06 181 GLU A C 1
ATOM 1394 O O . GLU A 1 181 ? -2.59 -21.5 -27.984 1 97.06 181 GLU A O 1
ATOM 1399 N N . PRO A 1 182 ? -4.449 -22.062 -29.203 1 94.06 182 PRO A N 1
ATOM 1400 C CA . PRO A 1 182 ? -4.492 -23.344 -28.469 1 94.06 182 PRO A CA 1
ATOM 1401 C C . PRO A 1 182 ? -3.189 -24.125 -28.578 1 94.06 182 PRO A C 1
ATOM 1403 O O . PRO A 1 182 ? -2.637 -24.266 -29.672 1 94.06 182 PRO A O 1
ATOM 1406 N N . GLY A 1 183 ? -2.629 -24.516 -27.453 1 95.19 183 GLY A N 1
ATOM 1407 C CA . GLY A 1 183 ? -1.435 -25.344 -27.438 1 95.19 183 GLY A CA 1
ATOM 1408 C C . GLY A 1 183 ? -0.148 -24.531 -27.469 1 95.19 183 GLY A C 1
ATOM 1409 O O . GLY A 1 183 ? 0.943 -25.094 -27.359 1 95.19 183 GLY A O 1
ATOM 1410 N N . GLN A 1 184 ? -0.243 -23.312 -27.641 1 96 184 GLN A N 1
ATOM 1411 C CA . GLN A 1 184 ? 0.933 -22.453 -27.734 1 96 184 GLN A CA 1
ATOM 1412 C C . GLN A 1 184 ? 1.685 -22.422 -26.406 1 96 184 GLN A C 1
ATOM 1414 O O . GLN A 1 184 ? 2.918 -22.422 -26.391 1 96 184 GLN A O 1
ATOM 1419 N N . LEU A 1 185 ? 0.93 -22.312 -25.359 1 97.12 185 LEU A N 1
ATOM 1420 C CA . LEU A 1 185 ? 1.512 -22.203 -24.016 1 97.12 185 LEU A CA 1
ATOM 1421 C C . LEU A 1 185 ? 1.177 -23.422 -23.172 1 97.12 185 LEU A C 1
ATOM 1423 O O . LEU A 1 185 ? 0.094 -24 -23.312 1 97.12 185 LEU A O 1
ATOM 1427 N N . SER A 1 186 ? 2.09 -23.766 -22.297 1 94.25 186 SER A N 1
ATOM 1428 C CA . SER A 1 186 ? 1.864 -24.891 -21.391 1 94.25 186 SER A CA 1
ATOM 1429 C C . SER A 1 186 ? 0.983 -24.484 -20.219 1 94.25 186 SER A C 1
ATOM 1431 O O . SER A 1 186 ? 0.801 -23.281 -19.953 1 94.25 186 SER A O 1
ATOM 1433 N N . ASP A 1 187 ? 0.394 -25.516 -19.609 1 94.12 187 ASP A N 1
ATOM 1434 C CA . ASP A 1 187 ? -0.334 -25.328 -18.359 1 94.12 187 ASP A CA 1
ATOM 1435 C C . ASP A 1 187 ? 0.622 -25.031 -17.203 1 94.12 187 ASP A C 1
ATOM 1437 O O . ASP A 1 187 ? 1.106 -25.953 -16.547 1 94.12 187 ASP A O 1
ATOM 1441 N N . SER A 1 188 ? 0.988 -23.766 -17.109 1 94.56 188 SER A N 1
ATOM 1442 C CA . SER A 1 188 ? 1.937 -23.328 -16.094 1 94.56 188 SER A CA 1
ATOM 1443 C C . SER A 1 188 ? 1.513 -22 -15.469 1 94.56 188 SER A C 1
ATOM 1445 O O . SER A 1 188 ? 1.144 -21.062 -16.188 1 94.56 188 SER A O 1
ATOM 1447 N N . GLN A 1 189 ? 1.68 -21.938 -14.164 1 94.25 189 GLN A N 1
ATOM 1448 C CA . GLN A 1 189 ? 1.346 -20.703 -13.461 1 94.25 189 GLN A CA 1
ATOM 1449 C C . GLN A 1 189 ? 2.523 -19.734 -13.461 1 94.25 189 GLN A C 1
ATOM 1451 O O . GLN A 1 189 ? 2.414 -18.625 -12.953 1 94.25 189 GLN A O 1
ATOM 1456 N N . GLN A 1 190 ? 3.619 -20.25 -14.023 1 97.56 190 GLN A N 1
ATOM 1457 C CA . GLN A 1 190 ? 4.836 -19.438 -13.938 1 97.56 190 GLN A CA 1
ATOM 1458 C C . GLN A 1 190 ? 5.223 -18.891 -15.305 1 97.56 190 GLN A C 1
ATOM 1460 O O . GLN A 1 190 ? 6.383 -18.531 -15.539 1 97.56 190 GLN A O 1
ATOM 1465 N N . THR A 1 191 ? 4.258 -18.906 -16.219 1 98.56 191 THR A N 1
ATOM 1466 C CA . THR A 1 191 ? 4.449 -18.266 -17.5 1 98.56 191 THR A CA 1
ATOM 1467 C C . THR A 1 191 ? 4.434 -16.734 -17.359 1 98.56 191 THR A C 1
ATOM 1469 O O . THR A 1 191 ? 3.604 -16.188 -16.625 1 98.56 191 THR A O 1
ATOM 1472 N N . ILE A 1 192 ? 5.352 -16.062 -18.062 1 98.75 192 ILE A N 1
ATOM 1473 C CA . ILE A 1 192 ? 5.426 -14.609 -18.062 1 98.75 192 ILE A CA 1
ATOM 1474 C C . ILE A 1 192 ? 5.266 -14.078 -19.484 1 98.75 192 ILE A C 1
ATOM 1476 O O . ILE A 1 192 ? 5.969 -14.516 -20.391 1 98.75 192 ILE A O 1
ATOM 1480 N N . ALA A 1 193 ? 4.328 -13.227 -19.703 1 98.88 193 ALA A N 1
ATOM 1481 C CA . ALA A 1 193 ? 4.27 -12.406 -20.906 1 98.88 193 ALA A CA 1
ATOM 1482 C C . ALA A 1 193 ? 4.941 -11.055 -20.688 1 98.88 193 ALA A C 1
ATOM 1484 O O . ALA A 1 193 ? 4.691 -10.383 -19.672 1 98.88 193 ALA A O 1
ATOM 1485 N N . HIS A 1 194 ? 5.812 -10.641 -21.594 1 98.81 194 HIS A N 1
ATOM 1486 C CA . HIS A 1 194 ? 6.543 -9.383 -21.469 1 98.81 194 HIS A CA 1
ATOM 1487 C C . HIS A 1 194 ? 6.992 -8.875 -22.844 1 98.81 194 HIS A C 1
ATOM 1489 O O . HIS A 1 194 ? 6.992 -9.625 -23.812 1 98.81 194 HIS A O 1
ATOM 1495 N N . VAL A 1 195 ? 7.289 -7.605 -22.922 1 98.69 195 VAL A N 1
ATOM 1496 C CA . VAL A 1 195 ? 7.789 -7.012 -24.156 1 98.69 195 VAL A CA 1
ATOM 1497 C C . VAL A 1 195 ? 9.312 -6.977 -24.141 1 98.69 195 VAL A C 1
ATOM 1499 O O . VAL A 1 195 ? 9.914 -6.473 -23.188 1 98.69 195 VAL A O 1
ATOM 1502 N N . ASN A 1 196 ? 9.891 -7.535 -25.203 1 97.38 196 ASN A N 1
ATOM 1503 C CA . ASN A 1 196 ? 11.344 -7.598 -25.25 1 97.38 196 ASN A CA 1
ATOM 1504 C C . ASN A 1 196 ? 11.945 -6.324 -25.828 1 97.38 196 ASN A C 1
ATOM 1506 O O . ASN A 1 196 ? 11.227 -5.355 -26.094 1 97.38 196 ASN A O 1
ATOM 1510 N N . ASP A 1 197 ? 13.258 -6.359 -26.031 1 95.44 197 ASP A N 1
ATOM 1511 C CA . ASP A 1 197 ? 13.992 -5.172 -26.469 1 95.44 197 ASP A CA 1
ATOM 1512 C C . ASP A 1 197 ? 13.617 -4.773 -27.891 1 95.44 197 ASP A C 1
ATOM 1514 O O . ASP A 1 197 ? 13.867 -3.643 -28.312 1 95.44 197 ASP A O 1
ATOM 1518 N N . LEU A 1 198 ? 13.055 -5.691 -28.609 1 96.88 198 LEU A N 1
ATOM 1519 C CA . LEU A 1 198 ? 12.633 -5.418 -29.984 1 96.88 198 LEU A CA 1
ATOM 1520 C C . LEU A 1 198 ? 11.188 -4.949 -30.031 1 96.88 198 LEU A C 1
ATOM 1522 O O . LEU A 1 198 ? 10.586 -4.883 -31.109 1 96.88 198 LEU A O 1
ATOM 1526 N N . HIS A 1 199 ? 10.586 -4.742 -28.859 1 97.06 199 HIS A N 1
ATOM 1527 C CA . HIS A 1 199 ? 9.219 -4.246 -28.719 1 97.06 199 HIS A CA 1
ATOM 1528 C C . HIS A 1 199 ? 8.211 -5.277 -29.203 1 97.06 199 HIS A C 1
ATOM 1530 O O . HIS A 1 199 ? 7.203 -4.918 -29.828 1 97.06 199 HIS A O 1
ATOM 1536 N N . VAL A 1 200 ? 8.547 -6.531 -28.984 1 98.06 200 VAL A N 1
ATOM 1537 C CA . VAL A 1 200 ? 7.656 -7.637 -29.328 1 98.06 200 VAL A CA 1
ATOM 1538 C C . VAL A 1 200 ? 7.23 -8.367 -28.062 1 98.06 200 VAL A C 1
ATOM 1540 O O . VAL A 1 200 ? 8.055 -8.625 -27.172 1 98.06 200 VAL A O 1
ATOM 1543 N N . LEU A 1 201 ? 5.957 -8.688 -28 1 98.56 201 LEU A N 1
ATOM 1544 C CA . LEU A 1 201 ? 5.473 -9.477 -26.875 1 98.56 201 LEU A CA 1
ATOM 1545 C C . LEU A 1 201 ? 5.945 -10.922 -26.969 1 98.56 201 LEU A C 1
ATOM 1547 O O . LEU A 1 201 ? 5.758 -11.57 -28.016 1 98.56 201 LEU A O 1
ATOM 1551 N N . THR A 1 202 ? 6.609 -11.375 -25.969 1 98.31 202 THR A N 1
ATOM 1552 C CA . THR A 1 202 ? 7.117 -12.742 -25.922 1 98.31 202 THR A CA 1
ATOM 1553 C C . THR A 1 202 ? 6.793 -13.391 -24.578 1 98.31 202 THR A C 1
ATOM 1555 O O . THR A 1 202 ? 6.258 -12.734 -23.672 1 98.31 202 THR A O 1
ATOM 1558 N N . PHE A 1 203 ? 7.066 -14.68 -24.5 1 98.44 203 PHE A N 1
ATOM 1559 C CA . PHE A 1 203 ? 6.746 -15.445 -23.297 1 98.44 203 PHE A CA 1
ATOM 1560 C C . PHE A 1 203 ? 8.008 -16.031 -22.688 1 98.44 203 PHE A C 1
ATOM 1562 O O . PHE A 1 203 ? 8.93 -16.438 -23.391 1 98.44 203 PHE A O 1
ATOM 1569 N N . GLY A 1 204 ? 8.117 -15.945 -21.391 1 98 204 GLY A N 1
ATOM 1570 C CA . GLY A 1 204 ? 9.148 -16.578 -20.594 1 98 204 GLY A CA 1
ATOM 1571 C C . GLY A 1 204 ? 8.609 -17.266 -19.359 1 98 204 GLY A C 1
ATOM 1572 O O . GLY A 1 204 ? 7.41 -17.547 -19.266 1 98 204 GLY A O 1
ATOM 1573 N N . LYS A 1 205 ? 9.531 -17.625 -18.469 1 97.81 205 LYS A N 1
ATOM 1574 C CA . LYS A 1 205 ? 9.164 -18.297 -17.234 1 97.81 205 LYS A CA 1
ATOM 1575 C C . LYS A 1 205 ? 9.68 -17.547 -16.016 1 97.81 205 LYS A C 1
ATOM 1577 O O . LYS A 1 205 ? 10.664 -16.797 -16.109 1 97.81 205 LYS A O 1
ATOM 1582 N N . LEU A 1 206 ? 9.055 -17.797 -14.898 1 97.88 206 LEU A N 1
ATOM 1583 C CA . LEU A 1 206 ? 9.414 -17.156 -13.641 1 97.88 206 LEU A CA 1
ATOM 1584 C C . LEU A 1 206 ? 10.898 -17.344 -13.336 1 97.88 206 LEU A C 1
ATOM 1586 O O . LEU A 1 206 ? 11.547 -16.422 -12.844 1 97.88 206 LEU A O 1
ATOM 1590 N N . ALA A 1 207 ? 11.461 -18.469 -13.664 1 96.31 207 ALA A N 1
ATOM 1591 C CA . ALA A 1 207 ? 12.867 -18.766 -13.398 1 96.31 207 ALA A CA 1
ATOM 1592 C C . ALA A 1 207 ? 13.781 -17.75 -14.078 1 96.31 207 ALA A C 1
ATOM 1594 O O . ALA A 1 207 ? 14.93 -17.578 -13.68 1 96.31 207 ALA A O 1
ATOM 1595 N N . ASN A 1 208 ? 13.281 -17.078 -15.086 1 97.25 208 ASN A N 1
ATOM 1596 C CA . ASN A 1 208 ? 14.078 -16.125 -15.852 1 97.25 208 ASN A CA 1
ATOM 1597 C C . ASN A 1 208 ? 13.672 -14.688 -15.547 1 97.25 208 ASN A C 1
ATOM 1599 O O . ASN A 1 208 ? 13.945 -13.781 -16.328 1 97.25 208 ASN A O 1
ATOM 1603 N N . LEU A 1 209 ? 13.023 -14.445 -14.469 1 97.31 209 LEU A N 1
ATOM 1604 C CA . LEU A 1 209 ? 12.5 -13.133 -14.133 1 97.31 209 LEU A CA 1
ATOM 1605 C C . LEU A 1 209 ? 13.617 -12.094 -14.078 1 97.31 209 LEU A C 1
ATOM 1607 O O . LEU A 1 209 ? 13.445 -10.961 -14.531 1 97.31 209 LEU A O 1
ATOM 1611 N N . LYS A 1 210 ? 14.758 -12.5 -13.562 1 95.56 210 LYS A N 1
ATOM 1612 C CA . LYS A 1 210 ? 15.891 -11.578 -13.461 1 95.56 210 LYS A CA 1
ATOM 1613 C C . LYS A 1 210 ? 16.281 -11.047 -14.836 1 95.56 210 LYS A C 1
ATOM 1615 O O . LYS A 1 210 ? 16.578 -9.867 -14.992 1 95.56 210 LYS A O 1
ATOM 1620 N N . LYS A 1 211 ? 16.281 -11.906 -15.773 1 96.19 211 LYS A N 1
ATOM 1621 C CA . LYS A 1 211 ? 16.625 -11.523 -17.141 1 96.19 211 LYS A CA 1
ATOM 1622 C C . LYS A 1 211 ? 15.484 -10.758 -17.797 1 96.19 211 LYS A C 1
ATOM 1624 O O . LYS A 1 211 ? 15.719 -9.789 -18.516 1 96.19 211 LYS A O 1
ATOM 1629 N N . ILE A 1 212 ? 14.328 -11.156 -17.578 1 97.38 212 ILE A N 1
ATOM 1630 C CA . ILE A 1 212 ? 13.133 -10.617 -18.219 1 97.38 212 ILE A CA 1
ATOM 1631 C C . ILE A 1 212 ? 12.898 -9.188 -17.75 1 97.38 212 ILE A C 1
ATOM 1633 O O . ILE A 1 212 ? 12.57 -8.305 -18.547 1 97.38 212 ILE A O 1
ATOM 1637 N N . ASN A 1 213 ? 13 -8.953 -16.453 1 96.56 213 ASN A N 1
ATOM 1638 C CA . ASN A 1 213 ? 12.719 -7.66 -15.844 1 96.56 213 ASN A CA 1
ATOM 1639 C C . ASN A 1 213 ? 13.625 -7.395 -14.641 1 96.56 213 ASN A C 1
ATOM 1641 O O . ASN A 1 213 ? 13.188 -7.5 -13.492 1 96.56 213 ASN A O 1
ATOM 1645 N N . PRO A 1 214 ? 14.852 -7 -14.906 1 94.06 214 PRO A N 1
ATOM 1646 C CA . PRO A 1 214 ? 15.82 -6.797 -13.836 1 94.06 214 PRO A CA 1
ATOM 1647 C C . PRO A 1 214 ? 15.367 -5.75 -12.82 1 94.06 214 PRO A C 1
ATOM 1649 O O . PRO A 1 214 ? 15.641 -5.883 -11.625 1 94.06 214 PRO A O 1
ATOM 1652 N N . LYS A 1 215 ? 14.742 -4.727 -13.266 1 91 215 LYS A N 1
ATOM 1653 C CA . LYS A 1 215 ? 14.281 -3.672 -12.367 1 91 215 LYS A CA 1
ATOM 1654 C C . LYS A 1 215 ? 13.289 -4.219 -11.336 1 91 215 LYS A C 1
ATOM 1656 O O . LYS A 1 215 ? 13.461 -4.004 -10.133 1 91 215 LYS A O 1
ATOM 1661 N N . LEU A 1 216 ? 12.289 -4.949 -11.82 1 91.44 216 LEU A N 1
ATOM 1662 C CA . LEU A 1 216 ? 11.312 -5.562 -10.93 1 91.44 216 LEU A CA 1
ATOM 1663 C C . LEU A 1 216 ? 11.984 -6.562 -9.992 1 91.44 216 LEU A C 1
ATOM 1665 O O . LEU A 1 216 ? 11.734 -6.555 -8.789 1 91.44 216 LEU A O 1
ATOM 1669 N N . TYR A 1 217 ? 12.82 -7.402 -10.531 1 92.5 217 TYR A N 1
ATOM 1670 C CA . TYR A 1 217 ? 13.484 -8.453 -9.773 1 92.5 217 TYR A CA 1
ATOM 1671 C C . TYR A 1 217 ? 14.258 -7.863 -8.594 1 92.5 217 TYR A C 1
ATOM 1673 O O . TYR A 1 217 ? 14.148 -8.352 -7.469 1 92.5 217 TYR A O 1
ATOM 1681 N N . ASN A 1 218 ? 14.945 -6.738 -8.844 1 86.56 218 ASN A N 1
ATOM 1682 C CA . ASN A 1 218 ? 15.742 -6.098 -7.801 1 86.56 218 ASN A CA 1
ATOM 1683 C C . ASN A 1 218 ? 14.859 -5.41 -6.766 1 86.56 218 ASN A C 1
ATOM 1685 O O . ASN A 1 218 ? 15.148 -5.445 -5.57 1 86.56 218 ASN A O 1
ATOM 1689 N N . GLN A 1 219 ? 13.844 -4.895 -7.254 1 83.69 219 GLN A N 1
ATOM 1690 C CA . GLN A 1 219 ? 12.93 -4.164 -6.379 1 83.69 219 GLN A CA 1
ATOM 1691 C C . GLN A 1 219 ? 12.273 -5.098 -5.371 1 83.69 219 GLN A C 1
ATOM 1693 O O . GLN A 1 219 ? 11.945 -4.684 -4.258 1 83.69 219 GLN A O 1
ATOM 1698 N N . ILE A 1 220 ? 12.195 -6.395 -5.73 1 85.25 220 ILE A N 1
ATOM 1699 C CA . ILE A 1 220 ? 11.383 -7.273 -4.891 1 85.25 220 ILE A CA 1
ATOM 1700 C C . ILE A 1 220 ? 12.289 -8.281 -4.18 1 85.25 220 ILE A C 1
ATOM 1702 O O . ILE A 1 220 ? 11.844 -9.367 -3.807 1 85.25 220 ILE A O 1
ATOM 1706 N N . GLY A 1 221 ? 13.508 -7.957 -4.004 1 78.5 221 GLY A N 1
ATOM 1707 C CA . GLY A 1 221 ? 14.406 -8.68 -3.121 1 78.5 221 GLY A CA 1
ATOM 1708 C C . GLY A 1 221 ? 15.148 -9.812 -3.812 1 78.5 221 GLY A C 1
ATOM 1709 O O . GLY A 1 221 ? 15.695 -10.695 -3.154 1 78.5 221 GLY A O 1
ATOM 1710 N N . GLY A 1 222 ? 15.016 -9.766 -5.09 1 72.88 222 GLY A N 1
ATOM 1711 C CA . GLY A 1 222 ? 15.797 -10.742 -5.828 1 72.88 222 GLY A CA 1
ATOM 1712 C C . GLY A 1 222 ? 17.297 -10.5 -5.734 1 72.88 222 GLY A C 1
ATOM 1713 O O . GLY A 1 222 ? 17.734 -9.352 -5.648 1 72.88 222 GLY A O 1
ATOM 1714 N N . ILE A 1 223 ? 18.156 -11.484 -5.184 1 70.69 223 ILE A N 1
ATOM 1715 C CA . ILE A 1 223 ? 19.609 -11.336 -5.168 1 70.69 223 ILE A CA 1
ATOM 1716 C C . ILE A 1 223 ? 20.234 -12.211 -6.262 1 70.69 223 ILE A C 1
ATOM 1718 O O . ILE A 1 223 ? 19.719 -13.289 -6.562 1 70.69 223 ILE A O 1
ATOM 1722 N N . MET B 1 1 ? -6.492 38.531 8.969 1 69.5 1 MET B N 1
ATOM 1723 C CA . MET B 1 1 ? -7.145 37.438 8.266 1 69.5 1 MET B CA 1
ATOM 1724 C C . MET B 1 1 ? -7.84 36.5 9.25 1 69.5 1 MET B C 1
ATOM 1726 O O . MET B 1 1 ? -7.441 36.406 10.414 1 69.5 1 MET B O 1
ATOM 1730 N N . GLN B 1 2 ? -8.969 36.031 8.867 1 90.06 2 GLN B N 1
ATOM 1731 C CA . GLN B 1 2 ? -9.75 35.156 9.75 1 90.06 2 GLN B CA 1
ATOM 1732 C C . GLN B 1 2 ? -9.023 33.844 10.008 1 90.06 2 GLN B C 1
ATOM 1734 O O . GLN B 1 2 ? -8.57 33.188 9.07 1 90.06 2 GLN B O 1
ATOM 1739 N N . ALA B 1 3 ? -8.875 33.594 11.328 1 94.88 3 ALA B N 1
ATOM 1740 C CA . ALA B 1 3 ? -8.141 32.406 11.75 1 94.88 3 ALA B CA 1
ATOM 1741 C C . ALA B 1 3 ? -9.047 31.172 11.805 1 94.88 3 ALA B C 1
ATOM 1743 O O . ALA B 1 3 ? -8.57 30.031 11.852 1 94.88 3 ALA B O 1
ATOM 1744 N N . ALA B 1 4 ? -10.328 31.438 11.797 1 96.88 4 ALA B N 1
ATOM 1745 C CA . ALA B 1 4 ? -11.328 30.375 11.805 1 96.88 4 ALA B CA 1
ATOM 1746 C C . ALA B 1 4 ? -12.578 30.781 11.031 1 96.88 4 ALA B C 1
ATOM 1748 O O . ALA B 1 4 ? -12.977 31.953 11.062 1 96.88 4 ALA B O 1
ATOM 1749 N N . VAL B 1 5 ? -13.18 29.828 10.305 1 97.19 5 VAL B N 1
ATOM 1750 C CA . VAL B 1 5 ? -14.375 30.109 9.516 1 97.19 5 VAL B CA 1
ATOM 1751 C C . VAL B 1 5 ? -15.43 29.031 9.766 1 97.19 5 VAL B C 1
ATOM 1753 O O . VAL B 1 5 ? -15.094 27.891 10.07 1 97.19 5 VAL B O 1
ATOM 1756 N N . LEU B 1 6 ? -16.672 29.438 9.609 1 95.69 6 LEU B N 1
ATOM 1757 C CA . LEU B 1 6 ? -17.812 28.547 9.805 1 95.69 6 LEU B CA 1
ATOM 1758 C C . LEU B 1 6 ? -18.453 28.188 8.469 1 95.69 6 LEU B C 1
ATOM 1760 O O . LEU B 1 6 ? -18.703 29.062 7.633 1 95.69 6 LEU B O 1
ATOM 1764 N N . ARG B 1 7 ? -18.625 26.828 8.258 1 95 7 ARG B N 1
ATOM 1765 C CA . ARG B 1 7 ? -19.328 26.344 7.07 1 95 7 ARG B CA 1
ATOM 1766 C C . ARG B 1 7 ? -20.5 25.453 7.449 1 95 7 ARG B C 1
ATOM 1768 O O . ARG B 1 7 ? -20.344 24.5 8.219 1 95 7 ARG B O 1
ATOM 1775 N N . GLY B 1 8 ? -21.672 25.75 6.941 1 92.69 8 GLY B N 1
ATOM 1776 C CA . GLY B 1 8 ? -22.844 24.906 7.16 1 92.69 8 GLY B CA 1
ATOM 1777 C C . GLY B 1 8 ? -22.797 23.625 6.348 1 92.69 8 GLY B C 1
ATOM 1778 O O . GLY B 1 8 ? -22.391 23.641 5.188 1 92.69 8 GLY B O 1
ATOM 1779 N N . THR B 1 9 ? -23.156 22.547 7.039 1 91.75 9 THR B N 1
ATOM 1780 C CA . THR B 1 9 ? -23.266 21.25 6.379 1 91.75 9 THR B CA 1
ATOM 1781 C C . THR B 1 9 ? -24.625 20.609 6.633 1 91.75 9 THR B C 1
ATOM 1783 O O . THR B 1 9 ? -25.438 21.172 7.375 1 91.75 9 THR B O 1
ATOM 1786 N N . GLN B 1 10 ? -24.875 19.484 5.977 1 87.5 10 GLN B N 1
ATOM 1787 C CA . GLN B 1 10 ? -26.141 18.781 6.148 1 87.5 10 GLN B CA 1
ATOM 1788 C C . GLN B 1 10 ? -26.328 18.328 7.59 1 87.5 10 GLN B C 1
ATOM 1790 O O . GLN B 1 10 ? -27.453 18.297 8.094 1 87.5 10 GLN B O 1
ATOM 1795 N N . ASN B 1 11 ? -25.25 18.125 8.297 1 87.06 11 ASN B N 1
ATOM 1796 C CA . ASN B 1 11 ? -25.312 17.5 9.609 1 87.06 11 ASN B CA 1
ATOM 1797 C C . ASN B 1 11 ? -24.844 18.438 10.711 1 87.06 11 ASN B C 1
ATOM 1799 O O . ASN B 1 11 ? -24.562 18 11.828 1 87.06 11 ASN B O 1
ATOM 1803 N N . GLY B 1 12 ? -24.766 19.766 10.367 1 91.75 12 GLY B N 1
ATOM 1804 C CA . GLY B 1 12 ? -24.266 20.703 11.359 1 91.75 12 GLY B CA 1
ATOM 1805 C C . GLY B 1 12 ? -23.375 21.766 10.773 1 91.75 12 GLY B C 1
ATOM 1806 O O . GLY B 1 12 ? -23.75 22.453 9.82 1 91.75 12 GLY B O 1
ATOM 1807 N N . TYR B 1 13 ? -22.266 21.891 11.477 1 94.5 13 TYR B N 1
ATOM 1808 C CA . TYR B 1 13 ? -21.359 22.938 11.023 1 94.5 13 TYR B CA 1
ATOM 1809 C C . TYR B 1 13 ? -19.922 22.438 11.008 1 94.5 13 TYR B C 1
ATOM 1811 O O . TYR B 1 13 ? -19.531 21.625 11.852 1 94.5 13 TYR B O 1
ATOM 1819 N N . ASP B 1 14 ? -19.156 22.938 10.031 1 96.69 14 ASP B N 1
ATOM 1820 C CA . ASP B 1 14 ? -17.703 22.812 10.031 1 96.69 14 ASP B CA 1
ATOM 1821 C C . ASP B 1 14 ? -17.047 24.078 10.578 1 96.69 14 ASP B C 1
ATOM 1823 O O . ASP B 1 14 ? -17.328 25.172 10.109 1 96.69 14 ASP B O 1
ATOM 1827 N N . LEU B 1 15 ? -16.219 23.891 11.523 1 97.31 15 LEU B N 1
ATOM 1828 C CA . LEU B 1 15 ? -15.281 24.938 11.945 1 97.31 15 LEU B CA 1
ATOM 1829 C C . LEU B 1 15 ? -13.906 24.719 11.32 1 97.31 15 LEU B C 1
ATOM 1831 O O . LEU B 1 15 ? -13.18 23.797 11.711 1 97.31 15 LEU B O 1
ATOM 1835 N N . VAL B 1 16 ? -13.555 25.578 10.383 1 97.94 16 VAL B N 1
ATOM 1836 C CA . VAL B 1 16 ? -12.281 25.438 9.68 1 97.94 16 VAL B CA 1
ATOM 1837 C C . VAL B 1 16 ? -11.234 26.344 10.305 1 97.94 16 VAL B C 1
ATOM 1839 O O . VAL B 1 16 ? -11.383 27.578 10.281 1 97.94 16 VAL B O 1
ATOM 1842 N N . LEU B 1 17 ? -10.227 25.734 10.875 1 96.69 17 LEU B N 1
ATOM 1843 C CA . LEU B 1 17 ? -9.109 26.469 11.461 1 96.69 17 LEU B CA 1
ATOM 1844 C C . LEU B 1 17 ? -7.977 26.625 10.453 1 96.69 17 LEU B C 1
ATOM 1846 O O . LEU B 1 17 ? -7.465 25.625 9.938 1 96.69 17 LEU B O 1
ATOM 1850 N N . LYS B 1 18 ? -7.621 27.828 10.289 1 94.31 18 LYS B N 1
ATOM 1851 C CA . LYS B 1 18 ? -6.582 28.094 9.297 1 94.31 18 LYS B CA 1
ATOM 1852 C C . LYS B 1 18 ? -5.227 27.562 9.773 1 94.31 18 LYS B C 1
ATOM 1854 O O . LYS B 1 18 ? -4.809 27.828 10.898 1 94.31 18 LYS B O 1
ATOM 1859 N N . GLN B 1 19 ? -4.57 26.891 8.859 1 91.38 19 GLN B N 1
ATOM 1860 C CA . GLN B 1 19 ? -3.338 26.203 9.242 1 91.38 19 GLN B CA 1
ATOM 1861 C C . GLN B 1 19 ? -2.229 27.203 9.562 1 91.38 19 GLN B C 1
ATOM 1863 O O . GLN B 1 19 ? -1.312 26.906 10.328 1 91.38 19 GLN B O 1
ATOM 1868 N N . SER B 1 20 ? -2.359 28.438 9.031 1 91.31 20 SER B N 1
ATOM 1869 C CA . SER B 1 20 ? -1.302 29.438 9.172 1 91.31 20 SER B CA 1
ATOM 1870 C C . SER B 1 20 ? -1.489 30.266 10.438 1 91.31 20 SER B C 1
ATOM 1872 O O . SER B 1 20 ? -0.596 31.016 10.828 1 91.31 20 SER B O 1
ATOM 1874 N N . ALA B 1 21 ? -2.562 30.094 11.094 1 91.5 21 ALA B N 1
ATOM 1875 C CA . ALA B 1 21 ? -2.895 30.953 12.219 1 91.5 21 ALA B CA 1
ATOM 1876 C C . ALA B 1 21 ? -2.35 30.391 13.523 1 91.5 21 ALA B C 1
ATOM 1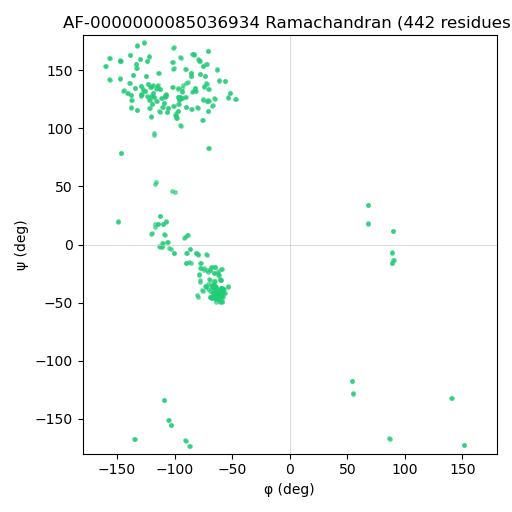878 O O . ALA B 1 21 ? -2.213 29.172 13.672 1 91.5 21 ALA B O 1
ATOM 1879 N N . SER B 1 22 ? -2.059 31.312 14.445 1 89.75 22 SER B N 1
ATOM 1880 C CA . SER B 1 22 ? -1.691 30.891 15.789 1 89.75 22 SER B CA 1
ATOM 1881 C C . SER B 1 22 ? -2.904 30.375 16.562 1 89.75 22 SER B C 1
ATOM 1883 O O . SER B 1 22 ? -4.039 30.766 16.266 1 89.75 22 SER B O 1
ATOM 1885 N N . LEU B 1 23 ? -2.611 29.531 17.531 1 91.44 23 LEU B N 1
ATOM 1886 C CA . LEU B 1 23 ? -3.711 29.016 18.344 1 91.44 23 LEU B CA 1
ATOM 1887 C C . LEU B 1 23 ? -4.465 30.141 19.016 1 91.44 23 LEU B C 1
ATOM 1889 O O . LEU B 1 23 ? -5.691 30.125 19.109 1 91.44 23 LEU B O 1
ATOM 1893 N N . ASP B 1 24 ? -3.717 31.094 19.453 1 92.62 24 ASP B N 1
ATOM 1894 C CA . ASP B 1 24 ? -4.344 32.219 20.141 1 92.62 24 ASP B CA 1
ATOM 1895 C C . ASP B 1 24 ? -5.363 32.906 19.234 1 92.62 24 ASP B C 1
ATOM 1897 O O . ASP B 1 24 ? -6.484 33.188 19.656 1 92.62 24 ASP B O 1
ATOM 1901 N N . GLN B 1 25 ? -4.902 33.188 18.047 1 93.31 25 GLN B N 1
ATOM 1902 C CA . GLN B 1 25 ? -5.809 33.844 17.094 1 93.31 25 GLN B CA 1
ATOM 1903 C C . GLN B 1 25 ? -6.992 32.938 16.766 1 93.31 25 GLN B C 1
ATOM 1905 O O . GLN B 1 25 ? -8.117 33.406 16.594 1 93.31 25 GLN B O 1
ATOM 1910 N N . ILE B 1 26 ? -6.715 31.672 16.672 1 95.31 26 ILE B N 1
ATOM 1911 C CA . ILE B 1 26 ? -7.758 30.703 16.375 1 95.31 26 ILE B CA 1
ATOM 1912 C C . ILE B 1 26 ? -8.805 30.719 17.5 1 95.31 26 ILE B C 1
ATOM 1914 O O . ILE B 1 26 ? -10.008 30.766 17.219 1 95.31 26 ILE B O 1
ATOM 1918 N N . LEU B 1 27 ? -8.344 30.719 18.703 1 96.31 27 LEU B N 1
ATOM 1919 C CA . LEU B 1 27 ? -9.266 30.656 19.844 1 96.31 27 LEU B CA 1
ATOM 1920 C C . LEU B 1 27 ? -10.125 31.906 19.906 1 96.31 27 LEU B C 1
ATOM 1922 O O . LEU B 1 27 ? -11.312 31.844 20.234 1 96.31 27 LEU B O 1
ATOM 1926 N N . VAL B 1 28 ? -9.57 33.031 19.562 1 96.38 28 VAL B N 1
ATOM 1927 C CA . VAL B 1 28 ? -10.312 34.281 19.547 1 96.38 28 VAL B CA 1
ATOM 1928 C C . VAL B 1 28 ? -11.422 34.219 18.484 1 96.38 28 VAL B C 1
ATOM 1930 O O . VAL B 1 28 ? -12.586 34.5 18.781 1 96.38 28 VAL B O 1
ATOM 1933 N N . ASP B 1 29 ? -11.055 33.781 17.344 1 96.94 29 ASP B N 1
ATOM 1934 C CA . ASP B 1 29 ? -12.016 33.719 16.25 1 96.94 29 ASP B CA 1
ATOM 1935 C C . ASP B 1 29 ? -13.07 32.656 16.516 1 96.94 29 ASP B C 1
ATOM 1937 O O . ASP B 1 29 ? -14.25 32.844 16.203 1 96.94 29 ASP B O 1
ATOM 1941 N N . LEU B 1 30 ? -12.594 31.547 17.047 1 96.5 30 LEU B N 1
ATOM 1942 C CA . LEU B 1 30 ? -13.508 30.453 17.344 1 96.5 30 LEU B CA 1
ATOM 1943 C C . LEU B 1 30 ? -14.555 30.875 18.359 1 96.5 30 LEU B C 1
ATOM 1945 O O . LEU B 1 30 ? -15.742 30.594 18.203 1 96.5 30 LEU B O 1
ATOM 1949 N N . LYS B 1 31 ? -14.102 31.578 19.359 1 96.56 31 LYS B N 1
ATOM 1950 C CA . LYS B 1 31 ? -15.031 32.062 20.375 1 96.56 31 LYS B CA 1
ATOM 1951 C C . LYS B 1 31 ? -16.078 33 19.734 1 96.56 31 LYS B C 1
ATOM 1953 O O . LYS B 1 31 ? -17.266 32.875 20.016 1 96.56 31 LYS B O 1
ATOM 1958 N N . ALA B 1 32 ? -15.648 33.844 18.922 1 96.25 32 ALA B N 1
ATOM 1959 C CA . ALA B 1 32 ? -16.562 34.75 18.234 1 96.25 32 ALA B CA 1
ATOM 1960 C C . ALA B 1 32 ? -17.578 34 17.406 1 96.25 32 ALA B C 1
ATOM 1962 O O . ALA B 1 32 ? -18.766 34.344 17.406 1 96.25 32 ALA B O 1
ATOM 1963 N N . LEU B 1 33 ? -17.141 33.031 16.688 1 95.56 33 LEU B N 1
ATOM 1964 C CA . LEU B 1 33 ? -18.016 32.219 15.844 1 95.56 33 LEU B CA 1
ATOM 1965 C C . LEU B 1 33 ? -19.062 31.5 16.688 1 95.56 33 LEU B C 1
ATOM 1967 O O . LEU B 1 33 ? -20.234 31.438 16.328 1 95.56 33 LEU B O 1
ATOM 1971 N N . LEU B 1 34 ? -18.641 30.969 17.812 1 94.94 34 LEU B N 1
ATOM 1972 C CA . LEU B 1 34 ? -19.531 30.203 18.688 1 94.94 34 LEU B CA 1
ATOM 1973 C C . LEU B 1 34 ? -20.594 31.109 19.312 1 94.94 34 LEU B C 1
ATOM 1975 O O . LEU B 1 34 ? -21.75 30.734 19.438 1 94.94 34 LEU B O 1
ATOM 1979 N N . GLU B 1 35 ? -20.203 32.312 19.625 1 94.75 35 GLU B N 1
ATOM 1980 C CA . GLU B 1 35 ? -21.141 33.281 20.188 1 94.75 35 GLU B CA 1
ATOM 1981 C C . GLU B 1 35 ? -22.219 33.656 19.172 1 94.75 35 GLU B C 1
ATOM 1983 O O . GLU B 1 35 ? -23.391 33.781 19.531 1 94.75 35 GLU B O 1
ATOM 1988 N N . ASN B 1 36 ? -21.766 33.719 17.953 1 92.38 36 ASN B N 1
ATOM 1989 C CA . ASN B 1 36 ? -22.703 34.062 16.891 1 92.38 36 ASN B CA 1
ATOM 1990 C C . ASN B 1 36 ? -23.656 32.906 16.609 1 92.38 36 ASN B C 1
ATOM 1992 O O . ASN B 1 36 ? -24.844 33.094 16.359 1 92.38 36 ASN B O 1
ATOM 1996 N N . LEU B 1 37 ? -23.109 31.734 16.703 1 89.31 37 LEU B N 1
ATOM 1997 C CA . LEU B 1 37 ? -23.891 30.547 16.438 1 89.31 37 LEU B CA 1
ATOM 1998 C C . LEU B 1 37 ? -24.906 30.297 17.547 1 89.31 37 LEU B C 1
ATOM 2000 O O . LEU B 1 37 ? -26 29.781 17.281 1 89.31 37 LEU B O 1
ATOM 2004 N N . LYS B 1 38 ? -24.547 30.625 18.703 1 86.56 38 LYS B N 1
ATOM 2005 C CA . LYS B 1 38 ? -25.406 30.422 19.859 1 86.56 38 LYS B CA 1
ATOM 2006 C C . LYS B 1 38 ? -26.719 31.172 19.703 1 86.56 38 LYS B C 1
ATOM 2008 O O . LYS B 1 38 ? -27.766 30.719 20.172 1 86.56 38 LYS B O 1
ATOM 2013 N N . VAL B 1 39 ? -26.719 32.281 19.016 1 84.75 39 VAL B N 1
ATOM 2014 C CA . VAL B 1 39 ? -27.922 33.094 18.938 1 84.75 39 VAL B CA 1
ATOM 2015 C C . VAL B 1 39 ? -28.562 32.969 17.562 1 84.75 39 VAL B C 1
ATOM 2017 O O . VAL B 1 39 ? -29.562 33.625 17.266 1 84.75 39 VAL B O 1
ATOM 2020 N N . ASP B 1 40 ? -27.984 32.156 16.734 1 80.31 40 ASP B N 1
ATOM 2021 C CA . ASP B 1 40 ? -28.516 31.906 15.398 1 80.31 40 ASP B CA 1
ATOM 2022 C C . ASP B 1 40 ? -29.828 31.109 15.461 1 80.31 40 ASP B C 1
ATOM 2024 O O . ASP B 1 40 ? -29.875 30.031 16.062 1 80.31 40 ASP B O 1
ATOM 2028 N N . PRO B 1 41 ? -30.875 31.625 14.891 1 76.56 41 PRO B N 1
ATOM 2029 C CA . PRO B 1 41 ? -32.188 30.953 14.938 1 76.56 41 PRO B CA 1
ATOM 2030 C C . PRO B 1 41 ? -32.156 29.547 14.352 1 76.56 41 PRO B C 1
ATOM 2032 O O . PRO B 1 41 ? -32.812 28.641 14.875 1 76.56 41 PRO B O 1
ATOM 2035 N N . GLN B 1 42 ? -31.406 29.359 13.289 1 72.5 42 GLN B N 1
ATOM 2036 C CA . GLN B 1 42 ? -31.328 28.031 12.672 1 72.5 42 GLN B CA 1
ATOM 2037 C C . GLN B 1 42 ? -30.672 27.031 13.602 1 72.5 42 GLN B C 1
ATOM 2039 O O . GLN B 1 42 ? -31.094 25.875 13.703 1 72.5 42 GLN B O 1
ATOM 2044 N N . ALA B 1 43 ? -29.781 27.438 14.336 1 70.94 43 ALA B N 1
ATOM 2045 C CA . ALA B 1 43 ? -29.078 26.578 15.289 1 70.94 43 ALA B CA 1
ATOM 2046 C C . ALA B 1 43 ? -29.922 26.359 16.547 1 70.94 43 ALA B C 1
ATOM 2048 O O . ALA B 1 43 ? -29.828 25.312 17.188 1 70.94 43 ALA B O 1
ATOM 2049 N N . LEU B 1 44 ? -30.75 27.234 16.828 1 71.5 44 LEU B N 1
ATOM 2050 C CA . LEU B 1 44 ? -31.594 27.188 18.031 1 71.5 44 LEU B CA 1
ATOM 2051 C C . LEU B 1 44 ? -32.656 26.094 17.891 1 71.5 44 LEU B C 1
ATOM 2053 O O . LEU B 1 44 ? -33.156 25.578 18.891 1 71.5 44 LEU B O 1
ATOM 2057 N N . ALA B 1 45 ? -32.906 25.797 16.688 1 69.62 45 ALA B N 1
ATOM 2058 C CA . ALA B 1 45 ? -33.938 24.797 16.453 1 69.62 45 ALA B CA 1
ATOM 2059 C C . ALA B 1 45 ? -33.438 23.391 16.797 1 69.62 45 ALA B C 1
ATOM 2061 O O . ALA B 1 45 ? -34.25 22.5 17.094 1 69.62 45 ALA B O 1
ATOM 2062 N N . ALA B 1 46 ? -32.156 23.344 16.797 1 68.19 46 ALA B N 1
ATOM 2063 C CA . ALA B 1 46 ? -31.594 22.016 17.062 1 68.19 46 ALA B CA 1
ATOM 2064 C C . ALA B 1 46 ? -31.281 21.828 18.547 1 68.19 46 ALA B C 1
ATOM 2066 O O . ALA B 1 46 ? -30.828 22.781 19.203 1 68.19 46 ALA B O 1
ATOM 2067 N N . SER B 1 47 ? -31.609 20.75 19.172 1 73.81 47 SER B N 1
ATOM 2068 C CA . SER B 1 47 ? -31.25 20.469 20.562 1 73.81 47 SER B CA 1
ATOM 2069 C C . SER B 1 47 ? -29.75 20.375 20.734 1 73.81 47 SER B C 1
ATOM 2071 O O . SER B 1 47 ? -29.203 20.891 21.719 1 73.81 47 SER B O 1
ATOM 2073 N N . LYS B 1 48 ? -29.062 19.781 19.797 1 87.06 48 LYS B N 1
ATOM 2074 C CA . LYS B 1 48 ? -27.609 19.68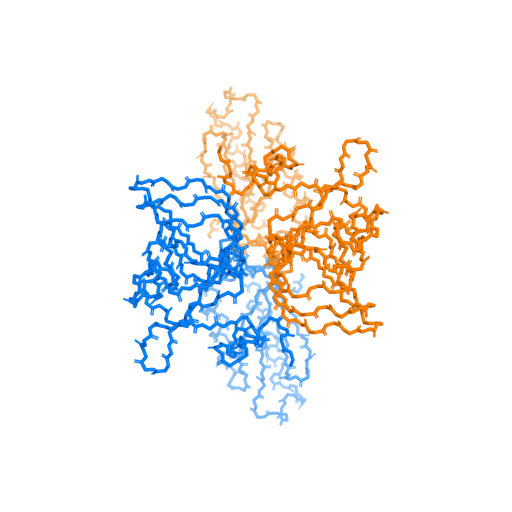8 19.781 1 87.06 48 LYS B CA 1
ATOM 2075 C C . LYS B 1 48 ? -27.047 19.938 18.391 1 87.06 48 LYS B C 1
ATOM 2077 O O . LYS B 1 48 ? -27.641 19.5 17.391 1 87.06 48 LYS B O 1
ATOM 2082 N N . VAL B 1 49 ? -26.125 20.812 18.391 1 90.81 49 VAL B N 1
ATOM 2083 C CA . VAL B 1 49 ? -25.5 21.156 17.125 1 90.81 49 VAL B CA 1
ATOM 2084 C C . VAL B 1 49 ? -24.156 20.438 17.016 1 90.81 49 VAL B C 1
ATOM 2086 O O . VAL B 1 49 ? -23.297 20.578 17.875 1 90.81 49 VAL B O 1
ATOM 2089 N N . SER B 1 50 ? -23.984 19.594 16.031 1 92.81 50 SER B N 1
ATOM 2090 C CA . SER B 1 50 ? -22.766 18.844 15.781 1 92.81 50 SER B CA 1
ATOM 2091 C C . SER B 1 50 ? -21.734 19.688 15.039 1 92.81 50 SER B C 1
ATOM 2093 O O . SER B 1 50 ? -22.062 20.344 14.047 1 92.81 50 SER B O 1
ATOM 2095 N N . LEU B 1 51 ? -20.5 19.656 15.539 1 95.69 51 LEU B N 1
ATOM 2096 C CA . LEU B 1 51 ? -19.422 20.438 14.945 1 95.69 51 LEU B CA 1
ATOM 2097 C C . LEU B 1 51 ? -18.281 19.516 14.492 1 95.69 51 LEU B C 1
ATOM 2099 O O . LEU B 1 51 ? -17.828 18.672 15.25 1 95.69 51 LEU B O 1
ATOM 2103 N N . ASP B 1 52 ? -17.891 19.672 13.227 1 97 52 ASP B N 1
ATOM 2104 C CA . ASP B 1 52 ? -16.609 19.156 12.773 1 97 52 ASP B CA 1
ATOM 2105 C C . ASP B 1 52 ? -15.539 20.25 12.812 1 97 52 ASP B C 1
ATOM 2107 O O . ASP B 1 52 ? -15.727 21.328 12.258 1 97 52 ASP B O 1
ATOM 2111 N N . VAL B 1 53 ? -14.438 19.922 13.5 1 97.75 53 VAL B N 1
ATOM 2112 C CA . VAL B 1 53 ? -13.312 20.844 13.539 1 97.75 53 VAL B CA 1
ATOM 2113 C C . VAL B 1 53 ? -12.25 20.422 12.539 1 97.75 53 VAL B C 1
ATOM 2115 O O . VAL B 1 53 ? -11.602 19.391 12.719 1 97.75 53 VAL B O 1
ATOM 2118 N N . LEU B 1 54 ? -12.078 21.219 11.508 1 97.69 54 LEU B N 1
ATOM 2119 C CA . LEU B 1 54 ? -11.148 20.906 10.43 1 97.69 54 LEU B CA 1
ATOM 2120 C C . LEU B 1 54 ? -9.914 21.797 10.492 1 97.69 54 LEU B C 1
ATOM 2122 O O . LEU B 1 54 ? -10.039 23.016 10.555 1 97.69 54 LEU B O 1
ATOM 2126 N N . THR B 1 55 ? -8.727 21.203 10.438 1 97.19 55 THR B N 1
ATOM 2127 C CA . THR B 1 55 ? -7.52 21.969 10.742 1 97.19 55 THR B CA 1
ATOM 2128 C C . THR B 1 55 ? -6.633 22.094 9.508 1 97.19 55 THR B C 1
ATOM 2130 O O . THR B 1 55 ? -5.414 22.25 9.625 1 97.19 55 THR B O 1
ATOM 2133 N N . GLU B 1 56 ? -7.266 21.844 8.375 1 96.12 56 GLU B N 1
ATOM 2134 C CA . GLU B 1 56 ? -6.566 21.969 7.094 1 96.12 56 GLU B CA 1
ATOM 2135 C C . GLU B 1 56 ? -5.297 21.125 7.078 1 96.12 56 GLU B C 1
ATOM 2137 O O . GLU B 1 56 ? -5.348 19.906 7.293 1 96.12 56 GLU B O 1
ATOM 2142 N N . ASP B 1 57 ? -4.137 21.719 6.727 1 96.56 57 ASP B N 1
ATOM 2143 C CA . ASP B 1 57 ? -2.914 20.938 6.512 1 96.56 57 ASP B CA 1
ATOM 2144 C C . ASP B 1 57 ? -1.985 21.047 7.719 1 96.56 57 ASP B C 1
ATOM 2146 O O . ASP B 1 57 ? -0.782 21.266 7.566 1 96.56 57 ASP B O 1
ATOM 2150 N N . ARG B 1 58 ? -2.605 20.891 8.898 1 95.75 58 ARG B N 1
ATOM 2151 C CA . ARG B 1 58 ? -1.89 20.938 10.172 1 95.75 58 ARG B CA 1
ATOM 2152 C C . ARG B 1 58 ? -2.488 19.953 11.172 1 95.75 58 ARG B C 1
ATOM 2154 O O . ARG B 1 58 ? -3.709 19.891 11.328 1 95.75 58 ARG B O 1
ATOM 2161 N N . ILE B 1 59 ? -1.586 19.172 11.836 1 96 59 ILE B N 1
ATOM 2162 C CA . ILE B 1 59 ? -2.023 18.359 12.969 1 96 59 ILE B CA 1
ATOM 2163 C C . ILE B 1 59 ? -1.863 19.156 14.258 1 96 59 ILE B C 1
ATOM 2165 O O . ILE B 1 59 ? -0.781 19.672 14.547 1 96 59 ILE B O 1
ATOM 2169 N N . LEU B 1 60 ? -2.906 19.25 15.008 1 96 60 LEU B N 1
ATOM 2170 C CA . LEU B 1 60 ? -2.865 19.953 16.297 1 96 60 LEU B CA 1
ATOM 2171 C C . LEU B 1 60 ? -2.117 19.125 17.328 1 96 60 LEU B C 1
ATOM 2173 O O . LEU B 1 60 ? -2.23 17.891 17.359 1 96 60 LEU B O 1
ATOM 2177 N N . THR B 1 61 ? -1.397 19.875 18.203 1 93.88 61 THR B N 1
ATOM 2178 C CA . THR B 1 61 ? -0.818 19.203 19.359 1 93.88 61 THR B CA 1
ATOM 2179 C C . THR B 1 61 ? -1.905 18.797 20.359 1 93.88 61 THR B C 1
ATOM 2181 O O . THR B 1 61 ? -3.037 19.281 20.281 1 93.88 61 THR B O 1
ATOM 2184 N N . ALA B 1 62 ? -1.468 17.922 21.297 1 95 62 ALA B N 1
ATOM 2185 C CA . ALA B 1 62 ? -2.404 17.484 22.328 1 95 62 ALA B CA 1
ATOM 2186 C C . ALA B 1 62 ? -2.924 18.672 23.141 1 95 62 ALA B C 1
ATOM 2188 O O . ALA B 1 62 ? -4.113 18.75 23.453 1 95 62 ALA B O 1
ATOM 2189 N N . ASP B 1 63 ? -2.045 19.531 23.406 1 95.25 63 ASP B N 1
ATOM 2190 C CA . ASP B 1 63 ? -2.424 20.734 24.156 1 95.25 63 ASP B CA 1
ATOM 2191 C C . ASP B 1 63 ? -3.391 21.594 23.359 1 95.25 63 ASP B C 1
ATOM 2193 O O . ASP B 1 63 ? -4.375 22.109 23.906 1 95.25 63 ASP B O 1
ATOM 2197 N N . GLU B 1 64 ? -3.164 21.797 22.125 1 95.62 64 GLU B N 1
ATOM 2198 C CA . GLU B 1 64 ? -4.027 22.609 21.281 1 95.62 64 GLU B CA 1
ATOM 2199 C C . GLU B 1 64 ? -5.426 22 21.172 1 95.62 64 GLU B C 1
ATOM 2201 O O . GLU B 1 64 ? -6.422 22.719 21.281 1 95.62 64 GLU B O 1
ATOM 2206 N N . LYS B 1 65 ? -5.434 20.719 20.984 1 96.69 65 LYS B N 1
ATOM 2207 C CA . LYS B 1 65 ? -6.715 20.016 20.906 1 96.69 65 LYS B CA 1
ATOM 2208 C C . LYS B 1 65 ? -7.52 20.203 22.188 1 96.69 65 LYS B C 1
ATOM 2210 O O . LYS B 1 65 ? -8.711 20.516 22.141 1 96.69 65 LYS B O 1
ATOM 2215 N N . ALA B 1 66 ? -6.824 20.078 23.266 1 97.12 66 ALA B N 1
ATOM 2216 C CA . ALA B 1 66 ? -7.473 20.219 24.562 1 97.12 66 ALA B CA 1
ATOM 2217 C C . ALA B 1 66 ? -8.055 21.625 24.75 1 97.12 66 ALA B C 1
ATOM 2219 O O . ALA B 1 66 ? -9.164 21.781 25.25 1 97.12 66 ALA B O 1
ATOM 2220 N N . ARG B 1 67 ? -7.379 22.594 24.344 1 96.94 67 ARG B N 1
ATOM 2221 C CA . ARG B 1 67 ? -7.82 23.984 24.484 1 96.94 67 ARG B CA 1
ATOM 2222 C C . ARG B 1 67 ? -9.039 24.266 23.609 1 96.94 67 ARG B C 1
ATOM 2224 O O . ARG B 1 67 ? -9.961 24.969 24.031 1 96.94 67 ARG B O 1
ATOM 2231 N N . ILE B 1 68 ? -9.047 23.672 22.484 1 97.06 68 ILE B N 1
ATOM 2232 C CA . ILE B 1 68 ? -10.18 23.828 21.578 1 97.06 68 ILE B CA 1
ATOM 2233 C C . ILE B 1 68 ? -11.406 23.125 22.156 1 97.06 68 ILE B C 1
ATOM 2235 O O . ILE B 1 68 ? -12.5 23.703 22.188 1 97.06 68 ILE B O 1
ATOM 2239 N N . GLU B 1 69 ? -11.18 21.953 22.625 1 97.25 69 GLU B N 1
ATOM 2240 C CA . GLU B 1 69 ? -12.266 21.188 23.219 1 97.25 69 GLU B CA 1
ATOM 2241 C C . GLU B 1 69 ? -12.836 21.906 24.453 1 97.25 69 GLU B C 1
ATOM 2243 O O . GLU B 1 69 ? -14.047 21.938 24.641 1 97.25 69 GLU B O 1
ATOM 2248 N N . GLN B 1 70 ? -11.953 22.469 25.266 1 97.19 70 GLN B N 1
ATOM 2249 C CA . GLN B 1 70 ? -12.367 23.203 26.453 1 97.19 70 GLN B CA 1
ATOM 2250 C C . GLN B 1 70 ? -13.195 24.438 26.094 1 97.19 70 GLN B C 1
ATOM 2252 O O . GLN B 1 70 ? -14.203 24.719 26.75 1 97.19 70 GLN B O 1
ATOM 2257 N N . LEU B 1 71 ? -12.789 25.109 25.078 1 97.31 71 LEU B N 1
ATOM 2258 C CA . LEU B 1 71 ? -13.523 26.281 24.625 1 97.31 71 LEU B CA 1
ATOM 2259 C C . LEU B 1 71 ? -14.93 25.891 24.172 1 97.31 71 LEU B C 1
ATOM 2261 O O . LEU B 1 71 ? -15.914 26.516 24.594 1 97.31 71 LEU B O 1
ATOM 2265 N N . ILE B 1 72 ? -15.055 24.875 23.391 1 96.12 72 ILE B N 1
ATOM 2266 C CA . ILE B 1 72 ? -16.328 24.469 22.812 1 96.12 72 ILE B CA 1
ATOM 2267 C C . ILE B 1 72 ? -17.234 23.922 23.922 1 96.12 72 ILE B C 1
ATOM 2269 O O . ILE B 1 72 ? -18.453 24.109 23.891 1 96.12 72 ILE B O 1
ATOM 2273 N N . ALA B 1 73 ? -16.641 23.328 24.938 1 95.38 73 ALA B N 1
ATOM 2274 C CA . ALA B 1 73 ? -17.375 22.734 26.047 1 95.38 73 ALA B 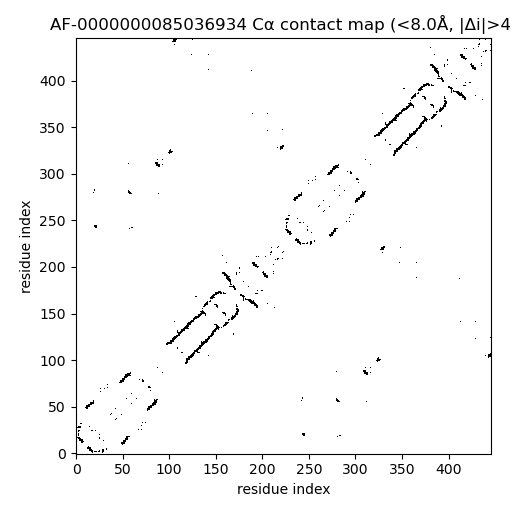CA 1
ATOM 2275 C C . ALA B 1 73 ? -18.125 23.812 26.828 1 95.38 73 ALA B C 1
ATOM 2277 O O . ALA B 1 73 ? -19.062 23.516 27.578 1 95.38 73 ALA B O 1
ATOM 2278 N N . GLN B 1 74 ? -17.734 25.016 26.688 1 95.12 74 GLN B N 1
ATOM 2279 C CA . GLN B 1 74 ? -18.406 26.125 27.359 1 95.12 74 GLN B CA 1
ATOM 2280 C C . GLN B 1 74 ? -19.766 26.406 26.734 1 95.12 74 GLN B C 1
ATOM 2282 O O . GLN B 1 74 ? -20.562 27.172 27.297 1 95.12 74 GLN B O 1
ATOM 2287 N N . TYR B 1 75 ? -19.984 25.766 25.672 1 93.38 75 TYR B N 1
ATOM 2288 C CA . TYR B 1 75 ? -21.25 25.906 24.969 1 93.38 75 TYR B CA 1
ATOM 2289 C C . TYR B 1 75 ? -22 24.578 24.906 1 93.38 75 TYR B C 1
ATOM 2291 O O . TYR B 1 75 ? -21.859 23.828 23.922 1 93.38 75 TYR B O 1
ATOM 2299 N N . PRO B 1 76 ? -22.875 24.344 25.812 1 88.88 76 PRO B N 1
ATOM 2300 C CA . PRO B 1 76 ? -23.469 23.016 26 1 88.88 76 PRO B CA 1
ATOM 2301 C C . PRO B 1 76 ? -24.25 22.531 24.781 1 88.88 76 PRO B C 1
ATOM 2303 O O . PRO B 1 76 ? -24.422 21.328 24.594 1 88.88 76 PRO B O 1
ATOM 2306 N N . ARG B 1 77 ? -24.688 23.422 23.969 1 90.38 77 ARG B N 1
ATOM 2307 C CA . ARG B 1 77 ? -25.469 23.031 22.812 1 90.38 77 ARG B CA 1
ATOM 2308 C C . ARG B 1 77 ? -24.578 22.484 21.703 1 90.38 77 ARG B C 1
ATOM 2310 O O . ARG B 1 77 ? -25.078 21.859 20.75 1 90.38 77 ARG B O 1
ATOM 2317 N N . PHE B 1 78 ? -23.328 22.75 21.828 1 93.69 78 PHE B N 1
ATOM 2318 C CA . PHE B 1 78 ? -22.422 22.344 20.766 1 93.69 78 PHE B CA 1
ATOM 2319 C C . PHE B 1 78 ? -21.656 21.094 21.156 1 93.69 78 PHE B C 1
ATOM 2321 O O . PHE B 1 78 ? -21.203 20.969 22.297 1 93.69 78 PHE B O 1
ATOM 2328 N N . GLU B 1 79 ? -21.578 20.156 20.188 1 93.94 79 GLU B N 1
ATOM 2329 C CA . GLU B 1 79 ? -20.828 18.922 20.391 1 93.94 79 GLU B CA 1
ATOM 2330 C C . GLU B 1 79 ? -19.812 18.688 19.266 1 93.94 79 GLU B C 1
ATOM 2332 O O . GLU B 1 79 ? -20.156 18.797 18.078 1 93.94 79 GLU B O 1
ATOM 2337 N N . ILE B 1 80 ? -18.656 18.359 19.672 1 96.56 80 ILE B N 1
ATOM 2338 C CA . ILE B 1 80 ? -17.641 18.062 18.688 1 96.56 80 ILE B CA 1
ATOM 2339 C C . ILE B 1 80 ? -17.828 16.641 18.156 1 96.56 80 ILE B C 1
ATOM 2341 O O . ILE B 1 80 ? -17.766 15.672 18.938 1 96.56 80 ILE B O 1
ATOM 2345 N N . HIS B 1 81 ? -18.094 16.531 16.906 1 95.88 81 HIS B N 1
ATOM 2346 C CA . HIS B 1 81 ? -18.172 15.227 16.266 1 95.88 81 HIS B CA 1
ATOM 2347 C C . HIS B 1 81 ? -16.781 14.688 15.945 1 95.88 81 HIS B C 1
ATOM 2349 O O . HIS B 1 81 ? -16.5 13.508 16.172 1 95.88 81 HIS B O 1
ATOM 2355 N N . LYS B 1 82 ? -15.891 15.562 15.383 1 96.19 82 LYS B N 1
ATOM 2356 C CA . LYS B 1 82 ? -14.516 15.164 15.102 1 96.19 82 LYS B CA 1
ATOM 2357 C C . LYS B 1 82 ? -13.602 16.375 14.961 1 96.19 82 LYS B C 1
ATOM 2359 O O . LYS B 1 82 ? -14.07 17.484 14.656 1 96.19 82 LYS B O 1
ATOM 2364 N N . ILE B 1 83 ? -12.375 16.141 15.25 1 96.62 83 ILE B N 1
ATOM 2365 C CA . ILE B 1 83 ? -11.273 17.016 14.891 1 96.62 83 ILE B CA 1
ATOM 2366 C C . ILE B 1 83 ? -10.367 16.344 13.867 1 96.62 83 ILE B C 1
ATOM 2368 O O . ILE B 1 83 ? -9.781 15.289 14.148 1 96.62 83 ILE B O 1
ATOM 2372 N N . ALA B 1 84 ? -10.383 16.969 12.672 1 96.69 84 ALA B N 1
ATOM 2373 C CA . ALA B 1 84 ? -9.695 16.25 11.594 1 96.69 84 ALA B CA 1
ATOM 2374 C C . ALA B 1 84 ? -8.805 17.203 10.789 1 96.69 84 ALA B C 1
ATOM 2376 O O . ALA B 1 84 ? -9.203 18.312 10.461 1 96.69 84 ALA B O 1
ATOM 2377 N N . ALA B 1 85 ? -7.598 16.719 10.539 1 96.88 85 ALA B N 1
ATOM 2378 C CA . ALA B 1 85 ? -6.676 17.391 9.617 1 96.88 85 ALA B CA 1
ATOM 2379 C C . ALA B 1 85 ? -6.773 16.797 8.219 1 96.88 85 ALA B C 1
ATOM 2381 O O . ALA B 1 85 ? -7.258 15.672 8.047 1 96.88 85 ALA B O 1
ATOM 2382 N N . ASN B 1 86 ? -6.297 17.578 7.301 1 96.75 86 ASN B N 1
ATOM 2383 C CA . ASN B 1 86 ? -6.211 17.094 5.926 1 96.75 86 ASN B CA 1
ATOM 2384 C C . ASN B 1 86 ? -4.879 16.391 5.66 1 96.75 86 ASN B C 1
ATOM 2386 O O . ASN B 1 86 ? -4.52 16.156 4.508 1 96.75 86 ASN B O 1
ATOM 2390 N N . VAL B 1 87 ? -4.164 16.203 6.699 1 96.56 87 VAL B N 1
ATOM 2391 C CA . VAL B 1 87 ? -2.838 15.602 6.586 1 96.56 87 VAL B CA 1
ATOM 2392 C C . VAL B 1 87 ? -2.701 14.461 7.594 1 96.56 87 VAL B C 1
ATOM 2394 O O . VAL B 1 87 ? -3.477 14.367 8.547 1 96.56 87 VAL B O 1
ATOM 2397 N N . MET B 1 88 ? -1.765 13.578 7.348 1 95.94 88 MET B N 1
ATOM 2398 C CA . MET B 1 88 ? -1.299 12.539 8.266 1 95.94 88 MET B CA 1
ATOM 2399 C C . MET B 1 88 ? 0.225 12.492 8.305 1 95.94 88 MET B C 1
ATOM 2401 O O . MET B 1 88 ? 0.889 13.016 7.406 1 95.94 88 MET B O 1
ATOM 2405 N N . THR B 1 89 ? 0.723 12.008 9.375 1 95.19 89 THR B N 1
ATOM 2406 C CA . THR B 1 89 ? 2.178 11.922 9.453 1 95.19 89 THR B CA 1
ATOM 2407 C C . THR B 1 89 ? 2.719 10.977 8.383 1 95.19 89 THR B C 1
ATOM 2409 O O . THR B 1 89 ? 2.045 10.023 7.988 1 95.19 89 THR B O 1
ATOM 2412 N N . ILE B 1 90 ? 3.881 11.258 7.961 1 92.62 90 ILE B N 1
ATOM 2413 C CA . ILE B 1 90 ? 4.551 10.391 7 1 92.62 90 ILE B CA 1
ATOM 2414 C C . ILE B 1 90 ? 4.699 8.984 7.582 1 92.62 90 ILE B C 1
ATOM 2416 O O . ILE B 1 90 ? 4.473 7.992 6.887 1 92.62 90 ILE B O 1
ATOM 2420 N N . ALA B 1 91 ? 4.961 8.883 8.859 1 90.19 91 ALA B N 1
ATOM 2421 C CA . ALA B 1 91 ? 5.078 7.594 9.531 1 90.19 91 ALA B CA 1
ATOM 2422 C C . ALA B 1 91 ? 3.762 6.824 9.484 1 90.19 91 ALA B C 1
ATOM 2424 O O . ALA B 1 91 ? 3.748 5.625 9.195 1 90.19 91 ALA B O 1
ATOM 2425 N N . ASP B 1 92 ? 2.668 7.508 9.719 1 90 92 ASP B N 1
ATOM 2426 C CA . ASP B 1 92 ? 1.355 6.871 9.648 1 90 92 ASP B CA 1
ATOM 2427 C C . ASP B 1 92 ? 1.038 6.43 8.219 1 90 92 ASP B C 1
ATOM 2429 O O . ASP B 1 92 ? 0.473 5.355 8.008 1 90 92 ASP B O 1
ATOM 2433 N N . ALA B 1 93 ? 1.372 7.238 7.258 1 87.81 93 ALA B N 1
ATOM 2434 C CA . ALA B 1 93 ? 1.135 6.914 5.855 1 87.81 93 ALA B CA 1
ATOM 2435 C C . ALA B 1 93 ? 1.909 5.664 5.441 1 87.81 93 ALA B C 1
ATOM 2437 O O . ALA B 1 93 ? 1.373 4.793 4.754 1 87.81 93 ALA B O 1
ATOM 2438 N N . VAL B 1 94 ? 3.109 5.609 5.898 1 80.44 94 VAL B N 1
ATOM 2439 C CA . VAL B 1 94 ? 3.967 4.465 5.605 1 80.44 94 VAL B CA 1
ATOM 2440 C C . VAL B 1 94 ? 3.393 3.207 6.254 1 80.44 94 VAL B C 1
ATOM 2442 O O . VAL B 1 94 ? 3.328 2.148 5.625 1 80.44 94 VAL B O 1
ATOM 2445 N N . GLN B 1 95 ? 2.936 3.344 7.418 1 76.31 95 GLN B N 1
ATOM 2446 C CA . GLN B 1 95 ? 2.332 2.219 8.125 1 76.31 95 GLN B CA 1
ATOM 2447 C C . GLN B 1 95 ? 1.062 1.746 7.426 1 76.31 95 GLN B C 1
ATOM 2449 O O . GLN B 1 95 ? 0.819 0.543 7.312 1 76.31 95 GLN B O 1
ATOM 2454 N N . LEU B 1 96 ? 0.252 2.715 7.043 1 74.81 96 LEU B N 1
ATOM 2455 C CA . LEU B 1 96 ? -0.971 2.379 6.32 1 74.81 96 LEU B CA 1
ATOM 2456 C C . LEU B 1 96 ? -0.653 1.639 5.027 1 74.81 96 LEU B C 1
ATOM 2458 O O . LEU B 1 96 ? -1.297 0.638 4.703 1 74.81 96 LEU B O 1
ATOM 2462 N N . ARG B 1 97 ? 0.335 2.074 4.367 1 72.62 97 ARG B N 1
ATOM 2463 C CA . ARG B 1 97 ? 0.778 1.44 3.129 1 72.62 97 ARG B CA 1
ATOM 2464 C C . ARG B 1 97 ? 1.266 0.018 3.385 1 72.62 97 ARG B C 1
ATOM 2466 O O . ARG B 1 97 ? 0.918 -0.905 2.646 1 72.62 97 ARG B O 1
ATOM 2473 N N . GLU B 1 98 ? 2.049 -0.106 4.387 1 65.38 98 GLU B N 1
ATOM 2474 C CA . GLU B 1 98 ? 2.629 -1.405 4.711 1 65.38 98 GLU B CA 1
ATOM 2475 C C . GLU B 1 98 ? 1.553 -2.404 5.129 1 65.38 98 GLU B C 1
ATOM 2477 O O . GLU B 1 98 ? 1.659 -3.598 4.836 1 65.38 98 GLU B O 1
ATOM 2482 N N . ARG B 1 99 ? 0.53 -1.865 5.723 1 65.38 99 ARG B N 1
ATOM 2483 C CA . ARG B 1 99 ? -0.529 -2.729 6.234 1 65.38 99 ARG B CA 1
ATOM 2484 C C . ARG B 1 99 ? -1.443 -3.199 5.105 1 65.38 99 ARG B C 1
ATOM 2486 O O . ARG B 1 99 ? -1.963 -4.316 5.148 1 65.38 99 ARG B O 1
ATOM 2493 N N . GLU B 1 100 ? -1.594 -2.439 4.152 1 67.19 100 GLU B N 1
ATOM 2494 C CA . GLU B 1 100 ? -2.641 -2.73 3.178 1 67.19 100 GLU B CA 1
ATOM 2495 C C . GLU B 1 100 ? -2.051 -3.289 1.886 1 67.19 100 GLU B C 1
ATOM 2497 O O . GLU B 1 100 ? -2.785 -3.76 1.015 1 67.19 100 GLU B O 1
ATOM 2502 N N . ASN B 1 101 ? -0.75 -3.332 1.883 1 71.69 101 ASN B N 1
ATOM 2503 C CA . ASN B 1 101 ? -0.136 -3.709 0.614 1 71.69 101 ASN B CA 1
ATOM 2504 C C . ASN B 1 101 ? 0.215 -5.195 0.579 1 71.69 101 ASN B C 1
ATOM 2506 O O . ASN B 1 101 ? 0.524 -5.789 1.613 1 71.69 101 ASN B O 1
ATOM 2510 N N . VAL B 1 102 ? -0.122 -5.914 -0.548 1 89.75 102 VAL B N 1
ATOM 2511 C CA . VAL B 1 102 ? 0.529 -7.188 -0.835 1 89.75 102 VAL B CA 1
ATOM 2512 C C . VAL B 1 102 ? 1.98 -6.945 -1.244 1 89.75 102 VAL B C 1
ATOM 2514 O O . VAL B 1 102 ? 2.246 -6.293 -2.256 1 89.75 102 VAL B O 1
ATOM 2517 N N . HIS B 1 103 ? 2.883 -7.395 -0.485 1 88.75 103 HIS B N 1
ATOM 2518 C CA . HIS B 1 103 ? 4.305 -7.207 -0.755 1 88.75 103 HIS B CA 1
ATOM 2519 C C . HIS B 1 103 ? 4.828 -8.281 -1.704 1 88.75 103 HIS B C 1
ATOM 2521 O O . HIS B 1 103 ? 4.586 -9.469 -1.496 1 88.75 103 HIS B O 1
ATOM 2527 N N . LEU B 1 104 ? 5.547 -7.828 -2.725 1 92.19 104 LEU B N 1
ATOM 2528 C CA . LEU B 1 104 ? 6.219 -8.758 -3.629 1 92.19 104 LEU B CA 1
ATOM 2529 C C . LEU B 1 104 ? 7.547 -9.219 -3.039 1 92.19 104 LEU B C 1
ATOM 2531 O O . LEU B 1 104 ? 8.312 -8.414 -2.51 1 92.19 104 LEU B O 1
ATOM 2535 N N . LEU B 1 105 ? 7.816 -10.555 -3.121 1 93.88 105 LEU B N 1
ATOM 2536 C CA . LEU B 1 105 ? 9.07 -11.109 -2.629 1 93.88 105 LEU B CA 1
ATOM 2537 C C . LEU B 1 105 ? 9.617 -12.156 -3.59 1 93.88 105 LEU B C 1
ATOM 2539 O O . LEU B 1 105 ? 8.945 -13.148 -3.881 1 93.88 105 LEU B O 1
ATOM 2543 N N . SER B 1 106 ? 10.758 -11.992 -4.168 1 94.25 106 SER B N 1
ATOM 2544 C CA . SER B 1 106 ? 11.406 -12.945 -5.059 1 94.25 106 SER B CA 1
ATOM 2545 C C . SER B 1 106 ? 12.727 -13.438 -4.484 1 94.25 106 SER B C 1
ATOM 2547 O O . SER B 1 106 ? 13.625 -13.836 -5.227 1 94.25 106 SER B O 1
ATOM 2549 N N . LYS B 1 107 ? 12.859 -13.898 -3.369 1 94.38 107 LYS B N 1
ATOM 2550 C CA . LYS B 1 107 ? 14.086 -14.32 -2.701 1 94.38 107 LYS B CA 1
ATOM 2551 C C . LYS B 1 107 ? 14.25 -15.836 -2.744 1 94.38 107 LYS B C 1
ATOM 2553 O O . LYS B 1 107 ? 13.258 -16.562 -2.824 1 94.38 107 LYS B O 1
ATOM 2558 N N . VAL B 1 108 ? 15.562 -16.297 -2.719 1 96.81 108 VAL B N 1
ATOM 2559 C CA . VAL B 1 108 ? 15.875 -17.688 -2.428 1 96.81 108 VAL B CA 1
ATOM 2560 C C . VAL B 1 108 ? 16.078 -17.859 -0.926 1 96.81 108 VAL B C 1
ATOM 2562 O O . VAL B 1 108 ? 16.938 -17.203 -0.329 1 96.81 108 VAL B O 1
ATOM 2565 N N . ILE B 1 109 ? 15.289 -18.625 -0.367 1 98.06 109 ILE B N 1
ATOM 2566 C CA . ILE B 1 109 ? 15.391 -18.922 1.06 1 98.06 109 ILE B CA 1
ATOM 2567 C C . ILE B 1 109 ? 15.93 -20.328 1.265 1 98.06 109 ILE B C 1
ATOM 2569 O O . ILE B 1 109 ? 15.266 -21.312 0.92 1 98.06 109 ILE B O 1
ATOM 2573 N N . ARG B 1 110 ? 17.125 -20.422 1.834 1 98 110 ARG B N 1
ATOM 2574 C CA . ARG B 1 110 ? 17.844 -21.688 1.928 1 98 110 ARG B CA 1
ATOM 2575 C C . ARG B 1 110 ? 17.703 -22.297 3.318 1 98 110 ARG B C 1
ATOM 2577 O O . ARG B 1 110 ? 17.219 -21.641 4.242 1 98 110 ARG B O 1
ATOM 2584 N N . ASN B 1 111 ? 18.156 -23.547 3.371 1 98 111 ASN B N 1
ATOM 2585 C CA . ASN B 1 111 ? 18.109 -24.281 4.629 1 98 111 ASN B CA 1
ATOM 2586 C C . ASN B 1 111 ? 18.641 -23.453 5.793 1 98 111 ASN B C 1
ATOM 2588 O O . ASN B 1 111 ? 19.734 -22.891 5.707 1 98 111 ASN B O 1
ATOM 2592 N N . GLY B 1 112 ? 17.766 -23.359 6.809 1 97.81 112 GLY B N 1
ATOM 2593 C CA . GLY B 1 112 ? 18.188 -22.641 8.008 1 97.81 112 GLY B CA 1
ATOM 2594 C C . GLY B 1 112 ? 17.859 -21.172 7.953 1 97.81 112 GLY B C 1
ATOM 2595 O O . GLY B 1 112 ? 17.938 -20.469 8.969 1 97.81 112 GLY B O 1
ATOM 2596 N N . GLN B 1 113 ? 17.5 -20.594 6.824 1 97.75 113 GLN B N 1
ATOM 2597 C CA . GLN B 1 113 ? 17.156 -19.172 6.684 1 97.75 113 GLN B CA 1
ATOM 2598 C C . GLN B 1 113 ? 15.672 -18.953 6.918 1 97.75 113 GLN B C 1
ATOM 2600 O O . GLN B 1 113 ? 14.844 -19.781 6.539 1 97.75 113 GLN B O 1
ATOM 2605 N N . GLU B 1 114 ? 15.43 -17.875 7.617 1 97.88 114 GLU B N 1
ATOM 2606 C CA . GLU B 1 114 ? 14.047 -17.453 7.836 1 97.88 114 GLU B CA 1
ATOM 2607 C C . GLU B 1 114 ? 13.836 -16.016 7.387 1 97.88 114 GLU B C 1
ATOM 2609 O O . GLU B 1 114 ? 14.672 -15.148 7.648 1 97.88 114 GLU B O 1
ATOM 2614 N N . VAL B 1 115 ? 12.812 -15.781 6.656 1 97.25 115 VAL B N 1
ATOM 2615 C CA . VAL B 1 115 ? 12.398 -14.438 6.27 1 97.25 115 VAL B CA 1
ATOM 2616 C C . VAL B 1 115 ? 11.078 -14.086 6.945 1 97.25 115 VAL B C 1
ATOM 2618 O O . VAL B 1 115 ? 10.117 -14.852 6.879 1 97.25 115 VAL B O 1
ATOM 2621 N N . ALA B 1 116 ? 11.039 -12.977 7.648 1 96 116 ALA B N 1
ATOM 2622 C CA . ALA B 1 116 ? 9.844 -12.484 8.32 1 96 116 ALA B CA 1
ATOM 2623 C C . ALA B 1 116 ? 9.297 -11.25 7.617 1 96 116 ALA B C 1
ATOM 2625 O O . ALA B 1 116 ? 10.039 -10.312 7.324 1 96 116 ALA B O 1
ATOM 2626 N N . MET B 1 117 ? 8.039 -11.32 7.297 1 92.12 117 MET B N 1
ATOM 2627 C CA . MET B 1 117 ? 7.367 -10.203 6.641 1 92.12 117 MET B CA 1
ATOM 2628 C C . MET B 1 117 ? 6.172 -9.727 7.461 1 92.12 117 MET B C 1
ATOM 2630 O O . MET B 1 117 ? 5.715 -10.43 8.367 1 92.12 117 MET B O 1
ATOM 2634 N N . THR B 1 118 ? 5.75 -8.516 7.156 1 89 118 THR B N 1
ATOM 2635 C CA . THR B 1 118 ? 4.52 -7.957 7.703 1 89 118 THR B CA 1
ATOM 2636 C C . THR B 1 118 ? 3.498 -7.711 6.594 1 89 118 THR B C 1
ATOM 2638 O O . THR B 1 118 ? 3.838 -7.184 5.535 1 89 118 THR B O 1
ATOM 2641 N N . GLY B 1 119 ? 2.225 -8.117 6.844 1 89.38 119 GLY B N 1
ATOM 2642 C CA . GLY B 1 119 ? 1.181 -7.953 5.848 1 89.38 119 GLY B CA 1
ATOM 2643 C C . GLY B 1 119 ? 1.111 -9.102 4.859 1 89.38 119 GLY B C 1
ATOM 2644 O O . GLY B 1 119 ? 1.65 -10.18 5.113 1 89.38 119 GLY B O 1
ATOM 2645 N N . ASP B 1 120 ? 0.363 -8.875 3.748 1 94.19 120 ASP B N 1
ATOM 2646 C CA . ASP B 1 120 ? 0.207 -9.906 2.723 1 94.19 120 ASP B CA 1
ATOM 2647 C C . ASP B 1 120 ? 1.445 -9.984 1.832 1 94.19 120 ASP B C 1
ATOM 2649 O O . ASP B 1 120 ? 2.107 -8.969 1.59 1 94.19 120 ASP B O 1
ATOM 2653 N N . VAL B 1 121 ? 1.719 -11.211 1.385 1 95.06 121 VAL B N 1
ATOM 2654 C CA . VAL B 1 121 ? 2.912 -11.414 0.569 1 95.06 121 VAL B CA 1
ATOM 2655 C C . VAL B 1 121 ? 2.541 -12.164 -0.707 1 95.06 121 VAL B C 1
ATOM 2657 O O . VAL B 1 121 ? 1.787 -13.141 -0.662 1 95.06 121 VAL B O 1
ATOM 2660 N N . LEU B 1 122 ? 2.961 -11.641 -1.805 1 97.06 122 LEU B N 1
ATOM 2661 C CA . LEU B 1 122 ? 3.043 -12.406 -3.049 1 97.06 122 LEU B CA 1
ATOM 2662 C C . LEU B 1 122 ? 4.465 -12.898 -3.291 1 97.06 122 LEU B C 1
ATOM 2664 O O . LEU B 1 122 ? 5.367 -12.102 -3.553 1 97.06 122 LEU B O 1
ATOM 2668 N N . PHE B 1 123 ? 4.625 -14.25 -3.158 1 98 123 PHE B N 1
ATOM 2669 C CA . PHE B 1 123 ? 5.949 -14.859 -3.201 1 98 123 PHE B CA 1
ATOM 2670 C C . PHE B 1 123 ? 6.258 -15.375 -4.602 1 98 123 PHE B C 1
ATOM 2672 O O . PHE B 1 123 ? 5.523 -16.203 -5.141 1 98 123 PHE B O 1
ATOM 2679 N N . LEU B 1 124 ? 7.402 -14.93 -5.195 1 97.69 124 LEU B N 1
ATOM 2680 C CA . LEU B 1 124 ? 7.797 -15.273 -6.559 1 97.69 124 LEU B CA 1
ATOM 2681 C C . LEU B 1 124 ? 9.141 -15.992 -6.574 1 97.69 124 LEU B C 1
ATOM 2683 O O . LEU B 1 124 ? 9.758 -16.141 -7.633 1 97.69 124 LEU B O 1
ATOM 2687 N N . GLY B 1 125 ? 9.617 -16.344 -5.445 1 97.38 125 GLY B N 1
ATOM 2688 C CA . GLY B 1 125 ? 10.961 -16.891 -5.352 1 97.38 125 GLY B CA 1
ATOM 2689 C C . GLY B 1 125 ? 10.977 -18.391 -5.141 1 97.38 125 GLY B C 1
ATOM 2690 O O . GLY B 1 125 ? 10.148 -19.125 -5.699 1 97.38 125 GLY B O 1
ATOM 2691 N N . LYS B 1 126 ? 12.055 -18.812 -4.465 1 97.75 126 LYS B N 1
ATOM 2692 C CA . LYS B 1 126 ? 12.25 -20.234 -4.176 1 97.75 126 LYS B CA 1
ATOM 2693 C C . LYS B 1 126 ? 12.555 -20.453 -2.697 1 97.75 126 LYS B C 1
ATOM 2695 O O . LYS B 1 126 ? 13.383 -19.75 -2.111 1 97.75 126 LYS B O 1
ATOM 2700 N N . ILE B 1 127 ? 11.812 -21.344 -2.115 1 98.56 127 ILE B N 1
ATOM 2701 C CA . ILE B 1 127 ? 12.102 -21.766 -0.748 1 98.56 127 ILE B CA 1
ATOM 2702 C C . ILE B 1 127 ? 12.602 -23.203 -0.746 1 98.56 127 ILE B C 1
ATOM 2704 O O . ILE B 1 127 ? 11.875 -24.125 -1.146 1 98.56 127 ILE B O 1
ATOM 2708 N N . HIS B 1 128 ? 13.828 -23.438 -0.295 1 98.56 128 HIS B N 1
ATOM 2709 C CA . HIS B 1 128 ? 14.398 -24.781 -0.183 1 98.56 128 HIS B CA 1
ATOM 2710 C C . HIS B 1 128 ? 13.961 -25.453 1.113 1 98.56 128 HIS B C 1
ATOM 2712 O O . HIS B 1 128 ? 13.461 -24.797 2.027 1 98.56 128 HIS B O 1
ATOM 2718 N N . GLU B 1 129 ? 14.148 -26.781 1.109 1 98.31 129 GLU B N 1
ATOM 2719 C CA . GLU B 1 129 ? 13.859 -27.531 2.328 1 98.31 129 GLU B CA 1
ATOM 2720 C C . GLU B 1 129 ? 14.562 -26.922 3.533 1 98.31 129 GLU B C 1
ATOM 2722 O O . GLU B 1 129 ? 15.742 -26.562 3.453 1 98.31 129 GLU B O 1
ATOM 2727 N N . GLY B 1 130 ? 13.82 -26.719 4.578 1 98.44 130 GLY B N 1
ATOM 2728 C CA . GLY B 1 130 ? 14.375 -26.156 5.797 1 98.44 130 GLY B CA 1
ATOM 2729 C C . GLY B 1 130 ? 14.336 -24.641 5.816 1 98.44 130 GLY B C 1
ATOM 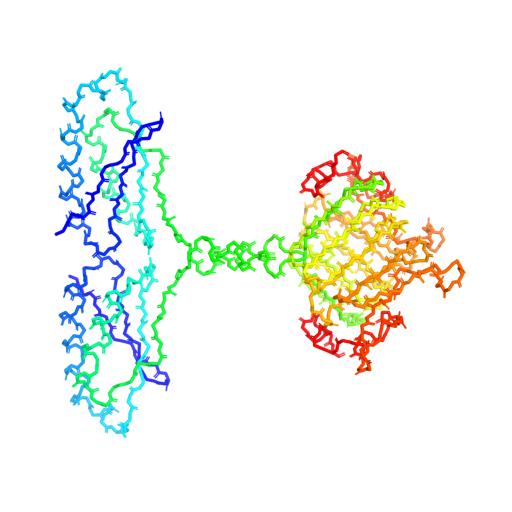2730 O O . GLY B 1 130 ? 14.547 -24.016 6.859 1 98.44 130 GLY B O 1
ATOM 2731 N N . GLY B 1 131 ? 14.133 -23.984 4.688 1 98.75 131 GLY B N 1
ATOM 2732 C CA . GLY B 1 131 ? 13.883 -22.547 4.633 1 98.75 131 GLY B CA 1
ATOM 2733 C C . GLY B 1 131 ? 12.484 -22.172 5.066 1 98.75 131 GLY B C 1
ATOM 2734 O O . GLY B 1 131 ? 11.555 -22.969 4.961 1 98.75 131 GLY B O 1
ATOM 2735 N N . LYS B 1 132 ? 12.297 -20.938 5.57 1 98.81 132 LYS B N 1
ATOM 2736 C CA . LYS B 1 132 ? 10.992 -20.562 6.109 1 98.81 132 LYS B CA 1
ATOM 2737 C C . LYS B 1 132 ? 10.633 -19.125 5.746 1 98.81 132 LYS B C 1
ATOM 2739 O O . LYS B 1 132 ? 11.461 -18.234 5.875 1 98.81 132 LYS B O 1
ATOM 2744 N N . LEU B 1 133 ? 9.453 -18.938 5.238 1 98.81 133 LEU B N 1
ATOM 2745 C CA . LEU B 1 133 ? 8.82 -17.625 5.086 1 98.81 133 LEU B CA 1
ATOM 2746 C C . LEU B 1 133 ? 7.656 -17.469 6.059 1 98.81 133 LEU B C 1
ATOM 2748 O O . LEU B 1 133 ? 6.758 -18.312 6.094 1 98.81 133 LEU B O 1
ATOM 2752 N N . ARG B 1 134 ? 7.664 -16.5 6.902 1 98.56 134 ARG B N 1
ATOM 2753 C CA . ARG B 1 134 ? 6.547 -16.219 7.793 1 98.56 134 ARG B CA 1
ATOM 2754 C C . ARG B 1 134 ? 6.078 -14.773 7.625 1 98.56 134 ARG B C 1
ATOM 2756 O O . ARG B 1 134 ? 6.891 -13.875 7.379 1 98.56 134 ARG B O 1
ATOM 2763 N N . THR B 1 135 ? 4.82 -14.555 7.754 1 96.69 135 THR B N 1
ATOM 2764 C CA . THR B 1 135 ? 4.266 -13.211 7.656 1 96.69 135 THR B CA 1
ATOM 2765 C C . THR B 1 135 ? 3.055 -13.062 8.57 1 96.69 135 THR B C 1
ATOM 2767 O O . THR B 1 135 ? 2.436 -14.047 8.961 1 96.69 135 THR B O 1
ATOM 2770 N N . THR B 1 136 ? 2.768 -11.852 8.891 1 94.5 136 THR B N 1
ATOM 2771 C CA . THR B 1 136 ? 1.596 -11.578 9.711 1 94.5 136 THR B CA 1
ATOM 2772 C C . THR B 1 136 ? 0.321 -11.641 8.875 1 94.5 136 THR B C 1
ATOM 2774 O O . THR B 1 136 ? -0.778 -11.766 9.422 1 94.5 136 THR B O 1
ATOM 2777 N N . GLY B 1 137 ? 0.399 -11.516 7.551 1 95.38 137 GLY B N 1
ATOM 2778 C CA . GLY B 1 137 ? -0.75 -11.531 6.66 1 95.38 137 GLY B CA 1
ATOM 2779 C C . GLY B 1 137 ? -0.919 -12.844 5.922 1 95.38 137 GLY B C 1
ATOM 2780 O O . GLY B 1 137 ? -0.623 -13.906 6.465 1 95.38 137 GLY B O 1
ATOM 2781 N N . ASN B 1 138 ? -1.604 -12.805 4.711 1 97.38 138 ASN B N 1
ATOM 2782 C CA . ASN B 1 138 ? -1.748 -13.938 3.807 1 97.38 138 ASN B CA 1
ATOM 2783 C C . ASN B 1 138 ? -0.483 -14.164 2.984 1 97.38 138 ASN B C 1
ATOM 2785 O O . ASN B 1 138 ? 0.325 -13.25 2.816 1 97.38 138 ASN B O 1
ATOM 2789 N N . ILE B 1 139 ? -0.356 -15.391 2.506 1 98.44 139 ILE B N 1
ATOM 2790 C CA . ILE B 1 139 ? 0.693 -15.695 1.541 1 98.44 139 ILE B CA 1
ATOM 2791 C C . ILE B 1 139 ? 0.069 -16.203 0.241 1 98.44 139 ILE B C 1
ATOM 2793 O O . ILE B 1 139 ? -0.707 -17.156 0.247 1 98.44 139 ILE B O 1
ATOM 2797 N N . PHE B 1 140 ? 0.342 -15.516 -0.799 1 98.44 140 PHE B N 1
ATOM 2798 C CA . PHE B 1 140 ? 0.086 -15.977 -2.158 1 98.44 140 PHE B CA 1
ATOM 2799 C C . PHE B 1 140 ? 1.385 -16.391 -2.846 1 98.44 140 PHE B C 1
ATOM 2801 O O . PHE B 1 140 ? 2.275 -15.555 -3.039 1 98.44 140 PHE B O 1
ATOM 2808 N N . SER B 1 141 ? 1.491 -17.625 -3.209 1 98.44 141 SER B N 1
ATOM 2809 C CA . SER B 1 141 ? 2.773 -18.094 -3.719 1 98.44 141 SER B CA 1
ATOM 2810 C C . SER B 1 141 ? 2.664 -18.531 -5.18 1 98.44 141 SER B C 1
ATOM 2812 O O . SER B 1 141 ? 1.847 -19.391 -5.516 1 98.44 141 SER B O 1
ATOM 2814 N N . MET B 1 142 ? 3.463 -17.938 -5.988 1 97.88 142 MET B N 1
ATOM 2815 C CA . MET B 1 142 ? 3.625 -18.359 -7.375 1 97.88 142 MET B CA 1
ATOM 2816 C C . MET B 1 142 ? 5.008 -18.969 -7.602 1 97.88 142 MET B C 1
ATOM 2818 O O . MET B 1 142 ? 5.32 -19.406 -8.711 1 97.88 142 MET B O 1
ATOM 2822 N N . GLY B 1 143 ? 5.797 -18.969 -6.555 1 97.94 143 GLY B N 1
ATOM 2823 C CA . GLY B 1 143 ? 7.145 -19.5 -6.621 1 97.94 143 GLY B CA 1
ATOM 2824 C C . GLY B 1 143 ? 7.211 -20.984 -6.273 1 97.94 143 GLY B C 1
ATOM 2825 O O . GLY B 1 143 ? 6.184 -21.656 -6.227 1 97.94 143 GLY B O 1
ATOM 2826 N N . ASP B 1 144 ? 8.484 -21.469 -6.102 1 97.75 144 ASP B N 1
ATOM 2827 C CA . ASP B 1 144 ? 8.742 -22.859 -5.75 1 97.75 144 ASP B CA 1
ATOM 2828 C C . ASP B 1 144 ? 8.938 -23.031 -4.246 1 97.75 144 ASP B C 1
ATOM 2830 O O . ASP B 1 144 ? 9.875 -22.453 -3.674 1 97.75 144 ASP B O 1
ATOM 2834 N N . VAL B 1 145 ? 8.055 -23.875 -3.705 1 98.31 145 VAL B N 1
ATOM 2835 C CA . VAL B 1 145 ? 8.109 -23.984 -2.252 1 98.31 145 VAL B CA 1
ATOM 2836 C C . VAL B 1 145 ? 8.406 -25.422 -1.854 1 98.31 145 VAL B C 1
ATOM 2838 O O . VAL B 1 145 ? 7.562 -26.312 -2.014 1 98.31 145 VAL B O 1
ATOM 2841 N N . ALA B 1 146 ? 9.602 -25.672 -1.325 1 98.62 146 ALA B N 1
ATOM 2842 C CA . ALA B 1 146 ? 9.977 -26.969 -0.78 1 98.62 146 ALA B CA 1
ATOM 2843 C C . ALA B 1 146 ? 10.172 -26.891 0.731 1 98.62 146 ALA B C 1
ATOM 2845 O O . ALA B 1 146 ? 10.43 -27.906 1.382 1 98.62 146 ALA B O 1
ATOM 2846 N N . GLY B 1 147 ? 10.031 -25.688 1.321 1 98.81 147 GLY B N 1
ATOM 2847 C CA . GLY B 1 147 ? 10.242 -25.484 2.744 1 98.81 147 GLY B CA 1
ATOM 2848 C C . GLY B 1 147 ? 8.961 -25.219 3.51 1 98.81 147 GLY B C 1
ATOM 2849 O O . GLY B 1 147 ? 7.992 -25.984 3.377 1 98.81 147 GLY B O 1
ATOM 2850 N N . ILE B 1 148 ? 9.039 -24.156 4.387 1 98.88 148 ILE B N 1
ATOM 2851 C CA . ILE B 1 148 ? 7.965 -23.922 5.34 1 98.88 148 ILE B CA 1
ATOM 2852 C C . ILE B 1 148 ? 7.332 -22.562 5.082 1 98.88 148 ILE B C 1
ATOM 2854 O O . ILE B 1 148 ? 8.039 -21.562 4.887 1 98.88 148 ILE B O 1
ATOM 2858 N N . LEU B 1 149 ? 5.996 -22.5 4.992 1 98.94 149 LEU B N 1
ATOM 2859 C CA . LEU B 1 149 ? 5.238 -21.266 4.934 1 98.94 149 LEU B CA 1
ATOM 2860 C C . LEU B 1 149 ? 4.402 -21.078 6.195 1 98.94 149 LEU B C 1
ATOM 2862 O O . LEU B 1 149 ? 3.768 -22.016 6.672 1 98.94 149 LEU B O 1
ATOM 2866 N N . GLN B 1 150 ? 4.453 -19.859 6.754 1 98.94 150 GLN B N 1
ATOM 2867 C CA . GLN B 1 150 ? 3.588 -19.547 7.883 1 98.94 150 GLN B CA 1
ATOM 2868 C C . GLN B 1 150 ? 2.883 -18.203 7.684 1 98.94 150 GLN B C 1
ATOM 2870 O O . GLN B 1 150 ? 3.529 -17.156 7.645 1 98.94 150 GLN B O 1
ATOM 2875 N N . ALA B 1 151 ? 1.602 -18.25 7.59 1 98.75 151 ALA B N 1
ATOM 2876 C CA . ALA B 1 151 ? 0.758 -17.062 7.504 1 98.75 151 ALA B CA 1
ATOM 2877 C C . ALA B 1 151 ? 0.094 -16.75 8.844 1 98.75 151 ALA B C 1
ATOM 2879 O O . ALA B 1 151 ? -0.053 -17.641 9.688 1 98.75 151 ALA B O 1
ATOM 2880 N N . GLY B 1 152 ? -0.308 -15.5 9.055 1 98.12 152 GLY B N 1
ATOM 2881 C CA . GLY B 1 152 ? -1.032 -15.117 10.258 1 98.12 152 GLY B CA 1
ATOM 2882 C C . GLY B 1 152 ? -0.185 -15.188 11.508 1 98.12 152 GLY B C 1
ATOM 2883 O O . GLY B 1 152 ? -0.707 -15.414 12.602 1 98.12 152 GLY B O 1
ATOM 2884 N N . TYR B 1 153 ? 1.106 -15.211 11.289 1 97.69 153 TYR B N 1
ATOM 2885 C CA . TYR B 1 153 ? 1.998 -15.219 12.438 1 97.69 153 TYR B CA 1
ATOM 2886 C C . TYR B 1 153 ? 1.725 -14.031 13.352 1 97.69 153 TYR B C 1
ATOM 2888 O O . TYR B 1 153 ? 1.587 -12.898 12.883 1 97.69 153 TYR B O 1
ATOM 2896 N N . PRO B 1 154 ? 1.744 -14.078 14.68 1 96.62 154 PRO B N 1
ATOM 2897 C CA . PRO B 1 154 ? 1.93 -15.352 15.383 1 96.62 154 PRO B CA 1
ATOM 2898 C C . PRO B 1 154 ? 0.609 -16.062 15.68 1 96.62 154 PRO B C 1
ATOM 2900 O O . PRO B 1 154 ? 0.599 -17.25 15.969 1 96.62 154 PRO B O 1
ATOM 2903 N N . ASP B 1 155 ? -0.586 -15.352 15.586 1 97.75 155 ASP B N 1
ATOM 2904 C CA . ASP B 1 155 ? -1.76 -15.984 16.188 1 97.75 155 ASP B CA 1
ATOM 2905 C C . ASP B 1 155 ? -3.031 -15.594 15.43 1 97.75 155 ASP B C 1
ATOM 2907 O O . ASP B 1 155 ? -4.137 -15.727 15.969 1 97.75 155 ASP B O 1
ATOM 2911 N N . ASP B 1 156 ? -2.955 -15.148 14.219 1 98 156 ASP B N 1
ATOM 2912 C CA . ASP B 1 156 ? -4.137 -14.781 13.438 1 98 156 ASP B CA 1
ATOM 2913 C C . ASP B 1 156 ? -4.59 -15.945 12.555 1 98 156 ASP B C 1
ATOM 2915 O O . ASP B 1 156 ? -4.102 -16.109 11.438 1 98 156 ASP B O 1
ATOM 2919 N N . GLU B 1 157 ? -5.598 -16.625 12.922 1 98.38 157 GLU B N 1
ATOM 2920 C CA . GLU B 1 157 ? -6.082 -17.828 12.242 1 98.38 157 GLU B CA 1
ATOM 2921 C C . GLU B 1 157 ? -6.938 -17.469 11.031 1 98.38 157 GLU B C 1
ATOM 2923 O O . GLU B 1 157 ? -7.316 -18.344 10.25 1 98.38 157 GLU B O 1
ATOM 2928 N N . SER B 1 158 ? -7.219 -16.219 10.891 1 97.69 158 SER B N 1
ATOM 2929 C CA . SER B 1 158 ? -8.086 -15.82 9.789 1 97.69 158 SER B CA 1
ATOM 2930 C C . SER B 1 158 ? -7.316 -15.742 8.477 1 97.69 158 SER B C 1
ATOM 2932 O O . SER B 1 158 ? -7.906 -15.531 7.41 1 97.69 158 SER B O 1
ATOM 2934 N N . LYS B 1 159 ? -5.988 -15.867 8.5 1 98.06 159 LYS B N 1
ATOM 2935 C CA . LYS B 1 159 ? -5.156 -15.75 7.309 1 98.06 159 LYS B CA 1
ATOM 2936 C C . LYS B 1 159 ? -5.082 -17.078 6.559 1 98.06 159 LYS B C 1
ATOM 2938 O O . LYS B 1 159 ? -5.504 -18.109 7.078 1 98.06 159 LYS B O 1
ATOM 2943 N N . LEU B 1 160 ? -4.641 -17.016 5.316 1 98.62 160 LEU B N 1
ATOM 2944 C CA . LEU B 1 160 ? -4.559 -18.219 4.504 1 98.62 160 LEU B CA 1
ATOM 2945 C C . LEU B 1 160 ? -3.275 -18.234 3.68 1 98.62 160 LEU B C 1
ATOM 2947 O O . LEU B 1 160 ? -2.568 -17.234 3.605 1 98.62 160 LEU B O 1
ATOM 2951 N N . ILE B 1 161 ? -2.889 -19.391 3.156 1 98.88 161 ILE B N 1
ATOM 2952 C CA . ILE B 1 161 ? -1.822 -19.609 2.184 1 98.88 161 ILE B CA 1
ATOM 2953 C C . ILE B 1 161 ? -2.406 -20.188 0.899 1 98.88 161 ILE B C 1
ATOM 2955 O O . ILE B 1 161 ? -3.137 -21.172 0.936 1 98.88 161 ILE B O 1
ATOM 2959 N N . MET B 1 162 ? -2.094 -19.531 -0.211 1 98.62 162 MET B N 1
ATOM 2960 C CA . MET B 1 162 ? -2.545 -20.047 -1.499 1 98.62 162 MET B CA 1
ATOM 2961 C C . MET B 1 162 ? -1.366 -20.281 -2.438 1 98.62 162 MET B C 1
ATOM 2963 O O . MET B 1 162 ? -0.446 -19.469 -2.496 1 98.62 162 MET B O 1
ATOM 2967 N N . GLY B 1 163 ? -1.376 -21.375 -3.15 1 98.44 163 GLY B N 1
ATOM 2968 C CA . GLY B 1 163 ? -0.357 -21.688 -4.141 1 98.44 163 GLY B CA 1
ATOM 2969 C C . GLY B 1 163 ? -0.142 -23.172 -4.332 1 98.44 163 GLY B C 1
ATOM 2970 O O . GLY B 1 163 ? -0.96 -23.984 -3.893 1 98.44 163 GLY B O 1
ATOM 2971 N N . ASN B 1 164 ? 0.854 -23.516 -5.09 1 98 164 ASN B N 1
ATOM 2972 C CA . ASN B 1 164 ? 1.227 -24.922 -5.188 1 98 164 ASN B CA 1
ATOM 2973 C C . ASN B 1 164 ? 1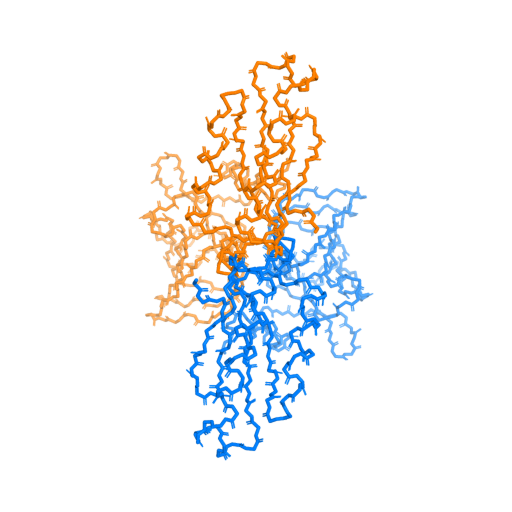.978 -25.391 -3.945 1 98 164 ASN B C 1
ATOM 2975 O O . ASN B 1 164 ? 3.156 -25.078 -3.77 1 98 164 ASN B O 1
ATOM 2979 N N . LEU B 1 165 ? 1.263 -26.188 -3.145 1 98.38 165 LEU B N 1
ATOM 2980 C CA . LEU B 1 165 ? 1.788 -26.562 -1.836 1 98.38 165 LEU B CA 1
ATOM 2981 C C . LEU B 1 165 ? 2.189 -28.031 -1.813 1 98.38 165 LEU B C 1
ATOM 2983 O O . LEU B 1 165 ? 2.545 -28.562 -0.76 1 98.38 165 LEU B O 1
ATOM 2987 N N . GLN B 1 166 ? 2.18 -28.672 -2.965 1 97.81 166 GLN B N 1
ATOM 2988 C CA . GLN B 1 166 ? 2.354 -30.125 -3.049 1 97.81 166 GLN B CA 1
ATOM 2989 C C . GLN B 1 166 ? 3.703 -30.547 -2.479 1 97.81 166 GLN B C 1
ATOM 2991 O O . GLN B 1 166 ? 3.824 -31.625 -1.898 1 97.81 166 GLN B O 1
ATOM 2996 N N . ASN B 1 167 ? 4.684 -29.688 -2.592 1 98 167 ASN B N 1
ATOM 2997 C CA . ASN B 1 167 ? 6.035 -30.078 -2.201 1 98 167 ASN B CA 1
ATOM 2998 C C . ASN B 1 167 ? 6.484 -29.344 -0.938 1 98 167 ASN B C 1
ATOM 3000 O O . ASN B 1 167 ? 7.645 -29.453 -0.532 1 98 167 ASN B O 1
ATOM 3004 N N . ALA B 1 168 ? 5.625 -28.547 -0.412 1 98.69 168 ALA B N 1
ATOM 3005 C CA . ALA B 1 168 ? 5.996 -27.859 0.822 1 98.69 168 ALA B CA 1
ATOM 3006 C C . ALA B 1 168 ? 6.277 -28.859 1.942 1 98.69 168 ALA B C 1
ATOM 3008 O O . ALA B 1 168 ? 5.582 -29.859 2.074 1 98.69 168 ALA B O 1
ATOM 3009 N N . GLN B 1 169 ? 7.266 -28.547 2.715 1 98.62 169 GLN B N 1
ATOM 3010 C CA . GLN B 1 169 ? 7.574 -29.344 3.896 1 98.62 169 GLN B CA 1
ATOM 3011 C C . GLN B 1 169 ? 6.484 -29.203 4.957 1 98.62 169 GLN B C 1
ATOM 3013 O O . GLN B 1 169 ? 6.09 -30.188 5.586 1 98.62 169 GLN B O 1
ATOM 3018 N N . GLN B 1 170 ? 6.074 -28.016 5.184 1 98.69 170 GLN B N 1
ATOM 3019 C CA . GLN B 1 170 ? 5.105 -27.688 6.223 1 98.69 170 GLN B CA 1
ATOM 3020 C C . GLN B 1 170 ? 4.398 -26.375 5.926 1 98.69 170 GLN B C 1
ATOM 3022 O O . GLN B 1 170 ? 5.012 -25.438 5.398 1 98.69 170 GLN B O 1
ATOM 3027 N N . VAL B 1 171 ? 3.096 -26.375 6.266 1 98.88 171 VAL B N 1
ATOM 3028 C CA . VAL B 1 171 ? 2.305 -25.156 6.199 1 98.88 171 VAL B CA 1
ATOM 3029 C C . VAL B 1 171 ? 1.728 -24.828 7.578 1 98.88 171 VAL B C 1
ATOM 3031 O O . VAL B 1 171 ? 1.271 -25.734 8.289 1 98.88 171 VAL B O 1
ATOM 3034 N N . ARG B 1 172 ? 1.833 -23.547 7.941 1 98.88 172 ARG B N 1
ATOM 3035 C CA . ARG B 1 172 ? 1.334 -23.094 9.234 1 98.88 172 ARG B CA 1
ATOM 3036 C C . ARG B 1 172 ? 0.437 -21.875 9.07 1 98.88 172 ARG B C 1
ATOM 3038 O O . ARG B 1 172 ? 0.733 -20.984 8.281 1 98.88 172 ARG B O 1
ATOM 3045 N N . ILE B 1 173 ? -0.661 -21.891 9.766 1 98.88 173 ILE B N 1
ATOM 3046 C CA . ILE B 1 173 ? -1.5 -20.703 9.938 1 98.88 173 ILE B CA 1
ATOM 3047 C C . ILE B 1 173 ? -1.639 -20.391 11.43 1 98.88 173 ILE B C 1
ATOM 3049 O O . ILE B 1 173 ? -2.209 -21.172 12.188 1 98.88 173 ILE B O 1
ATOM 3053 N N . ALA B 1 174 ? -1.115 -19.172 11.789 1 98.44 174 ALA B N 1
ATOM 3054 C CA . ALA B 1 174 ? -1.017 -18.875 13.219 1 98.44 174 ALA B CA 1
ATOM 3055 C C . ALA B 1 174 ? -0.244 -19.984 13.953 1 98.44 174 ALA B C 1
ATOM 3057 O O . ALA B 1 174 ? 0.906 -20.266 13.609 1 98.44 174 ALA B O 1
ATOM 3058 N N . GLU B 1 175 ? -0.875 -20.641 14.836 1 98.12 175 GLU B N 1
ATOM 3059 C CA . GLU B 1 175 ? -0.203 -21.688 15.617 1 98.12 175 GLU B CA 1
ATOM 3060 C C . GLU B 1 175 ? -0.522 -23.078 15.078 1 98.12 175 GLU B C 1
ATOM 3062 O O . GLU B 1 175 ? 0.077 -24.062 15.5 1 98.12 175 GLU B O 1
ATOM 3067 N N . GLN B 1 176 ? -1.393 -23.219 14.156 1 98.5 176 GLN B N 1
ATOM 3068 C CA . GLN B 1 176 ? -1.767 -24.516 13.586 1 98.5 176 GLN B CA 1
ATOM 3069 C C . GLN B 1 176 ? -0.821 -24.906 12.453 1 98.5 176 GLN B C 1
ATOM 3071 O O . GLN B 1 176 ? -0.359 -24.062 11.695 1 98.5 176 GLN B O 1
ATOM 3076 N N . PHE B 1 177 ? -0.55 -26.203 12.328 1 98.12 177 PHE B N 1
ATOM 3077 C CA . PHE B 1 177 ? 0.35 -26.594 11.25 1 98.12 177 PHE B CA 1
ATOM 3078 C C . PHE B 1 177 ? -0.013 -27.969 10.711 1 98.12 177 PHE B C 1
ATOM 3080 O O . PHE B 1 177 ? -0.758 -28.703 11.352 1 98.12 177 PHE B O 1
ATOM 3087 N N . GLU B 1 178 ? 0.381 -28.219 9.562 1 98 178 GLU B N 1
ATOM 3088 C CA . GLU B 1 178 ? 0.273 -29.5 8.867 1 98 178 GLU B CA 1
ATOM 3089 C C . GLU B 1 178 ? 1.564 -29.844 8.125 1 98 178 GLU B C 1
ATOM 3091 O O . GLU B 1 178 ? 2.1 -29 7.395 1 98 178 GLU B O 1
ATOM 3096 N N . ILE B 1 179 ? 2.088 -30.953 8.414 1 98.31 179 ILE B N 1
ATOM 3097 C CA . ILE B 1 179 ? 3.156 -31.5 7.582 1 98.31 179 ILE B CA 1
ATOM 3098 C C . ILE B 1 179 ? 2.572 -32.062 6.285 1 98.31 179 ILE B C 1
ATOM 3100 O O . ILE B 1 179 ? 1.67 -32.906 6.309 1 98.31 179 ILE B O 1
ATOM 3104 N N . VAL B 1 180 ? 3.1 -31.562 5.184 1 98 180 VAL B N 1
ATOM 3105 C CA . VAL B 1 180 ? 2.549 -31.984 3.898 1 98 180 VAL B CA 1
ATOM 3106 C C . VAL B 1 180 ? 3.209 -33.281 3.457 1 98 180 VAL B C 1
ATOM 3108 O O . VAL B 1 180 ? 4.398 -33.312 3.129 1 98 180 VAL B O 1
ATOM 3111 N N . GLU B 1 181 ? 2.43 -34.281 3.355 1 97.06 181 GLU B N 1
ATOM 3112 C CA . GLU B 1 181 ? 2.947 -35.594 2.949 1 97.06 181 GLU B CA 1
ATOM 3113 C C . GLU B 1 181 ? 2.99 -35.719 1.429 1 97.06 181 GLU B C 1
ATOM 3115 O O . GLU B 1 181 ? 2.148 -35.156 0.729 1 97.06 181 GLU B O 1
ATOM 3120 N N . PRO B 1 182 ? 3.984 -36.469 1.048 1 94.12 182 PRO B N 1
ATOM 3121 C CA . PRO B 1 182 ? 4.012 -36.719 -0.395 1 94.12 182 PRO B CA 1
ATOM 3122 C C . PRO B 1 182 ? 2.693 -37.281 -0.923 1 94.12 182 PRO B C 1
ATOM 3124 O O . PRO B 1 182 ? 2.129 -38.219 -0.331 1 94.12 182 PRO B O 1
ATOM 3127 N N . GLY B 1 183 ? 2.131 -36.656 -1.92 1 95.12 183 GLY B N 1
ATOM 3128 C CA . GLY B 1 183 ? 0.923 -37.156 -2.559 1 95.12 183 GLY B CA 1
ATOM 3129 C C . GLY B 1 183 ? -0.349 -36.656 -1.903 1 95.12 183 GLY B C 1
ATOM 3130 O O . GLY B 1 183 ? -1.449 -36.875 -2.4 1 95.12 183 GLY B O 1
ATOM 3131 N N . GLN B 1 184 ? -0.229 -36 -0.858 1 96 184 GLN B N 1
ATOM 3132 C CA . GLN B 1 184 ? -1.388 -35.5 -0.125 1 96 184 GLN B CA 1
ATOM 3133 C C . GLN B 1 184 ? -2.133 -34.438 -0.927 1 96 184 GLN B C 1
ATOM 3135 O O . GLN B 1 184 ? -3.365 -34.406 -0.934 1 96 184 GLN B O 1
ATOM 3140 N N . LEU B 1 185 ? -1.371 -33.594 -1.514 1 97.12 185 LEU B N 1
ATOM 3141 C CA . LEU B 1 185 ? -1.942 -32.469 -2.266 1 97.12 185 LEU B CA 1
ATOM 3142 C C . LEU B 1 185 ? -1.625 -32.594 -3.752 1 97.12 185 LEU B C 1
ATOM 3144 O O . LEU B 1 185 ? -0.557 -33.094 -4.121 1 97.12 185 LEU B O 1
ATOM 3148 N N . SER B 1 186 ? -2.541 -32.125 -4.57 1 94.19 186 SER B N 1
ATOM 3149 C CA . SER B 1 186 ? -2.336 -32.125 -6.016 1 94.19 186 SER B CA 1
ATOM 3150 C C . SER B 1 186 ? -1.438 -30.984 -6.457 1 94.19 186 SER B C 1
ATOM 3152 O O . SER B 1 186 ? -1.229 -30.031 -5.707 1 94.19 186 SER B O 1
ATOM 3154 N N . ASP B 1 187 ? -0.864 -31.188 -7.648 1 94.25 187 ASP B N 1
ATOM 3155 C CA . ASP B 1 187 ? -0.122 -30.125 -8.312 1 94.25 187 ASP B CA 1
ATOM 3156 C C . ASP B 1 187 ? -1.063 -29.031 -8.805 1 94.25 187 ASP B C 1
ATOM 3158 O O . ASP B 1 187 ? -1.561 -29.094 -9.93 1 94.25 187 ASP B O 1
ATOM 3162 N N . SER B 1 188 ? -1.399 -28.125 -7.879 1 94.69 188 SER B N 1
ATOM 3163 C CA . SER B 1 188 ? -2.33 -27.047 -8.188 1 94.69 188 SER B CA 1
ATOM 3164 C C . SER B 1 188 ? -1.88 -25.734 -7.559 1 94.69 188 SER B C 1
ATOM 3166 O O . SER B 1 188 ? -1.5 -25.703 -6.383 1 94.69 188 SER B O 1
ATOM 3168 N N . GLN B 1 189 ? -2.033 -24.688 -8.344 1 94.38 189 GLN B N 1
ATOM 3169 C CA . GLN B 1 189 ? -1.67 -23.375 -7.844 1 94.38 189 GLN B CA 1
ATOM 3170 C C . GLN B 1 189 ? -2.828 -22.734 -7.078 1 94.38 189 GLN B C 1
ATOM 3172 O O . GLN B 1 189 ? -2.691 -21.641 -6.531 1 94.38 189 GLN B O 1
ATOM 3177 N N . GLN B 1 190 ? -3.939 -23.453 -7.102 1 97.62 190 GLN B N 1
ATOM 3178 C CA . GLN B 1 190 ? -5.141 -22.859 -6.523 1 97.62 190 GLN B CA 1
ATOM 3179 C C . GLN B 1 190 ? -5.527 -23.562 -5.223 1 97.62 190 GLN B C 1
ATOM 3181 O O . GLN B 1 190 ? -6.684 -23.5 -4.797 1 97.62 190 GLN B O 1
ATOM 3186 N N . THR B 1 191 ? -4.57 -24.281 -4.672 1 98.56 191 THR B N 1
ATOM 3187 C CA . THR B 1 191 ? -4.762 -24.875 -3.35 1 98.56 191 THR B CA 1
ATOM 3188 C C . THR B 1 191 ? -4.719 -23.797 -2.27 1 98.56 191 THR B C 1
ATOM 3190 O O . THR B 1 191 ? -3.875 -22.906 -2.314 1 98.56 191 THR B O 1
ATOM 3193 N N . ILE B 1 192 ? -5.625 -23.906 -1.271 1 98.75 192 ILE B N 1
ATOM 3194 C CA . ILE B 1 192 ? -5.676 -22.969 -0.148 1 98.75 192 ILE B CA 1
ATOM 3195 C C . ILE B 1 192 ? -5.52 -23.734 1.163 1 98.75 192 ILE B C 1
ATOM 3197 O O . ILE B 1 192 ? -6.234 -24.719 1.409 1 98.75 192 ILE B O 1
ATOM 3201 N N . ALA B 1 193 ? -4.57 -23.375 1.951 1 98.88 193 ALA B N 1
ATOM 3202 C CA . ALA B 1 193 ? -4.508 -23.797 3.352 1 98.88 193 ALA B CA 1
ATOM 3203 C C . ALA B 1 193 ? -5.16 -22.75 4.258 1 98.88 193 ALA B C 1
ATOM 3205 O O . ALA B 1 193 ? -4.891 -21.562 4.137 1 98.88 193 ALA B O 1
ATOM 3206 N N . HIS B 1 194 ? -6.02 -23.188 5.16 1 98.81 194 HIS B N 1
ATOM 3207 C CA . HIS B 1 194 ? -6.73 -22.281 6.062 1 98.81 194 HIS B CA 1
ATOM 3208 C C . HIS B 1 194 ? -7.18 -23.016 7.324 1 98.81 194 HIS B C 1
ATOM 3210 O O . HIS B 1 194 ? -7.203 -24.25 7.359 1 98.81 194 HIS B O 1
ATOM 3216 N N . VAL B 1 195 ? -7.461 -22.266 8.359 1 98.69 195 VAL B N 1
ATOM 3217 C CA . VAL B 1 195 ? -7.961 -22.828 9.609 1 98.69 195 VAL B CA 1
ATOM 3218 C C . VAL B 1 195 ? -9.484 -22.766 9.633 1 98.69 195 VAL B C 1
ATOM 3220 O O . VAL B 1 195 ? -10.07 -21.703 9.422 1 98.69 195 VAL B O 1
ATOM 3223 N N . ASN B 1 196 ? -10.07 -23.953 9.891 1 97.38 196 ASN B N 1
ATOM 3224 C CA . ASN B 1 196 ? -11.531 -24 9.883 1 97.38 196 ASN B CA 1
ATOM 3225 C C . ASN B 1 196 ? -12.109 -23.641 11.242 1 97.38 196 ASN B C 1
ATOM 3227 O O . ASN B 1 196 ? -11.383 -23.234 12.148 1 97.38 196 ASN B O 1
ATOM 3231 N N . ASP B 1 197 ? -13.43 -23.797 11.359 1 95.44 197 ASP B N 1
ATOM 3232 C CA . ASP B 1 197 ? -14.148 -23.359 12.555 1 95.44 197 ASP B CA 1
ATOM 3233 C C . ASP B 1 197 ? -13.766 -24.219 13.758 1 95.44 197 ASP B C 1
ATOM 3235 O O . ASP B 1 197 ? -14 -23.828 14.906 1 95.44 197 ASP B O 1
ATOM 3239 N N . LEU B 1 198 ? -13.234 -25.375 13.508 1 96.88 198 LEU B N 1
ATOM 3240 C CA . LEU B 1 198 ? -12.82 -26.266 14.586 1 96.88 198 LEU B CA 1
ATOM 3241 C C . LEU B 1 198 ? -11.359 -26.031 14.969 1 96.88 198 LEU B C 1
ATOM 3243 O O . LEU B 1 198 ? -10.766 -26.828 15.688 1 96.88 198 LEU B O 1
ATOM 3247 N N . HIS B 1 199 ? -10.758 -24.984 14.375 1 97.06 199 HIS B N 1
ATOM 3248 C CA . HIS B 1 199 ? -9.383 -24.578 14.656 1 97.06 199 HIS B CA 1
ATOM 3249 C C . HIS B 1 199 ? -8.391 -25.625 14.156 1 97.06 199 HIS B C 1
ATOM 3251 O O . HIS B 1 199 ? -7.383 -25.891 14.82 1 97.06 199 HIS B O 1
ATOM 3257 N N . VAL B 1 200 ? -8.758 -26.266 13.047 1 98.06 200 VAL B N 1
ATOM 3258 C CA . VAL B 1 200 ? -7.891 -27.234 12.398 1 98.06 200 VAL B CA 1
ATOM 3259 C C . VAL B 1 200 ? -7.465 -26.719 11.023 1 98.06 200 VAL B C 1
ATOM 3261 O O . VAL B 1 200 ? -8.289 -26.188 10.273 1 98.06 200 VAL B O 1
ATOM 3264 N N . LEU B 1 201 ? -6.199 -26.906 10.734 1 98.56 201 LEU B N 1
ATOM 3265 C CA . LEU B 1 201 ? -5.719 -26.547 9.406 1 98.56 201 LEU B CA 1
ATOM 3266 C C . LEU B 1 201 ? -6.223 -27.531 8.352 1 98.56 201 LEU B C 1
ATOM 3268 O O . LEU B 1 201 ? -6.059 -28.734 8.508 1 98.56 201 LEU B O 1
ATOM 3272 N N . THR B 1 202 ? -6.879 -27.016 7.371 1 98.31 202 THR B N 1
ATOM 3273 C CA . THR B 1 202 ? -7.41 -27.828 6.285 1 98.31 202 THR B CA 1
ATOM 3274 C C . THR B 1 202 ? -7.082 -27.203 4.934 1 98.31 202 THR B C 1
ATOM 3276 O O . THR B 1 202 ? -6.531 -26.109 4.867 1 98.31 202 THR B O 1
ATOM 3279 N N . PHE B 1 203 ? -7.371 -27.984 3.883 1 98.44 203 PHE B N 1
ATOM 3280 C CA . PHE B 1 203 ? -7.055 -27.531 2.531 1 98.44 203 PHE B CA 1
ATOM 3281 C C . PHE B 1 203 ? -8.32 -27.406 1.694 1 98.44 203 PHE B C 1
ATOM 3283 O O . PHE B 1 203 ? -9.258 -28.188 1.843 1 98.44 203 PHE B O 1
ATOM 3290 N N . GLY B 1 204 ? -8.414 -26.359 0.943 1 98 204 GLY B N 1
ATOM 3291 C CA . GLY B 1 204 ? -9.461 -26.125 -0.047 1 98 204 GLY B CA 1
ATOM 3292 C C . GLY B 1 204 ? -8.922 -25.609 -1.369 1 98 204 GLY B C 1
ATOM 3293 O O . GLY B 1 204 ? -7.73 -25.75 -1.657 1 98 204 GLY B O 1
ATOM 3294 N N . LYS B 1 205 ? -9.852 -25.141 -2.189 1 97.81 205 LYS B N 1
ATOM 3295 C CA . LYS B 1 205 ? -9.477 -24.625 -3.504 1 97.81 205 LYS B CA 1
ATOM 3296 C C . LYS B 1 205 ? -9.977 -23.188 -3.693 1 97.81 205 LYS B C 1
ATOM 3298 O O . LYS B 1 205 ? -10.945 -22.766 -3.051 1 97.81 205 LYS B O 1
ATOM 3303 N N . LEU B 1 206 ? -9.336 -22.484 -4.605 1 97.94 206 LEU B N 1
ATOM 3304 C CA . LEU B 1 206 ? -9.672 -21.109 -4.902 1 97.94 206 LEU B CA 1
ATOM 3305 C C . LEU B 1 206 ? -11.148 -20.953 -5.227 1 97.94 206 LEU B C 1
ATOM 3307 O O . LEU B 1 206 ? -11.781 -19.969 -4.828 1 97.94 206 LEU B O 1
ATOM 3311 N N . ALA B 1 207 ? -11.734 -21.922 -5.883 1 96.31 207 ALA B N 1
ATOM 3312 C CA . ALA B 1 207 ? -13.148 -21.875 -6.27 1 96.31 207 ALA B CA 1
ATOM 3313 C C . ALA B 1 207 ? -14.047 -21.75 -5.047 1 96.31 207 ALA B C 1
ATOM 3315 O O . ALA B 1 207 ? -15.195 -21.297 -5.156 1 96.31 207 ALA B O 1
ATOM 3316 N N . ASN B 1 208 ? -13.555 -22.109 -3.891 1 97.25 208 ASN B N 1
ATOM 3317 C CA . ASN B 1 208 ? -14.344 -22.078 -2.662 1 97.25 208 ASN B CA 1
ATOM 3318 C C . ASN B 1 208 ? -13.906 -20.938 -1.745 1 97.25 208 ASN B C 1
ATOM 3320 O O . ASN B 1 208 ? -14.172 -20.969 -0.542 1 97.25 208 ASN B O 1
ATOM 3324 N N . LEU B 1 209 ? -13.25 -19.953 -2.244 1 97.31 209 LEU B N 1
ATOM 3325 C CA . LEU B 1 209 ? -12.695 -18.875 -1.438 1 97.31 209 LEU B CA 1
ATOM 3326 C C . LEU B 1 209 ? -13.797 -18.156 -0.662 1 97.31 209 LEU B C 1
ATOM 3328 O O . LEU B 1 209 ? -13.609 -17.797 0.5 1 97.31 209 LEU B O 1
ATOM 3332 N N . LYS B 1 210 ? -14.938 -17.984 -1.294 1 95.56 210 LYS B N 1
ATOM 3333 C CA . LYS B 1 210 ? -16.047 -17.312 -0.635 1 95.56 210 LYS B CA 1
ATOM 3334 C C . LYS B 1 210 ? -16.453 -18.031 0.65 1 95.56 210 LYS B C 1
ATOM 3336 O O . LYS B 1 210 ? -16.719 -17.391 1.667 1 95.56 210 LYS B O 1
ATOM 3341 N N . LYS B 1 211 ? -16.469 -19.312 0.576 1 96.12 211 LYS B N 1
ATOM 3342 C CA . LYS B 1 211 ? -16.828 -20.125 1.742 1 96.12 211 LYS B CA 1
ATOM 3343 C C . LYS B 1 211 ? -15.672 -20.172 2.744 1 96.12 211 LYS B C 1
ATOM 3345 O O . LYS B 1 211 ? -15.891 -20.109 3.955 1 96.12 211 LYS B O 1
ATOM 3350 N N . ILE B 1 212 ? -14.516 -20.266 2.293 1 97.38 212 ILE B N 1
ATOM 3351 C CA . ILE B 1 212 ? -13.328 -20.438 3.113 1 97.38 212 ILE B CA 1
ATOM 3352 C C . ILE B 1 212 ? -13.055 -19.172 3.914 1 97.38 212 ILE B C 1
ATOM 3354 O O . ILE B 1 212 ? -12.727 -19.234 5.102 1 97.38 212 ILE B O 1
ATOM 3358 N N . ASN B 1 213 ? -13.148 -18.016 3.273 1 96.5 213 ASN B N 1
ATOM 3359 C CA . ASN B 1 213 ? -12.836 -16.719 3.885 1 96.5 213 ASN B CA 1
ATOM 3360 C C . ASN B 1 213 ? -13.727 -15.609 3.334 1 96.5 213 ASN B C 1
ATOM 3362 O O . ASN B 1 213 ? -13.281 -14.797 2.523 1 96.5 213 ASN B O 1
ATOM 3366 N N . PRO B 1 214 ? -14.945 -15.547 3.814 1 94 214 PRO B N 1
ATOM 3367 C CA . PRO B 1 214 ? -15.906 -14.57 3.299 1 94 214 PRO B CA 1
ATOM 3368 C C . PRO B 1 214 ? -15.43 -13.125 3.463 1 94 214 PRO B C 1
ATOM 3370 O O . PRO B 1 214 ? -15.688 -12.281 2.602 1 94 214 PRO B O 1
ATOM 3373 N N . LYS B 1 215 ? -14.789 -12.836 4.535 1 91 215 LYS B N 1
ATOM 3374 C CA . LYS B 1 215 ? -14.305 -11.477 4.773 1 91 215 LYS B CA 1
ATOM 3375 C C . LYS B 1 215 ? -13.32 -11.047 3.693 1 91 215 LYS B C 1
ATOM 3377 O O . LYS B 1 215 ? -13.469 -9.977 3.098 1 91 215 LYS B O 1
ATOM 3382 N N . LEU B 1 216 ? -12.336 -11.906 3.412 1 91.38 216 LEU B N 1
ATOM 3383 C CA . LEU B 1 216 ? -11.359 -11.617 2.363 1 91.38 216 LEU B CA 1
ATOM 3384 C C . LEU B 1 216 ? -12.039 -11.523 1.003 1 91.38 216 LEU B C 1
ATOM 3386 O O . LEU B 1 216 ? -11.789 -10.586 0.243 1 91.38 216 LEU B O 1
ATOM 3390 N N . TYR B 1 217 ? -12.906 -12.453 0.71 1 92.5 217 TYR B N 1
ATOM 3391 C CA . TYR B 1 217 ? -13.586 -12.523 -0.579 1 92.5 217 TYR B CA 1
ATOM 3392 C C . TYR B 1 217 ? -14.336 -11.227 -0.867 1 92.5 217 TYR B C 1
ATOM 3394 O O . TYR B 1 217 ? -14.227 -10.672 -1.961 1 92.5 217 TYR B O 1
ATOM 3402 N N . ASN B 1 218 ? -15 -10.688 0.177 1 86.56 218 ASN B N 1
ATOM 3403 C CA . ASN B 1 218 ? -15.773 -9.461 0.019 1 86.56 218 ASN B CA 1
ATOM 3404 C C . ASN B 1 218 ? -14.867 -8.242 -0.112 1 86.56 218 ASN B C 1
ATOM 3406 O O . ASN B 1 218 ? -15.156 -7.332 -0.894 1 86.56 218 ASN B O 1
ATOM 3410 N N . GLN B 1 219 ? -13.852 -8.312 0.578 1 83.88 219 GLN B N 1
ATOM 3411 C CA . GLN B 1 219 ? -12.914 -7.188 0.583 1 83.88 219 GLN B CA 1
ATOM 3412 C C . GLN B 1 219 ? -12.266 -7.008 -0.785 1 83.88 219 GLN B C 1
ATOM 3414 O O . GLN B 1 219 ? -11.922 -5.891 -1.173 1 83.88 219 GLN B O 1
ATOM 3419 N N . ILE B 1 220 ? -12.211 -8.102 -1.575 1 85.19 220 ILE B N 1
ATOM 3420 C CA . ILE B 1 220 ? -11.406 -8.023 -2.793 1 85.19 220 ILE B CA 1
ATOM 3421 C C . ILE B 1 220 ? -12.32 -8.094 -4.016 1 85.19 220 ILE B C 1
ATOM 3423 O O . ILE B 1 220 ? -11.898 -8.508 -5.094 1 85.19 220 ILE B O 1
ATOM 3427 N N . GLY B 1 221 ? -13.531 -7.73 -3.855 1 78.56 221 GLY B N 1
ATOM 3428 C CA . GLY B 1 221 ? -14.438 -7.484 -4.965 1 78.56 221 GLY B CA 1
ATOM 3429 C C . GLY B 1 221 ? -15.195 -8.727 -5.398 1 78.56 221 GLY B C 1
ATOM 3430 O O . GLY B 1 221 ? -15.75 -8.766 -6.496 1 78.56 221 GLY B O 1
ATOM 3431 N N . GLY B 1 222 ? -15.078 -9.695 -4.551 1 72.56 222 GLY B N 1
ATOM 3432 C CA . GLY B 1 222 ? -15.875 -10.875 -4.84 1 72.56 222 GLY B CA 1
ATOM 3433 C C . GLY B 1 222 ? -17.359 -10.633 -4.703 1 72.56 222 GLY B C 1
ATOM 3434 O O . GLY B 1 222 ? -17.797 -9.836 -3.863 1 72.56 222 GLY B O 1
ATOM 3435 N N . ILE B 1 223 ? -18.234 -10.797 -5.809 1 70.69 223 ILE B N 1
ATOM 3436 C CA . ILE B 1 223 ? -19.688 -10.672 -5.703 1 70.69 223 ILE B CA 1
ATOM 3437 C C . ILE B 1 223 ? -20.328 -12.062 -5.727 1 70.69 223 ILE B C 1
ATOM 3439 O O . ILE B 1 223 ? -19.828 -12.969 -6.395 1 70.69 223 ILE B O 1
#

Radius of gyration: 28.41 Å; Cα contacts (8 Å, |Δi|>4): 1079; chains: 2; bounding box: 68×75×57 Å

InterPro domains:
  IPR005526 Septum formation inhibitor MinC, C-terminal [PF03775] (105-195)
  IPR013033 Septum formation inhibitor MinC [PTHR34108] (4-207)
  IPR016098 Cyclase-associated protein CAP/septum formation inhibitor MinC, C-terminal [G3DSA:2.160.20.70] (85-205)
  IPR036145 Septum formation inhibitor MinC, C-terminal domain superfamily [SSF63848] (102-190)
  IPR055219 Septum site-determining protein MinC, N-terminal domain [PF22642] (5-83)

Solvent-accessible surface area (backbone atoms only — not comparable to full-atom values): 22234 Å² total; per-residue (Å²): 130,79,21,38,47,83,42,86,49,98,76,37,33,34,41,40,35,40,53,64,38,26,61,68,53,26,52,54,37,44,51,54,51,50,59,52,47,67,70,30,70,78,53,60,74,41,83,62,41,37,29,37,38,32,26,42,46,23,64,74,50,72,66,54,47,48,53,52,52,55,58,46,60,75,36,81,46,48,40,79,73,45,77,43,47,49,40,39,41,47,67,57,41,50,49,52,33,47,59,70,17,36,40,63,36,33,36,79,31,44,64,78,36,73,48,81,49,70,24,27,34,39,34,57,24,36,29,34,56,64,5,33,44,35,19,43,18,35,36,39,39,64,35,49,42,34,10,34,43,28,15,3,44,72,72,40,48,86,28,34,39,36,13,44,55,35,56,16,47,29,45,29,39,23,82,38,66,45,73,46,45,88,77,71,46,64,97,34,60,40,33,28,41,36,48,47,96,84,71,42,68,42,76,50,44,58,95,43,36,57,77,76,38,48,70,61,32,52,73,21,53,36,126,129,81,21,38,47,82,42,84,50,99,76,36,34,35,40,39,34,43,52,63,37,26,60,68,53,25,52,54,36,44,51,55,52,50,60,54,46,68,71,30,69,79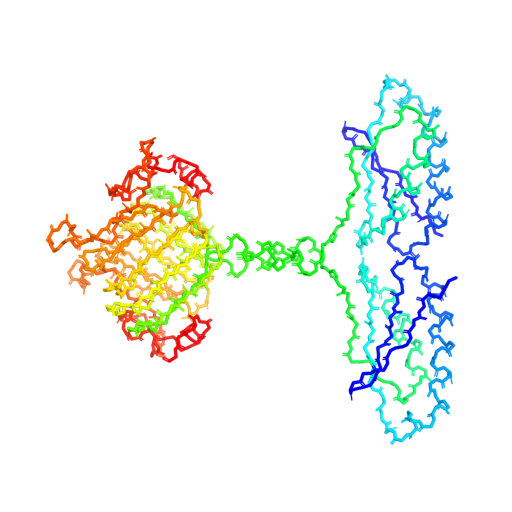,52,59,72,41,83,63,42,38,29,36,36,33,26,42,46,24,64,75,50,72,67,55,48,50,52,51,51,55,59,48,61,74,36,81,48,48,40,79,73,46,79,46,46,48,40,41,40,49,68,56,41,51,48,52,32,48,58,70,18,35,41,64,36,34,37,77,32,44,64,78,36,74,46,80,49,69,25,24,33,39,34,57,23,37,29,34,56,64,4,34,44,35,18,42,19,35,36,39,37,63,37,49,41,33,10,34,44,30,16,3,45,74,70,39,48,88,28,35,39,35,13,46,55,33,56,18,46,29,45,28,40,22,82,37,66,47,74,47,46,85,78,72,47,64,95,34,58,39,32,29,42,37,49,48,97,84,71,42,69,45,76,51,44,57,92,44,36,56,77,75,39,47,68,61,32,51,74,23,54,36,126